Protein AF-A0A956X8A7-F1 (afdb_monomer_lite)

Sequence (433 aa):
LAWRSPNQLGEYVLLTPTRNCYTIPWQISSTVITWPRMDSRKLPARIDLHTPGYTYGELTPFPQFHAETYSIEAMQPAISNALANGGMLGAYCNALMVLKAAYGFVPLELPARLEDVIDGSVKAPVDLQPVRDWITFIMQELVAEQYAALPEALLPRIAPALDEDTQRAVQIDPCHWFTTLMTKAQEQIDIYLAELDNLASVTETPLDIFQHGLAWQDQGQALVALYQRTLRSGGPDAASEAALDHVVAGYQVEKLLGAAAYIYSNGLSDALLWQPDPKVAGGAAGPRRPGLARLFLHALRHVGIVGEPIWIEGVGAVRHFDEKPTGVPVRLNAVWFNWLRVREGEYAQMSDVPKTVRDTAKRTIADKAGCFVGLTISTEITDDGHIVARGPSGHTLAYVQSGQEARVLRDSRWVINHAHAKDGNLYTVLSRA

Secondary structure (DSSP, 8-state):
-EEEPTTSTTPEEEPPPPTTSPPPP--BTTBPPPPPS--GGGSPPPGGG-----EE--PPBPPP---SS--HHHHHHHHHHHHHTTTHHHHHHHHHHHHHHHHSS--SEESS-HHHHHHHHHTS-B--HHHHHHHHHHHHHHHHS----B-GGGHHHHGGGS-HHHHHH--B-TT-HHHHHHHHHHHHHHHHHHHHHHHHHHPPEEHHHHHHHGGGHHHHHHHHHHHHHHHHHHHHHHHHHHHHHHHHTS-HHHHHHHHHHHHHHHT---TTTTPPPPBPSSSTTSPBPP-HHHHHHHHHHHTTSSPPEEEETTTEEEE------EEEEEEEESHHHHHHHHHH---SSGGGS-HHHHHHHHHHHHHTGGGGTT-EEEEEE-TTS-EEEE-TTS-EEEEEPTT-HHHHTT-SEEEEEEEEEETTEEEEEEEE-

pLDDT: mean 80.96, std 13.43, range [35.59, 97.0]

Structure (mmCIF, N/CA/C/O backbone):
data_AF-A0A956X8A7-F1
#
_entry.id   AF-A0A956X8A7-F1
#
loop_
_atom_site.group_PDB
_atom_site.id
_atom_site.type_symbol
_atom_site.label_atom_id
_atom_site.label_alt_id
_atom_site.label_comp_id
_atom_site.label_asym_id
_atom_site.label_entity_id
_atom_site.label_seq_id
_atom_site.pdbx_PDB_ins_code
_atom_site.Cartn_x
_atom_site.Cartn_y
_atom_site.Cartn_z
_atom_site.occupancy
_atom_site.B_iso_or_equiv
_atom_site.auth_seq_id
_atom_site.auth_comp_id
_atom_site.auth_asym_id
_atom_site.auth_atom_id
_atom_site.pdbx_PDB_model_num
ATOM 1 N N . LEU A 1 1 ? -11.447 -6.331 -42.691 1.00 59.00 1 LEU A N 1
ATOM 2 C CA . LEU A 1 1 ? -10.045 -6.534 -42.245 1.00 59.00 1 LEU A CA 1
ATOM 3 C C . LEU A 1 1 ? -9.863 -5.750 -40.949 1.00 59.00 1 LEU A C 1
ATOM 5 O O . LEU A 1 1 ? -10.195 -4.574 -40.966 1.00 59.00 1 LEU A O 1
ATOM 9 N N . ALA A 1 2 ? -9.462 -6.367 -39.835 1.00 55.66 2 ALA A N 1
ATOM 10 C CA . ALA A 1 2 ? -9.195 -5.619 -38.602 1.00 55.66 2 ALA A CA 1
ATOM 11 C C . ALA A 1 2 ? -7.776 -5.044 -38.686 1.00 55.66 2 ALA A C 1
ATOM 13 O O . ALA A 1 2 ? -6.808 -5.799 -38.728 1.00 55.66 2 ALA A O 1
ATOM 14 N N . T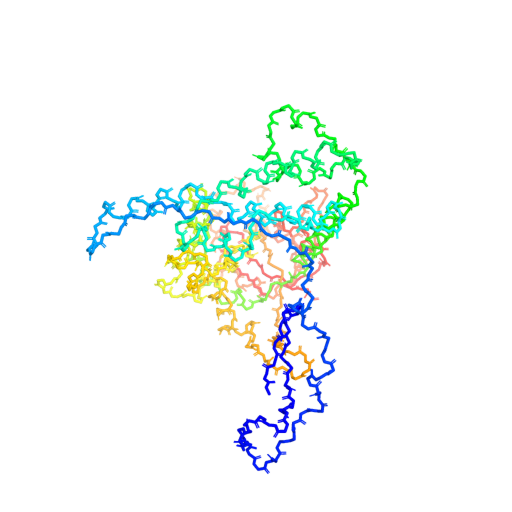RP A 1 3 ? -7.661 -3.724 -38.794 1.00 53.09 3 TRP A N 1
ATOM 15 C CA . TRP A 1 3 ? -6.385 -3.021 -38.810 1.00 53.09 3 TRP A CA 1
ATOM 16 C C . TRP A 1 3 ? -6.138 -2.406 -37.440 1.00 53.09 3 TRP A C 1
ATOM 18 O O . TRP A 1 3 ? -6.996 -1.706 -36.905 1.00 53.09 3 TRP A O 1
ATOM 28 N N . ARG A 1 4 ? -4.969 -2.690 -36.869 1.00 52.56 4 ARG A N 1
ATOM 29 C CA . ARG A 1 4 ? -4.521 -2.106 -35.609 1.00 52.56 4 ARG A CA 1
ATOM 30 C C . ARG A 1 4 ? -3.545 -0.985 -35.935 1.00 52.56 4 ARG A C 1
ATOM 32 O O . ARG A 1 4 ? -2.552 -1.231 -36.618 1.00 52.56 4 ARG A O 1
ATOM 39 N N . SER A 1 5 ? -3.829 0.219 -35.450 1.00 47.91 5 SER A N 1
ATOM 40 C CA . SER A 1 5 ? -2.909 1.346 -35.601 1.00 47.91 5 SER A CA 1
ATOM 41 C C . SER A 1 5 ? -1.594 1.049 -34.871 1.00 47.91 5 SER A C 1
ATOM 43 O O . SER A 1 5 ? -1.638 0.728 -33.682 1.00 47.91 5 SER A O 1
ATOM 45 N N . PRO A 1 6 ? -0.423 1.166 -35.524 1.00 42.47 6 PRO A N 1
ATOM 46 C CA . PRO A 1 6 ? 0.866 1.057 -34.840 1.00 42.47 6 PRO A CA 1
ATOM 47 C C . PRO A 1 6 ? 1.102 2.196 -33.837 1.00 42.47 6 PRO A C 1
ATOM 49 O O . PRO A 1 6 ? 1.893 2.041 -32.913 1.00 42.47 6 PRO A O 1
ATOM 52 N N . ASN A 1 7 ? 0.401 3.324 -34.003 1.00 38.88 7 ASN A N 1
ATOM 53 C CA . ASN A 1 7 ? 0.664 4.566 -33.275 1.00 38.88 7 ASN A CA 1
ATOM 54 C C . ASN A 1 7 ? -0.306 4.822 -32.109 1.00 38.88 7 ASN A C 1
ATOM 56 O O . ASN A 1 7 ? -0.140 5.806 -31.395 1.00 38.88 7 ASN A O 1
ATOM 60 N N . GLN A 1 8 ? -1.321 3.974 -31.908 1.00 37.94 8 GLN A N 1
ATOM 61 C CA . GLN A 1 8 ? -2.289 4.117 -30.815 1.00 37.94 8 GLN A CA 1
ATOM 62 C C . GLN A 1 8 ? -2.591 2.752 -30.186 1.00 37.94 8 GLN A C 1
ATOM 64 O O . GLN A 1 8 ? -3.072 1.821 -30.835 1.00 37.94 8 GLN A O 1
ATOM 69 N N . LEU A 1 9 ? -2.277 2.620 -28.896 1.00 35.59 9 LEU A N 1
ATOM 70 C CA . LEU A 1 9 ? -2.557 1.428 -28.099 1.00 35.59 9 LEU A CA 1
ATOM 71 C C . LEU A 1 9 ? -4.075 1.267 -27.914 1.00 35.59 9 LEU A C 1
ATOM 73 O O . LEU A 1 9 ? -4.676 1.973 -27.117 1.00 35.59 9 LEU A O 1
ATOM 77 N N . GLY A 1 10 ? -4.675 0.299 -28.613 1.00 40.62 10 GLY A N 1
ATOM 78 C CA . GLY A 1 10 ? -5.994 -0.252 -28.263 1.00 40.62 10 GLY A CA 1
ATOM 79 C C . GLY A 1 10 ? -7.101 -0.122 -29.311 1.00 40.62 10 GLY A C 1
ATOM 80 O O . GLY A 1 10 ? -8.129 -0.775 -29.161 1.00 40.62 10 GLY A O 1
ATOM 81 N N . GLU A 1 11 ? -6.904 0.632 -30.393 1.00 45.78 11 GLU A N 1
ATOM 82 C CA . GLU A 1 11 ? -7.954 0.820 -31.401 1.00 45.78 11 GLU A CA 1
ATOM 83 C C . GLU A 1 11 ? -7.825 -0.178 -32.563 1.00 45.78 11 GLU A C 1
ATOM 85 O O . GLU A 1 11 ? -6.799 -0.258 -33.248 1.00 45.78 11 GLU A O 1
ATOM 90 N N . TYR A 1 12 ? -8.890 -0.953 -32.788 1.00 55.47 12 TYR A N 1
ATOM 91 C CA . TYR A 1 12 ? -9.061 -1.796 -33.968 1.00 55.47 12 TYR A CA 1
ATOM 92 C C . TYR A 1 12 ? -10.041 -1.116 -34.921 1.00 55.47 12 TYR A C 1
ATOM 94 O O . TYR A 1 12 ? -11.196 -0.884 -34.569 1.00 55.47 12 TYR A O 1
ATOM 102 N N . VAL A 1 13 ? -9.610 -0.849 -36.151 1.00 58.44 13 VAL A N 1
ATOM 103 C CA . VAL A 1 13 ? -10.497 -0.363 -37.211 1.00 58.44 13 VAL A CA 1
ATOM 104 C C . VAL A 1 13 ? -10.915 -1.542 -38.079 1.00 58.44 13 VAL A C 1
ATOM 106 O O . VAL A 1 13 ? -10.081 -2.244 -38.654 1.00 58.44 13 VAL A O 1
ATOM 109 N N . LEU A 1 14 ? -12.222 -1.764 -38.201 1.00 60.09 14 LEU A N 1
ATOM 110 C CA . LEU A 1 14 ? -12.778 -2.691 -39.182 1.00 60.09 14 LEU A CA 1
ATOM 111 C C . LEU A 1 14 ? -12.817 -1.996 -40.545 1.00 60.09 14 LEU A C 1
ATOM 113 O O . LEU A 1 14 ? -13.581 -1.063 -40.759 1.00 60.09 14 LEU A O 1
ATOM 117 N N . LEU A 1 15 ? -11.978 -2.447 -41.472 1.00 62.97 15 LEU A N 1
ATOM 118 C CA . LEU A 1 15 ? -11.903 -1.922 -42.834 1.00 62.97 15 LEU A CA 1
ATOM 119 C C . LEU A 1 15 ? -12.769 -2.746 -43.787 1.00 62.97 15 LEU A C 1
ATOM 121 O O . LEU A 1 15 ? -12.750 -3.987 -43.732 1.00 62.97 15 LEU A O 1
ATOM 125 N N . THR A 1 16 ? -13.463 -2.053 -44.696 1.00 65.38 16 THR A N 1
ATOM 126 C CA . THR A 1 16 ? -14.168 -2.686 -45.818 1.00 65.38 16 THR A CA 1
ATOM 127 C C . THR A 1 16 ? -13.147 -3.342 -46.758 1.00 65.38 16 THR A C 1
ATOM 129 O O . THR A 1 16 ? -12.206 -2.670 -47.186 1.00 65.38 16 THR A O 1
ATOM 132 N N . PRO A 1 17 ? -13.291 -4.639 -47.092 1.00 61.72 17 PRO A N 1
ATOM 133 C CA . PRO A 1 17 ? -12.426 -5.299 -48.067 1.00 61.72 17 PRO A CA 1
ATOM 134 C C . PRO A 1 17 ? -12.506 -4.615 -49.440 1.00 61.72 17 PRO A C 1
ATOM 136 O O . PRO A 1 17 ? -13.567 -4.141 -49.846 1.00 61.72 17 PRO A O 1
ATOM 139 N N . THR A 1 18 ? -11.400 -4.579 -50.188 1.00 63.56 18 THR A N 1
ATOM 140 C CA . THR A 1 18 ? -11.442 -4.093 -51.577 1.00 63.56 18 THR A CA 1
ATOM 141 C C . THR A 1 18 ? -12.176 -5.102 -52.471 1.00 63.56 18 THR A C 1
ATOM 143 O O . THR A 1 18 ? -12.366 -6.256 -52.088 1.00 63.56 18 THR A O 1
ATOM 146 N N . ARG A 1 19 ? -12.586 -4.690 -53.683 1.00 65.31 19 ARG A N 1
ATOM 147 C CA . ARG A 1 19 ? -13.356 -5.543 -54.619 1.00 65.31 19 ARG A CA 1
ATOM 148 C C . ARG A 1 19 ? -12.679 -6.880 -54.961 1.00 65.31 19 ARG A C 1
ATOM 150 O O . ARG A 1 19 ? -13.373 -7.803 -55.364 1.00 65.31 19 ARG A O 1
ATOM 157 N N . ASN A 1 20 ? -11.361 -6.979 -54.781 1.00 67.19 20 ASN A N 1
ATOM 158 C CA . ASN A 1 20 ? -10.569 -8.168 -55.103 1.00 67.19 20 ASN A CA 1
ATOM 159 C C . ASN A 1 20 ? -10.230 -9.015 -53.862 1.00 67.19 20 ASN A C 1
ATOM 161 O O . ASN A 1 20 ? -9.519 -10.010 -53.974 1.00 67.19 20 ASN A O 1
ATOM 165 N N . CYS A 1 21 ? -10.684 -8.620 -52.670 1.00 58.81 21 CYS A N 1
ATOM 166 C CA . CYS A 1 21 ? -10.459 -9.390 -51.454 1.00 58.81 21 CYS A CA 1
ATOM 167 C C . CYS A 1 21 ? -11.454 -10.553 -51.350 1.00 58.81 21 CYS A C 1
ATOM 169 O O . CYS A 1 21 ? -12.649 -10.389 -51.594 1.00 58.81 21 CYS A O 1
ATOM 171 N N . TYR A 1 22 ? -10.970 -11.707 -50.887 1.00 53.16 22 TYR A N 1
ATOM 172 C CA . TYR A 1 22 ? -11.829 -12.822 -50.503 1.00 53.16 22 TYR A CA 1
ATOM 173 C C . TYR A 1 22 ? -12.729 -12.392 -49.335 1.00 53.16 22 TYR A C 1
ATOM 175 O O . TYR A 1 22 ? -12.242 -11.993 -48.274 1.00 53.16 22 TYR A O 1
ATOM 183 N N . THR A 1 23 ? -14.044 -12.415 -49.537 1.00 56.69 23 THR A N 1
ATOM 184 C CA . THR A 1 23 ? -15.022 -12.056 -48.506 1.00 56.69 23 THR A CA 1
ATOM 185 C C . THR A 1 23 ? -15.417 -13.309 -47.742 1.00 56.69 23 THR A C 1
ATOM 187 O O . THR A 1 23 ? -15.913 -14.270 -48.318 1.00 56.69 23 THR A O 1
ATOM 190 N N . ILE A 1 24 ? -15.197 -13.306 -46.429 1.00 54.84 24 ILE A N 1
ATOM 191 C CA . ILE A 1 24 ? -15.740 -14.341 -45.548 1.00 54.84 24 ILE A CA 1
ATOM 192 C C . ILE A 1 24 ? -17.197 -13.943 -45.261 1.00 54.84 24 ILE A C 1
ATOM 194 O O . ILE A 1 24 ? -17.408 -12.827 -44.781 1.00 54.84 24 ILE A O 1
ATOM 198 N N . PRO A 1 25 ? -18.207 -14.773 -45.569 1.00 56.09 25 PRO A N 1
ATOM 199 C CA . PRO A 1 25 ? -19.586 -14.502 -45.184 1.00 56.09 25 PRO A CA 1
ATOM 200 C C . PRO A 1 25 ? -19.769 -14.815 -43.692 1.00 56.09 25 PRO A C 1
ATOM 202 O O . PRO A 1 25 ? -19.595 -15.955 -43.270 1.00 56.09 25 PRO A O 1
ATOM 205 N N . TRP A 1 26 ? -20.108 -13.808 -42.885 1.00 54.69 26 TRP A N 1
ATOM 206 C CA . TRP A 1 26 ? -20.448 -13.986 -41.468 1.00 54.69 26 TRP A CA 1
ATOM 207 C C . TRP A 1 26 ? -21.956 -13.801 -41.304 1.00 54.69 26 TRP A C 1
ATOM 209 O O . TRP A 1 26 ? -22.502 -12.782 -41.724 1.00 54.69 26 TRP A O 1
ATOM 219 N N . GLN A 1 27 ? -22.625 -14.776 -40.689 1.00 51.81 27 GLN A N 1
ATOM 220 C CA . GLN A 1 27 ? -24.043 -14.701 -40.348 1.00 51.81 27 GLN A CA 1
ATOM 221 C C . GLN A 1 27 ? -24.154 -14.772 -38.822 1.00 51.81 27 GLN A C 1
ATOM 223 O O . GLN A 1 27 ? -23.895 -15.814 -38.227 1.00 51.81 27 GLN A O 1
ATOM 228 N N . ILE A 1 28 ? -24.495 -13.654 -38.181 1.00 53.91 28 ILE A N 1
ATOM 229 C CA . ILE A 1 28 ? -24.797 -13.604 -36.746 1.00 53.91 28 ILE A CA 1
ATOM 230 C C . ILE A 1 28 ? -26.275 -13.234 -36.648 1.00 53.91 28 ILE A C 1
ATOM 232 O O . ILE A 1 28 ? -26.674 -12.189 -37.158 1.00 53.91 28 ILE A O 1
ATOM 236 N N . SER A 1 29 ? -27.081 -14.148 -36.096 1.00 50.22 29 SER A N 1
ATOM 237 C CA . SER A 1 29 ? -28.513 -13.991 -35.776 1.00 50.22 29 SER A CA 1
ATOM 238 C C . SER A 1 29 ? -29.300 -13.059 -36.719 1.00 50.22 29 SER A C 1
ATOM 240 O O . SER A 1 29 ? -29.445 -11.864 -36.460 1.00 50.22 29 SER A O 1
ATOM 242 N N . SER A 1 30 ? -29.813 -13.626 -37.820 1.00 50.72 30 SER A N 1
ATOM 243 C CA . SER A 1 30 ? -30.834 -13.057 -38.731 1.00 50.72 30 SER A CA 1
ATOM 244 C C . SER A 1 30 ? -30.601 -11.667 -39.354 1.00 50.72 30 SER A C 1
ATOM 246 O O . SER A 1 30 ? -31.468 -11.207 -40.093 1.00 50.72 30 SER A O 1
ATOM 248 N N . THR A 1 31 ? -29.454 -11.016 -39.149 1.00 53.62 31 THR A N 1
ATOM 249 C CA . THR A 1 31 ? -29.208 -9.653 -39.652 1.00 53.62 31 THR A CA 1
ATOM 250 C C . THR A 1 31 ? -28.008 -9.632 -40.597 1.00 53.62 31 THR A C 1
ATOM 252 O O . THR A 1 31 ? -26.951 -10.180 -40.289 1.00 53.62 31 THR A O 1
ATOM 255 N N . VAL A 1 32 ? -28.162 -9.013 -41.772 1.00 56.94 32 VAL A N 1
ATOM 256 C CA . VAL A 1 32 ? -27.070 -8.842 -42.743 1.00 56.94 32 VAL A CA 1
ATOM 257 C C . VAL A 1 32 ? -26.173 -7.700 -42.267 1.00 56.94 32 VAL A C 1
ATOM 259 O O . VAL A 1 32 ? -26.613 -6.555 -42.191 1.00 56.94 32 VAL A O 1
ATOM 262 N N . ILE A 1 33 ? -24.915 -8.000 -41.949 1.00 57.12 33 ILE A N 1
ATOM 263 C CA . ILE A 1 33 ? -23.938 -6.991 -41.529 1.00 57.12 33 ILE A CA 1
ATOM 264 C C . ILE A 1 33 ? -23.398 -6.275 -42.772 1.00 57.12 33 ILE A C 1
ATOM 266 O O . ILE A 1 33 ? -22.785 -6.891 -43.644 1.00 57.12 33 ILE A O 1
ATOM 270 N N . THR A 1 34 ? -23.589 -4.959 -42.852 1.00 59.16 34 THR A N 1
ATOM 271 C CA . THR A 1 34 ? -22.884 -4.104 -43.815 1.00 59.16 34 THR A CA 1
ATOM 272 C C . THR A 1 34 ? -21.520 -3.709 -43.265 1.00 59.16 34 THR A C 1
ATOM 274 O O . THR A 1 34 ? -21.424 -3.273 -42.117 1.00 59.16 34 THR A O 1
ATOM 277 N N . TRP A 1 35 ? -20.469 -3.807 -44.083 1.00 60.50 35 TRP A N 1
ATOM 278 C CA . TRP A 1 35 ? -19.146 -3.312 -43.701 1.00 60.50 35 TRP A CA 1
ATOM 279 C C . TRP A 1 35 ? -19.198 -1.807 -43.367 1.00 60.50 35 TRP A C 1
ATOM 281 O O . TRP A 1 35 ? -19.884 -1.048 -44.061 1.00 60.50 35 TRP A O 1
ATOM 291 N N . PRO A 1 36 ? -18.487 -1.349 -42.323 1.00 60.03 36 PRO A N 1
ATOM 292 C CA . PRO A 1 36 ? -18.409 0.072 -41.991 1.00 60.03 36 PRO A CA 1
ATOM 293 C C . PRO A 1 36 ? -17.792 0.872 -43.149 1.00 60.03 36 PRO A C 1
ATOM 295 O O . PRO A 1 36 ? -16.847 0.425 -43.793 1.00 60.03 36 PRO A O 1
ATOM 298 N N . ARG A 1 37 ? -18.290 2.094 -43.390 1.00 57.34 37 ARG A N 1
ATOM 299 C CA . ARG A 1 37 ? -17.942 2.960 -44.544 1.00 57.34 37 ARG A CA 1
ATOM 300 C C . ARG A 1 37 ? -16.465 3.395 -44.646 1.00 57.34 37 ARG A C 1
ATOM 302 O O . ARG A 1 37 ? -16.134 4.182 -45.532 1.00 57.34 37 ARG A O 1
ATOM 309 N N . MET A 1 38 ? -15.585 2.946 -43.753 1.00 54.03 38 MET A N 1
ATOM 310 C CA . MET A 1 38 ? -14.180 3.343 -43.759 1.00 54.03 38 MET A CA 1
ATOM 311 C C . MET A 1 38 ? -13.404 2.633 -44.873 1.00 54.03 38 MET A C 1
ATOM 313 O O . MET A 1 38 ? -13.335 1.405 -44.953 1.00 54.03 38 MET A O 1
ATOM 317 N N . ASP A 1 39 ? -12.828 3.461 -45.738 1.00 60.75 39 ASP A N 1
ATOM 318 C CA . ASP A 1 39 ? -12.043 3.083 -46.904 1.00 60.75 39 ASP A CA 1
ATOM 319 C C . ASP A 1 39 ? -10.557 3.122 -46.543 1.00 60.75 39 ASP A C 1
ATOM 321 O O . ASP A 1 39 ? -10.032 4.179 -46.190 1.00 60.75 39 ASP A O 1
ATOM 325 N N . SER A 1 40 ? -9.870 1.984 -46.658 1.00 58.94 40 SER A N 1
ATOM 326 C CA . SER A 1 40 ? -8.445 1.865 -46.331 1.00 58.94 40 SER A CA 1
ATOM 327 C C . SER A 1 40 ? -7.554 2.787 -47.167 1.00 58.94 40 SER A C 1
ATOM 329 O O . SER A 1 40 ? -6.438 3.085 -46.758 1.00 58.94 40 SER A O 1
ATOM 331 N N . ARG A 1 41 ? -8.039 3.277 -48.317 1.00 61.41 41 ARG A N 1
ATOM 332 C CA . ARG A 1 41 ? -7.333 4.249 -49.170 1.00 61.41 41 ARG A CA 1
ATOM 333 C C . ARG A 1 41 ? -7.253 5.651 -48.562 1.00 61.41 41 ARG A C 1
ATOM 335 O O . ARG A 1 41 ? -6.507 6.478 -49.069 1.00 61.41 41 ARG A O 1
ATOM 342 N N . LYS A 1 42 ? -8.043 5.932 -47.521 1.00 63.38 42 LYS A N 1
ATOM 343 C CA . LYS A 1 42 ? -8.032 7.209 -46.790 1.00 63.38 42 LYS A CA 1
ATOM 344 C C . LYS A 1 42 ? -7.145 7.182 -45.545 1.00 63.38 42 LYS A C 1
ATOM 346 O O . LYS A 1 42 ? -7.067 8.191 -44.851 1.00 63.38 42 LYS A O 1
ATOM 351 N N . LEU A 1 43 ? -6.520 6.044 -45.233 1.00 59.28 43 LEU A N 1
ATOM 352 C CA . LEU A 1 43 ? -5.536 5.983 -44.158 1.00 59.28 43 LEU A CA 1
ATOM 353 C C . LEU A 1 43 ? -4.304 6.813 -44.560 1.00 59.28 43 LEU A C 1
ATOM 355 O O . LEU A 1 43 ? -3.940 6.804 -45.740 1.00 59.28 43 LEU A O 1
ATOM 359 N N . PRO A 1 44 ? -3.667 7.530 -43.616 1.00 55.75 44 PRO A N 1
ATOM 360 C CA . PRO A 1 44 ? -2.392 8.183 -43.882 1.00 55.75 44 PRO A CA 1
ATOM 361 C C . PRO A 1 44 ? -1.374 7.157 -44.389 1.00 55.75 44 PRO A C 1
ATOM 363 O O . PRO A 1 44 ? -1.483 5.960 -44.097 1.00 55.75 44 PRO A O 1
ATOM 366 N N . ALA A 1 45 ? -0.394 7.625 -45.167 1.00 55.47 45 ALA A N 1
ATOM 367 C CA . ALA A 1 45 ? 0.664 6.761 -45.665 1.00 55.47 45 ALA A CA 1
ATOM 368 C C . ALA A 1 45 ? 1.286 5.996 -44.492 1.00 55.47 45 ALA A C 1
ATOM 370 O O . ALA A 1 45 ? 1.576 6.558 -43.434 1.00 55.47 45 ALA A O 1
ATOM 371 N N . ARG A 1 46 ? 1.438 4.686 -44.679 1.00 51.00 46 ARG A N 1
ATOM 372 C CA . ARG A 1 46 ? 2.135 3.824 -43.735 1.00 51.00 46 ARG A CA 1
ATOM 373 C C . ARG A 1 46 ? 3.504 4.436 -43.415 1.00 51.00 46 ARG A C 1
ATOM 375 O O . ARG A 1 46 ? 4.188 4.881 -44.332 1.00 51.00 46 ARG A O 1
ATOM 382 N N . ILE A 1 47 ? 3.906 4.457 -42.143 1.00 51.84 47 ILE A N 1
ATOM 383 C CA . ILE A 1 47 ? 5.190 5.059 -41.744 1.00 51.84 47 ILE A CA 1
ATOM 384 C C . ILE A 1 47 ? 6.380 4.382 -42.441 1.00 51.84 47 ILE A C 1
ATOM 386 O O . ILE A 1 47 ? 7.378 5.033 -42.690 1.00 51.84 47 ILE A O 1
ATOM 390 N N . ASP A 1 48 ? 6.242 3.112 -42.835 1.00 48.75 48 ASP A N 1
ATOM 391 C CA . ASP A 1 48 ? 7.225 2.368 -43.633 1.00 48.75 48 ASP A CA 1
ATOM 392 C C . ASP A 1 48 ? 7.277 2.757 -45.123 1.00 48.75 48 ASP A C 1
ATOM 394 O O . ASP A 1 48 ? 8.193 2.342 -45.823 1.00 48.75 48 ASP A O 1
ATOM 398 N N . LEU A 1 49 ? 6.326 3.560 -45.619 1.00 45.22 49 LEU A N 1
ATOM 399 C CA . LEU A 1 49 ? 6.393 4.189 -46.949 1.00 45.22 49 LEU A CA 1
ATOM 400 C C . LEU A 1 49 ? 7.095 5.551 -46.907 1.00 45.22 49 LEU A C 1
ATOM 402 O O . LEU A 1 49 ? 7.495 6.071 -47.948 1.00 45.22 49 LEU A O 1
ATOM 406 N N . HIS A 1 50 ? 7.255 6.124 -45.714 1.00 51.72 50 HIS A N 1
ATOM 407 C CA . HIS A 1 50 ? 8.232 7.170 -45.470 1.00 51.72 50 HIS A CA 1
ATOM 408 C C . HIS A 1 50 ? 9.531 6.484 -45.081 1.00 51.72 50 HIS A C 1
ATOM 410 O O . HIS A 1 50 ? 9.795 6.303 -43.902 1.00 51.72 50 HIS A O 1
ATOM 416 N N . THR A 1 51 ? 10.343 6.093 -46.057 1.00 55.06 51 THR A N 1
ATOM 417 C CA . THR A 1 51 ? 11.745 5.783 -45.783 1.00 55.06 51 THR A CA 1
ATOM 418 C C . THR A 1 51 ? 12.447 7.127 -45.660 1.00 55.06 51 THR A C 1
ATOM 420 O O . THR A 1 51 ? 12.606 7.811 -46.677 1.00 55.06 51 THR A O 1
ATOM 423 N N . PRO A 1 52 ? 12.854 7.585 -44.463 1.00 61.09 52 PRO A N 1
ATOM 424 C CA . PRO A 1 52 ? 13.860 8.633 -44.420 1.00 61.09 52 PRO A CA 1
ATOM 425 C C . PRO A 1 52 ? 15.071 8.072 -45.171 1.00 61.09 52 PRO A C 1
ATOM 427 O O . PRO A 1 52 ? 15.266 6.855 -45.192 1.00 61.09 52 PRO A O 1
ATOM 430 N N . GLY A 1 53 ? 15.842 8.920 -45.847 1.00 70.62 53 GLY A N 1
ATOM 431 C CA . GLY A 1 53 ? 17.036 8.499 -46.586 1.00 70.62 53 GLY A CA 1
ATOM 432 C C . GLY A 1 53 ? 18.161 8.055 -45.651 1.00 70.62 53 GLY A C 1
ATOM 433 O O . GLY A 1 53 ? 19.232 8.647 -45.685 1.00 70.62 53 GLY A O 1
ATOM 434 N N . TYR A 1 54 ? 17.890 7.083 -44.777 1.00 80.44 54 TYR A N 1
ATOM 435 C CA . TYR A 1 54 ? 18.851 6.502 -43.866 1.00 80.44 54 TYR A CA 1
ATOM 436 C C . TYR A 1 54 ? 19.809 5.609 -44.646 1.00 80.44 54 TYR A C 1
ATOM 438 O O . TYR A 1 54 ? 19.385 4.706 -45.375 1.00 80.44 54 TYR A O 1
ATOM 446 N N . THR A 1 55 ? 21.095 5.842 -44.441 1.00 87.44 55 THR A N 1
ATOM 447 C CA . THR A 1 55 ? 22.172 4.963 -44.878 1.00 87.44 55 THR A CA 1
ATOM 448 C C . THR A 1 55 ? 22.598 4.122 -43.683 1.00 87.44 55 THR A C 1
ATOM 450 O O . THR A 1 55 ? 22.749 4.643 -42.577 1.00 87.44 55 THR A O 1
ATOM 453 N N . TYR A 1 56 ? 22.775 2.821 -43.898 1.00 89.44 56 TYR A N 1
ATOM 454 C CA . TYR A 1 56 ? 23.136 1.874 -42.847 1.00 89.44 56 TYR A CA 1
ATOM 455 C C . TYR A 1 56 ? 24.503 1.260 -43.139 1.00 89.44 56 TYR A C 1
ATOM 457 O O . TYR A 1 56 ? 24.773 0.890 -44.282 1.00 89.44 56 TYR A O 1
ATOM 465 N N . GLY A 1 57 ? 25.334 1.131 -42.106 1.00 88.81 57 GLY A N 1
ATOM 466 C CA . GLY A 1 57 ? 26.505 0.259 -42.136 1.00 88.81 57 GLY A CA 1
ATOM 467 C C . GLY A 1 57 ? 26.120 -1.224 -42.173 1.00 88.81 57 GLY A C 1
ATOM 468 O O . GLY A 1 57 ? 24.973 -1.597 -41.908 1.00 88.81 57 GLY A O 1
ATOM 469 N N . GLU A 1 58 ? 27.090 -2.074 -42.508 1.00 86.56 58 GLU A N 1
ATOM 470 C CA . GLU A 1 58 ? 26.933 -3.530 -42.525 1.00 86.56 58 GLU A CA 1
ATOM 471 C C . GLU A 1 58 ? 27.647 -4.160 -41.325 1.00 86.56 58 GLU A C 1
ATOM 473 O O . GLU A 1 58 ? 28.811 -3.865 -41.046 1.00 86.56 58 GLU A O 1
ATOM 478 N N . LEU A 1 59 ? 26.948 -5.046 -40.612 1.00 88.94 59 LEU A N 1
ATOM 479 C CA . LEU A 1 59 ? 27.519 -5.785 -39.489 1.00 88.94 59 LEU A CA 1
ATOM 480 C C . LEU A 1 59 ? 28.246 -7.032 -39.986 1.00 88.94 59 LEU A C 1
ATOM 482 O O . LEU A 1 59 ? 27.740 -7.775 -40.829 1.00 88.94 59 LEU A O 1
ATOM 486 N N . THR A 1 60 ? 29.423 -7.289 -39.420 1.00 86.12 60 THR A N 1
ATOM 487 C CA . THR A 1 60 ? 30.226 -8.458 -39.790 1.00 86.12 60 THR A CA 1
ATOM 488 C C . THR A 1 60 ? 29.811 -9.663 -38.942 1.00 86.12 60 THR A C 1
ATOM 490 O O . THR A 1 60 ? 29.748 -9.549 -37.718 1.00 86.12 60 THR A O 1
ATOM 493 N N . PRO A 1 61 ? 29.534 -10.836 -39.533 1.00 81.69 61 PRO A N 1
ATOM 494 C CA . PRO A 1 61 ? 29.302 -12.058 -38.769 1.00 81.69 61 PRO A CA 1
ATOM 495 C C . PRO A 1 61 ? 30.546 -12.476 -37.977 1.00 81.69 61 PRO A C 1
ATOM 497 O O . PRO A 1 61 ? 31.659 -12.449 -38.502 1.00 81.69 61 PRO A O 1
ATOM 500 N N . PHE A 1 62 ? 30.365 -12.946 -36.744 1.00 76.31 62 PHE A N 1
ATOM 501 C CA . PHE A 1 62 ? 31.418 -13.666 -36.037 1.00 76.31 62 PHE A CA 1
ATOM 502 C C . PHE A 1 62 ? 31.685 -15.021 -36.713 1.00 76.31 62 PHE A C 1
ATOM 504 O O . PHE A 1 62 ? 30.758 -15.640 -37.253 1.00 76.31 62 PHE A O 1
ATOM 511 N N . PRO A 1 63 ? 32.923 -15.544 -36.638 1.00 68.00 63 PRO A N 1
ATOM 512 C CA . PRO A 1 63 ? 33.210 -16.920 -37.023 1.00 68.00 63 PRO A CA 1
ATOM 513 C C . PRO A 1 63 ? 32.322 -17.884 -36.221 1.00 68.00 63 PRO A C 1
ATOM 515 O O . PRO A 1 63 ? 32.389 -17.920 -34.992 1.00 68.00 63 PRO A O 1
ATOM 518 N N . GLN A 1 64 ? 31.468 -18.655 -36.899 1.00 63.72 64 GLN A N 1
ATOM 519 C CA . GLN A 1 64 ? 30.564 -19.593 -36.232 1.00 63.72 64 GLN A CA 1
ATOM 520 C C . GLN A 1 64 ? 31.232 -20.955 -36.051 1.00 63.72 64 GLN A C 1
ATOM 522 O O . GLN A 1 64 ? 31.680 -21.576 -37.015 1.00 63.72 64 GLN A O 1
ATOM 527 N N . PHE A 1 65 ? 31.248 -21.447 -34.813 1.00 62.00 65 PHE A N 1
ATOM 528 C CA . PHE A 1 65 ? 31.485 -22.859 -34.541 1.00 62.00 65 PHE A CA 1
ATOM 529 C C . PHE A 1 65 ? 30.141 -23.591 -34.582 1.00 62.00 65 PHE A C 1
ATOM 531 O O . PHE A 1 65 ? 29.291 -23.390 -33.715 1.00 62.00 65 PHE A O 1
ATOM 538 N N . HIS A 1 66 ? 29.943 -24.429 -35.597 1.00 62.91 66 HIS A N 1
ATOM 539 C CA . HIS A 1 66 ? 28.775 -25.298 -35.694 1.00 62.91 66 HIS A CA 1
ATOM 540 C C . HIS A 1 66 ? 29.128 -26.685 -35.161 1.00 62.91 66 HIS A C 1
ATOM 542 O O . HIS A 1 66 ? 29.900 -27.411 -35.783 1.00 62.91 66 HIS A O 1
ATOM 548 N N . ALA A 1 67 ? 28.553 -27.060 -34.020 1.00 62.38 67 ALA A N 1
ATOM 549 C CA . ALA A 1 67 ? 28.591 -28.440 -33.555 1.00 62.38 67 ALA A CA 1
ATOM 550 C C . ALA A 1 67 ? 27.379 -29.203 -34.104 1.00 62.38 67 ALA A C 1
ATOM 552 O O . ALA A 1 67 ? 26.245 -28.746 -33.970 1.00 62.38 67 ALA A O 1
ATOM 553 N N . GLU A 1 68 ? 27.610 -30.378 -34.691 1.00 71.38 68 GLU A N 1
ATOM 554 C CA . GLU A 1 68 ? 26.541 -31.257 -35.197 1.00 71.38 68 GLU A CA 1
ATOM 555 C C . GLU A 1 68 ? 25.699 -31.882 -34.067 1.00 71.38 68 GLU A C 1
ATOM 557 O O . GLU A 1 68 ? 24.582 -32.346 -34.291 1.00 71.38 68 GLU A O 1
ATOM 562 N N . THR A 1 69 ? 26.212 -31.866 -32.833 1.00 70.12 69 THR A N 1
ATOM 563 C CA . THR A 1 69 ? 25.563 -32.408 -31.633 1.00 70.12 69 THR A CA 1
ATOM 564 C C . THR A 1 69 ? 25.645 -31.421 -30.473 1.00 70.12 69 THR A C 1
ATOM 566 O O . THR A 1 69 ? 26.649 -30.727 -30.321 1.00 70.12 69 THR A O 1
ATOM 569 N N . TYR A 1 70 ? 24.616 -31.392 -29.619 1.00 72.56 70 TYR A N 1
ATOM 570 C CA . TYR A 1 70 ? 24.610 -30.581 -28.397 1.00 72.56 70 TYR A CA 1
ATOM 571 C C . TYR A 1 70 ? 25.819 -30.910 -27.509 1.00 72.56 70 TYR A C 1
ATOM 573 O O . TYR A 1 70 ? 25.998 -32.058 -27.101 1.00 72.56 70 TYR A O 1
ATOM 581 N N . SER A 1 71 ? 26.615 -29.895 -27.175 1.00 78.62 71 SER A N 1
ATOM 582 C CA . SER A 1 71 ? 27.644 -29.968 -26.138 1.00 78.62 71 SER A CA 1
ATOM 583 C C . SER A 1 71 ? 27.736 -28.643 -25.382 1.00 78.62 71 SER A C 1
ATOM 585 O O . SER A 1 71 ? 27.344 -27.591 -25.896 1.00 78.62 71 SER A O 1
ATOM 587 N N . ILE A 1 72 ? 28.243 -28.682 -24.148 1.00 76.81 72 ILE A N 1
ATOM 588 C CA . ILE A 1 72 ? 28.435 -27.471 -23.335 1.00 76.81 72 ILE A CA 1
ATOM 589 C C . ILE A 1 72 ? 29.506 -26.580 -23.969 1.00 76.81 72 ILE A C 1
ATOM 591 O O . ILE A 1 72 ? 29.360 -25.362 -24.027 1.00 76.81 72 ILE A O 1
ATOM 595 N N . GLU A 1 73 ? 30.533 -27.196 -24.541 1.00 76.88 73 GLU A N 1
ATOM 596 C CA . GLU A 1 73 ? 31.618 -26.532 -25.252 1.00 76.88 73 GLU A CA 1
ATOM 597 C C . GLU A 1 73 ? 31.104 -25.789 -26.494 1.00 76.88 73 GLU A C 1
ATOM 599 O O . GLU A 1 73 ? 31.565 -24.687 -26.784 1.00 76.88 73 GLU A O 1
ATOM 604 N N . ALA A 1 74 ? 30.097 -26.334 -27.186 1.00 71.00 74 ALA A N 1
ATOM 605 C CA . ALA A 1 74 ? 29.455 -25.686 -28.327 1.00 71.00 74 ALA A CA 1
ATOM 606 C C . ALA A 1 74 ? 28.577 -24.483 -27.934 1.00 71.00 74 ALA A C 1
ATOM 608 O O . ALA A 1 74 ? 28.286 -23.640 -28.781 1.00 71.00 74 ALA A O 1
ATOM 609 N N . MET A 1 75 ? 28.177 -24.365 -26.660 1.00 76.31 75 MET A N 1
ATOM 610 C CA . MET A 1 75 ? 27.470 -23.184 -26.145 1.00 76.31 75 MET A CA 1
ATOM 611 C C . MET A 1 75 ? 28.423 -22.030 -25.812 1.00 76.31 75 MET A C 1
ATOM 613 O O . MET A 1 75 ? 27.997 -20.875 -25.807 1.00 76.31 75 MET A O 1
ATOM 617 N N . GLN A 1 76 ? 29.707 -22.310 -25.564 1.00 78.44 76 GLN A N 1
ATOM 618 C CA . GLN A 1 76 ? 30.679 -21.301 -25.139 1.00 78.44 76 GLN A CA 1
ATOM 619 C C . GLN A 1 76 ? 30.829 -20.134 -26.137 1.00 78.44 76 GLN A C 1
ATOM 621 O O . GLN A 1 76 ? 30.799 -18.991 -25.683 1.00 78.44 76 GLN A O 1
ATOM 626 N N . PRO A 1 77 ? 30.898 -20.348 -27.470 1.00 75.06 77 PRO A N 1
ATOM 627 C CA . PRO A 1 77 ? 30.941 -19.251 -28.440 1.00 75.06 77 PRO A CA 1
ATOM 628 C C . PRO A 1 77 ? 29.679 -18.381 -28.419 1.00 75.06 77 PRO A C 1
ATOM 630 O O . PRO A 1 77 ? 29.773 -17.161 -28.498 1.00 75.06 77 PRO A O 1
ATOM 633 N N . ALA A 1 78 ? 28.496 -18.982 -28.256 1.00 74.62 78 ALA A N 1
ATOM 634 C CA . ALA A 1 78 ? 27.241 -18.237 -28.158 1.00 74.62 78 ALA A CA 1
ATOM 635 C C . ALA A 1 78 ? 27.175 -17.399 -26.870 1.00 74.62 78 ALA A C 1
ATOM 637 O O . ALA A 1 78 ? 26.743 -16.249 -26.910 1.00 74.62 78 ALA A O 1
ATOM 638 N N . ILE A 1 79 ? 27.655 -17.942 -25.744 1.00 78.44 79 ILE A N 1
ATOM 639 C CA . ILE A 1 79 ? 27.770 -17.213 -24.471 1.00 78.44 79 ILE A CA 1
ATOM 640 C C . ILE A 1 79 ? 28.763 -16.056 -24.610 1.00 78.44 79 ILE A C 1
ATOM 642 O O . ILE A 1 79 ? 28.446 -14.932 -24.233 1.00 78.44 79 ILE A O 1
ATOM 646 N N . SER A 1 80 ? 29.943 -16.302 -25.183 1.00 79.44 80 SER A N 1
ATOM 647 C CA . SER A 1 80 ? 30.945 -15.263 -25.431 1.00 79.44 80 SER A CA 1
ATOM 648 C C . SER A 1 80 ? 30.418 -14.157 -26.348 1.00 79.44 80 SER A C 1
ATOM 650 O O . SER A 1 80 ? 30.623 -12.987 -26.040 1.00 79.44 80 SER A O 1
ATOM 652 N N . ASN A 1 81 ? 29.672 -14.499 -27.404 1.00 73.88 81 ASN A N 1
ATOM 653 C CA . ASN A 1 81 ? 29.035 -13.519 -28.289 1.00 73.88 81 ASN A CA 1
ATOM 654 C C . ASN A 1 81 ? 27.959 -12.707 -27.557 1.00 73.88 81 ASN A C 1
ATOM 656 O O . ASN A 1 81 ? 27.928 -11.485 -27.667 1.00 73.88 81 ASN A O 1
ATOM 660 N N . ALA A 1 82 ? 27.111 -13.361 -26.758 1.00 76.12 82 ALA A N 1
ATOM 661 C CA . ALA A 1 82 ? 26.098 -12.677 -25.957 1.00 76.12 82 ALA A CA 1
ATOM 662 C C . ALA A 1 82 ? 26.717 -11.740 -24.904 1.00 76.12 82 ALA A C 1
ATOM 664 O O . ALA A 1 82 ? 26.178 -10.666 -24.649 1.00 76.12 82 ALA A O 1
ATOM 665 N N . LEU A 1 83 ? 27.858 -12.117 -24.315 1.00 79.94 83 LEU A N 1
ATOM 666 C CA . LEU A 1 83 ? 28.616 -11.260 -23.400 1.00 79.94 83 LEU A CA 1
ATOM 667 C C . LEU A 1 83 ? 29.258 -10.074 -24.134 1.00 79.94 83 LEU A C 1
ATOM 669 O O . LEU A 1 83 ? 29.153 -8.947 -23.654 1.00 79.94 83 LEU A O 1
ATOM 673 N N . ALA A 1 84 ? 29.865 -10.300 -25.303 1.00 79.56 84 ALA A N 1
ATOM 674 C CA . ALA A 1 84 ? 30.482 -9.250 -26.121 1.00 79.56 84 ALA A CA 1
ATOM 675 C C . ALA A 1 84 ? 29.455 -8.216 -26.628 1.00 79.56 84 ALA A C 1
ATOM 677 O O . ALA A 1 84 ? 29.717 -7.010 -26.625 1.00 79.56 84 ALA A O 1
ATOM 678 N N . ASN A 1 85 ? 28.255 -8.685 -26.977 1.00 83.56 85 ASN A N 1
ATOM 679 C CA . ASN A 1 85 ? 27.126 -7.867 -27.428 1.00 83.56 85 ASN A CA 1
ATOM 680 C C . ASN A 1 85 ? 26.216 -7.404 -26.275 1.00 83.56 85 ASN A C 1
ATOM 682 O O . ASN A 1 85 ? 25.202 -6.735 -26.500 1.00 83.56 85 ASN A O 1
ATOM 686 N N . GLY A 1 86 ? 26.561 -7.747 -25.031 1.00 81.44 86 GLY A N 1
ATOM 687 C CA . GLY A 1 86 ? 25.745 -7.490 -23.854 1.00 81.44 86 GLY A CA 1
ATOM 688 C C . GLY A 1 86 ? 25.373 -6.014 -23.722 1.00 81.44 86 GLY A C 1
ATOM 689 O O . GLY A 1 86 ? 26.231 -5.134 -23.721 1.00 81.44 86 GLY A O 1
ATOM 690 N N . GLY A 1 87 ? 24.069 -5.739 -23.623 1.00 81.81 87 GLY A N 1
ATOM 691 C CA . GLY A 1 87 ? 23.540 -4.386 -23.428 1.00 81.81 87 GLY A CA 1
ATOM 692 C C . GLY A 1 87 ? 23.528 -3.487 -24.673 1.00 81.81 87 GLY A C 1
ATOM 693 O O . GLY A 1 87 ? 23.023 -2.368 -24.580 1.00 81.81 87 GLY A O 1
ATOM 694 N N . MET A 1 88 ? 24.002 -3.958 -25.834 1.00 87.88 88 MET A N 1
ATOM 695 C CA . MET A 1 88 ? 24.151 -3.124 -27.036 1.00 87.88 88 MET A CA 1
ATOM 696 C C . MET A 1 88 ? 22.833 -2.627 -27.626 1.00 87.88 88 MET A C 1
ATOM 698 O O . MET A 1 88 ? 22.732 -1.446 -27.945 1.00 87.88 88 MET A O 1
ATOM 702 N N . LEU A 1 89 ? 21.795 -3.467 -27.701 1.00 85.88 89 LEU A N 1
ATOM 703 C CA . LEU A 1 89 ? 20.460 -3.019 -28.120 1.00 85.88 89 LEU A CA 1
ATOM 704 C C . LEU A 1 89 ? 19.943 -1.866 -27.246 1.00 85.88 89 LEU A C 1
ATOM 706 O O . LEU A 1 89 ? 19.436 -0.869 -27.754 1.00 85.88 89 LEU A O 1
ATOM 710 N N . GLY A 1 90 ? 20.086 -1.996 -25.924 1.00 83.81 90 GLY A N 1
ATOM 711 C CA . GLY A 1 90 ? 19.661 -0.964 -24.981 1.00 83.81 90 GLY A CA 1
ATOM 712 C C . GLY A 1 90 ? 20.449 0.332 -25.160 1.00 83.81 90 GLY A C 1
ATOM 713 O O . GLY A 1 90 ? 19.853 1.405 -25.234 1.00 83.81 90 GLY A O 1
ATOM 714 N N . ALA A 1 91 ? 21.774 0.228 -25.284 1.00 83.69 91 ALA A N 1
ATOM 715 C CA . ALA A 1 91 ? 22.652 1.371 -25.517 1.00 83.69 91 ALA A CA 1
ATOM 716 C C . ALA A 1 91 ? 22.330 2.085 -26.842 1.00 83.69 91 ALA A C 1
ATOM 718 O O . ALA A 1 91 ? 22.206 3.308 -26.855 1.00 83.69 91 ALA A O 1
ATOM 719 N N . TYR A 1 92 ? 22.111 1.335 -27.927 1.00 90.19 92 TYR A N 1
ATOM 720 C CA . TYR A 1 92 ? 21.784 1.892 -29.239 1.00 90.19 92 TYR A CA 1
ATOM 721 C C . TYR A 1 92 ? 20.441 2.627 -29.229 1.00 90.19 92 TYR A C 1
ATOM 723 O O . TYR A 1 92 ? 20.371 3.791 -29.618 1.00 90.19 92 TYR A O 1
ATOM 731 N N . CYS A 1 93 ? 19.389 2.008 -28.684 1.00 85.69 93 CYS A N 1
ATOM 732 C CA . CYS A 1 93 ? 18.092 2.668 -28.516 1.00 85.69 93 CYS A CA 1
ATOM 733 C C . CYS A 1 93 ? 18.199 3.944 -27.666 1.00 85.69 93 CYS A C 1
ATOM 735 O O . CYS A 1 93 ? 17.597 4.962 -28.008 1.00 85.69 93 CYS A O 1
ATOM 737 N N . ASN A 1 94 ? 18.971 3.908 -26.575 1.00 83.31 94 ASN A N 1
ATOM 738 C CA . ASN A 1 94 ? 19.191 5.078 -25.727 1.00 83.31 94 ASN A CA 1
ATOM 739 C C . ASN A 1 94 ? 19.888 6.210 -26.485 1.00 83.31 94 ASN A C 1
ATOM 741 O O . ASN A 1 94 ? 19.418 7.343 -26.408 1.00 83.31 94 ASN A O 1
ATOM 745 N N . ALA A 1 95 ? 20.941 5.911 -27.249 1.00 85.75 95 ALA A N 1
ATOM 746 C CA . ALA A 1 95 ? 21.636 6.899 -28.068 1.00 85.75 95 ALA A CA 1
ATOM 747 C C . ALA A 1 95 ? 20.678 7.565 -29.069 1.00 85.75 95 ALA A C 1
ATOM 749 O O . ALA A 1 95 ? 20.587 8.789 -29.108 1.00 85.75 95 ALA A O 1
ATOM 750 N N . LEU A 1 96 ? 19.876 6.784 -29.802 1.00 86.88 96 LEU A N 1
ATOM 751 C CA . LEU A 1 96 ? 18.895 7.328 -30.751 1.00 86.88 96 LEU A CA 1
ATOM 752 C C . LEU A 1 96 ? 17.848 8.224 -30.069 1.00 86.88 96 LEU A C 1
ATOM 754 O O . LEU A 1 96 ? 17.493 9.273 -30.608 1.00 86.88 96 LEU A O 1
ATOM 758 N N . MET A 1 97 ? 17.366 7.840 -28.881 1.00 80.75 97 MET A N 1
ATOM 759 C CA . MET A 1 97 ? 16.431 8.660 -28.102 1.00 80.75 97 MET A CA 1
ATOM 760 C C . MET A 1 97 ? 17.069 9.970 -27.628 1.00 80.75 97 MET A C 1
ATOM 762 O O . MET A 1 97 ? 16.430 11.016 -27.730 1.00 80.75 97 MET A O 1
ATOM 766 N N . VAL A 1 98 ? 18.314 9.928 -27.141 1.00 78.19 98 VAL A N 1
ATOM 767 C CA . VAL A 1 98 ? 19.062 11.121 -26.712 1.00 78.19 98 VAL A CA 1
ATOM 768 C C . VAL A 1 98 ? 19.270 12.069 -27.891 1.00 78.19 98 VAL A C 1
ATOM 770 O O . VAL A 1 98 ? 18.944 13.246 -27.777 1.00 78.19 98 VAL A O 1
ATOM 773 N N . LEU A 1 99 ? 19.703 11.558 -29.046 1.00 80.44 99 LEU A N 1
ATOM 774 C CA . LEU A 1 99 ? 19.898 12.359 -30.260 1.00 80.44 99 LEU A CA 1
ATOM 775 C C . LEU A 1 99 ? 18.584 12.986 -30.737 1.00 80.44 99 LEU A C 1
ATOM 777 O O . LEU A 1 99 ? 18.531 14.180 -31.015 1.00 80.44 99 LEU A O 1
ATOM 781 N N . LYS A 1 100 ? 17.485 12.218 -30.747 1.00 78.00 100 LYS A N 1
ATOM 782 C CA . LYS A 1 100 ? 16.159 12.742 -31.101 1.00 78.00 100 LYS A CA 1
ATOM 783 C C . LYS A 1 100 ? 15.686 13.826 -30.131 1.00 78.00 100 LYS A C 1
ATOM 785 O O . LYS A 1 100 ? 15.031 14.767 -30.574 1.00 78.00 100 LYS A O 1
ATOM 790 N N . ALA A 1 101 ? 15.989 13.698 -28.841 1.00 73.12 101 ALA A N 1
ATOM 791 C CA . ALA A 1 101 ? 15.628 14.683 -27.826 1.00 73.12 101 ALA A CA 1
ATOM 792 C C . ALA A 1 101 ? 16.489 15.955 -27.905 1.00 73.12 101 ALA A C 1
ATOM 794 O O . ALA A 1 101 ? 15.953 17.047 -27.726 1.00 73.12 101 ALA A O 1
ATOM 795 N N . ALA A 1 102 ? 17.785 15.818 -28.196 1.00 72.75 102 ALA A N 1
ATOM 796 C CA . ALA A 1 102 ? 18.726 16.931 -28.307 1.00 72.75 102 ALA A CA 1
ATOM 797 C C . ALA A 1 102 ? 18.570 17.703 -29.630 1.00 72.75 102 ALA A C 1
ATOM 799 O O . ALA A 1 102 ? 18.495 18.928 -29.624 1.00 72.75 102 ALA A O 1
ATOM 800 N N . TYR A 1 103 ? 18.460 16.997 -30.760 1.00 72.56 103 TYR A N 1
ATOM 801 C CA . TYR A 1 103 ? 18.453 17.593 -32.103 1.00 72.56 103 TYR A CA 1
ATOM 802 C C . TYR A 1 103 ? 17.066 17.696 -32.742 1.00 72.56 103 TYR A C 1
ATOM 804 O O . TYR A 1 103 ? 16.896 18.339 -33.775 1.00 72.56 103 TYR A O 1
ATOM 812 N N . GLY A 1 104 ? 16.054 17.024 -32.188 1.00 73.19 104 GLY A N 1
ATOM 813 C CA . GLY A 1 104 ? 14.743 16.903 -32.829 1.00 73.19 104 GLY A CA 1
ATOM 814 C C . GLY A 1 104 ? 14.727 15.939 -34.024 1.00 73.19 104 GLY A C 1
ATOM 815 O O . GLY A 1 104 ? 13.659 15.682 -34.588 1.00 73.19 104 GLY A O 1
ATOM 816 N N . PHE A 1 105 ? 15.859 15.330 -34.389 1.00 77.69 105 PHE A N 1
ATOM 817 C CA . PHE A 1 105 ? 15.990 14.308 -35.432 1.00 77.69 105 PHE A CA 1
ATOM 818 C C . PHE A 1 105 ? 17.043 13.251 -35.061 1.00 77.69 105 PHE A C 1
ATOM 820 O O . PHE A 1 105 ? 17.779 13.400 -34.094 1.00 77.69 105 PHE A O 1
ATOM 827 N N . VAL A 1 106 ? 17.064 12.153 -35.816 1.00 83.06 106 VAL A N 1
ATOM 828 C CA . VAL A 1 106 ? 18.078 11.090 -35.715 1.00 83.06 106 VAL A CA 1
ATOM 829 C C . VAL A 1 106 ? 19.007 11.219 -36.929 1.00 83.06 106 VAL A C 1
ATOM 831 O O . VAL A 1 106 ? 18.478 11.505 -38.010 1.00 83.06 106 VAL A O 1
ATOM 834 N N . PRO A 1 107 ? 20.334 11.020 -36.790 1.00 84.81 107 PRO A N 1
ATOM 835 C CA . PRO A 1 107 ? 21.268 11.074 -37.913 1.00 84.81 107 PRO A CA 1
ATOM 836 C C . PRO A 1 107 ? 20.838 10.192 -39.087 1.00 84.81 107 PRO A C 1
ATOM 838 O O . PRO A 1 107 ? 20.275 9.114 -38.891 1.00 84.81 107 PRO A O 1
ATOM 841 N N . LEU A 1 108 ? 21.106 10.659 -40.310 1.00 86.69 108 LEU A N 1
ATOM 842 C CA . LEU A 1 108 ? 20.797 9.896 -41.521 1.00 86.69 108 LEU A CA 1
ATOM 843 C C . LEU A 1 108 ? 21.750 8.708 -41.718 1.00 86.69 108 LEU A C 1
ATOM 845 O O . LEU A 1 108 ? 21.380 7.738 -42.365 1.00 86.69 108 LEU A O 1
ATOM 849 N N . GLU A 1 109 ? 22.947 8.759 -41.144 1.00 89.75 109 GLU A N 1
ATOM 850 C CA . GLU A 1 109 ? 23.932 7.682 -41.217 1.00 89.75 109 GLU A CA 1
ATOM 851 C C . GLU A 1 109 ? 23.952 6.910 -39.899 1.00 89.75 109 GLU A C 1
ATOM 853 O O . GLU A 1 109 ? 24.302 7.444 -38.844 1.00 89.75 109 GLU A O 1
ATOM 858 N N . LEU A 1 110 ? 23.535 5.649 -39.965 1.00 92.06 110 LEU A N 1
ATOM 859 C CA . LEU A 1 110 ? 23.405 4.761 -38.818 1.00 92.06 110 LEU A CA 1
ATOM 860 C C . LEU A 1 110 ? 24.355 3.563 -38.964 1.00 92.06 110 LEU A C 1
ATOM 862 O O . LEU A 1 110 ? 24.553 3.069 -40.075 1.00 92.06 110 LEU A O 1
ATOM 866 N N . PRO A 1 111 ? 24.919 3.038 -37.862 1.00 93.00 111 PRO A N 1
ATOM 867 C CA . PRO A 1 111 ? 25.911 1.964 -37.921 1.00 93.00 111 PRO A CA 1
ATOM 868 C C . PRO A 1 111 ? 25.307 0.637 -38.389 1.00 93.00 111 PRO A C 1
ATOM 870 O O . PRO A 1 111 ? 26.017 -0.195 -38.940 1.00 93.00 111 PRO A O 1
ATOM 873 N N . ALA A 1 112 ? 24.004 0.445 -38.168 1.00 92.69 112 ALA A N 1
ATOM 874 C CA . ALA A 1 112 ? 23.229 -0.713 -38.598 1.00 92.69 112 ALA A CA 1
ATOM 875 C C . ALA A 1 112 ? 21.725 -0.426 -38.474 1.00 92.69 112 ALA A C 1
ATOM 877 O O . ALA A 1 112 ? 21.309 0.534 -37.806 1.00 92.69 112 ALA A O 1
ATOM 878 N N . ARG A 1 113 ? 20.883 -1.276 -39.074 1.00 89.69 113 ARG A N 1
ATOM 879 C CA . ARG A 1 113 ? 19.433 -1.221 -38.837 1.00 89.69 113 ARG A CA 1
ATOM 880 C C . ARG A 1 113 ? 19.110 -1.696 -37.429 1.00 89.69 113 ARG A C 1
ATOM 882 O O . ARG A 1 113 ? 19.825 -2.516 -36.857 1.00 89.69 113 ARG A O 1
ATOM 889 N N . LEU A 1 114 ? 18.002 -1.212 -36.874 1.00 87.56 114 LEU A N 1
ATOM 890 C CA . LEU A 1 114 ? 17.576 -1.626 -35.538 1.00 87.56 114 LEU A CA 1
ATOM 891 C C . LEU A 1 114 ? 17.313 -3.137 -35.484 1.00 87.56 114 LEU A C 1
ATOM 893 O O . LEU A 1 114 ? 17.669 -3.782 -34.504 1.00 87.56 114 LEU A O 1
ATOM 897 N N . GLU A 1 115 ? 16.743 -3.701 -36.544 1.00 85.50 115 GLU A N 1
ATOM 898 C CA . GLU A 1 115 ? 16.498 -5.134 -36.693 1.00 85.50 115 GLU A CA 1
ATOM 899 C C . GLU A 1 115 ? 17.799 -5.941 -36.634 1.00 85.50 115 GLU A C 1
ATOM 901 O O . GLU A 1 115 ? 17.859 -6.935 -35.914 1.00 85.50 115 GLU A O 1
ATOM 906 N N . ASP A 1 116 ? 18.855 -5.470 -37.301 1.00 88.56 116 ASP A N 1
ATOM 907 C CA . ASP A 1 116 ? 20.159 -6.140 -37.324 1.00 88.56 116 ASP A CA 1
ATOM 908 C C . ASP A 1 116 ? 20.840 -6.081 -35.947 1.00 88.56 116 ASP A C 1
ATOM 910 O O . ASP A 1 116 ? 21.473 -7.044 -35.517 1.00 88.56 116 ASP A O 1
ATOM 914 N N . VAL A 1 117 ? 20.654 -4.984 -35.201 1.00 88.75 117 VAL A N 1
ATOM 915 C CA . VAL A 1 117 ? 21.137 -4.856 -33.814 1.00 88.75 117 VAL A CA 1
ATOM 916 C C . VAL A 1 117 ? 20.335 -5.735 -32.853 1.00 88.75 117 VAL A C 1
ATOM 918 O O . VAL A 1 117 ? 20.919 -6.348 -31.955 1.00 88.75 117 VAL A O 1
ATOM 921 N N . ILE A 1 118 ? 19.010 -5.826 -33.024 1.00 84.31 118 ILE A N 1
ATOM 922 C CA . ILE A 1 118 ? 18.155 -6.744 -32.258 1.00 84.31 118 ILE A CA 1
ATOM 923 C C . ILE A 1 118 ? 18.625 -8.173 -32.497 1.00 84.31 118 ILE A C 1
ATOM 925 O O . ILE A 1 118 ? 18.908 -8.893 -31.539 1.00 84.31 118 ILE A O 1
ATOM 929 N N . ASP A 1 119 ? 18.736 -8.575 -33.760 1.00 83.31 119 ASP A N 1
ATOM 930 C CA . ASP A 1 119 ? 19.139 -9.923 -34.116 1.00 83.31 119 ASP A CA 1
ATOM 931 C C . ASP A 1 119 ? 20.563 -10.198 -33.632 1.00 83.31 119 ASP A C 1
ATOM 933 O O . ASP A 1 119 ? 20.773 -11.216 -32.981 1.00 83.31 119 ASP A O 1
ATOM 937 N N . GLY A 1 120 ? 21.509 -9.274 -33.788 1.00 83.31 120 GLY A N 1
ATOM 938 C CA . GLY A 1 120 ? 22.870 -9.430 -33.270 1.00 83.31 120 GLY A CA 1
ATOM 939 C C . GLY A 1 120 ? 23.000 -9.476 -31.750 1.00 83.31 120 GLY A C 1
ATOM 940 O O . GLY A 1 120 ? 23.931 -10.081 -31.221 1.00 83.31 120 GLY A O 1
ATOM 941 N N . SER A 1 121 ? 22.050 -8.890 -31.023 1.00 80.56 121 SER A N 1
ATOM 942 C CA . SER A 1 121 ? 22.059 -8.911 -29.558 1.00 80.56 121 SER A CA 1
ATOM 943 C C . SER A 1 121 ? 21.542 -10.230 -28.975 1.00 80.56 121 SER A C 1
ATOM 945 O O . SER A 1 121 ? 21.874 -10.549 -27.835 1.00 80.56 121 SER A O 1
ATOM 947 N N . VAL A 1 122 ? 20.696 -10.977 -29.702 1.00 70.44 122 VAL A N 1
ATOM 948 C CA . VAL A 1 122 ? 19.978 -12.139 -29.132 1.00 70.44 122 VAL A CA 1
ATOM 949 C C . VAL A 1 122 ? 19.879 -13.390 -30.013 1.00 70.44 122 VAL A C 1
ATOM 951 O O . VAL A 1 122 ? 19.575 -14.457 -29.484 1.00 70.44 122 VAL A O 1
ATOM 954 N N . LYS A 1 123 ? 20.085 -13.301 -31.331 1.00 71.50 123 LYS A N 1
ATOM 955 C CA . LYS A 1 123 ? 19.783 -14.385 -32.291 1.00 71.50 123 LYS A CA 1
ATOM 956 C C . LYS A 1 123 ? 20.938 -14.730 -33.227 1.00 71.50 123 LYS A C 1
ATOM 958 O O . LYS A 1 123 ? 21.146 -15.904 -33.519 1.00 71.50 123 LYS A O 1
ATOM 963 N N . ALA A 1 124 ? 21.640 -13.725 -33.731 1.00 76.69 124 ALA A N 1
ATOM 964 C CA . ALA A 1 124 ? 22.653 -13.853 -34.760 1.00 76.69 124 ALA A CA 1
ATOM 965 C C . ALA A 1 124 ? 24.042 -13.593 -34.163 1.00 76.69 124 ALA A C 1
ATOM 967 O O . ALA A 1 124 ? 24.222 -12.625 -33.424 1.00 76.69 124 ALA A O 1
ATOM 968 N N . PRO A 1 125 ? 25.048 -14.417 -34.482 1.00 75.75 125 PRO A N 1
ATOM 969 C CA . PRO A 1 125 ? 26.420 -14.162 -34.076 1.00 75.75 125 PRO A CA 1
ATOM 970 C C . PRO A 1 125 ? 27.028 -13.128 -35.032 1.00 75.75 125 PRO A C 1
ATOM 972 O O . PRO A 1 125 ? 27.741 -13.481 -35.966 1.00 75.75 125 PRO A O 1
ATOM 975 N N . VAL A 1 126 ? 26.704 -11.854 -34.823 1.00 86.31 126 VAL A N 1
ATOM 976 C CA . VAL A 1 126 ? 27.301 -10.710 -35.532 1.00 86.31 126 VAL A CA 1
ATOM 977 C C . VAL A 1 126 ? 28.019 -9.801 -34.544 1.00 86.31 126 VAL A C 1
ATOM 979 O O . VAL A 1 126 ? 27.627 -9.708 -33.380 1.00 86.31 126 VAL A O 1
ATOM 982 N N . ASP A 1 127 ? 29.073 -9.147 -35.012 1.00 86.94 127 ASP A N 1
ATOM 983 C CA . ASP A 1 127 ? 29.865 -8.210 -34.232 1.00 86.94 127 ASP A CA 1
ATOM 984 C C . ASP A 1 127 ? 29.160 -6.852 -34.135 1.00 86.94 127 ASP A C 1
ATOM 986 O O . ASP A 1 127 ? 28.937 -6.182 -35.145 1.00 86.94 127 ASP A O 1
ATOM 990 N N . LEU A 1 128 ? 28.795 -6.452 -32.912 1.00 91.44 128 LEU A N 1
ATOM 991 C CA . LEU A 1 128 ? 28.196 -5.146 -32.627 1.00 91.44 128 LEU A CA 1
ATOM 992 C C . LEU A 1 128 ? 29.228 -4.080 -32.237 1.00 91.44 128 LEU A C 1
ATOM 994 O O . LEU A 1 128 ? 28.833 -2.972 -31.863 1.00 91.44 128 LEU A O 1
ATOM 998 N N . GLN A 1 129 ? 30.529 -4.360 -32.344 1.00 89.19 129 GLN A N 1
ATOM 999 C CA . GLN A 1 129 ? 31.572 -3.362 -32.113 1.00 89.19 129 GLN A CA 1
ATOM 1000 C C . GLN A 1 129 ? 31.395 -2.091 -32.969 1.00 89.19 129 GLN A C 1
ATOM 1002 O O . GLN A 1 129 ? 31.464 -1.012 -32.386 1.00 89.19 129 GLN A O 1
ATOM 1007 N N . PRO A 1 130 ? 31.019 -2.146 -34.267 1.00 91.69 130 PRO A N 1
ATOM 1008 C CA . PRO A 1 130 ? 30.752 -0.928 -35.043 1.00 91.69 130 PRO A CA 1
ATOM 1009 C C . PRO A 1 130 ? 29.618 -0.065 -34.469 1.00 91.69 130 PRO A C 1
ATOM 1011 O O . PRO A 1 130 ? 29.657 1.161 -34.537 1.00 91.69 130 PRO A O 1
ATOM 1014 N N . VAL A 1 131 ? 28.605 -0.697 -33.864 1.00 92.38 131 VAL A N 1
ATOM 1015 C CA . VAL A 1 131 ? 27.508 0.009 -33.182 1.00 92.38 131 VAL A CA 1
ATOM 1016 C C . VAL A 1 131 ? 28.017 0.658 -31.900 1.00 92.38 131 VAL A C 1
ATOM 1018 O O . VAL A 1 131 ? 27.627 1.780 -31.589 1.00 92.38 131 VAL A O 1
ATOM 1021 N N . ARG A 1 132 ? 28.896 -0.026 -31.161 1.00 89.88 132 ARG A N 1
ATOM 1022 C CA . ARG A 1 132 ? 29.533 0.504 -29.950 1.00 89.88 132 ARG A CA 1
ATOM 1023 C C . ARG A 1 132 ? 30.394 1.719 -30.266 1.00 89.88 132 ARG A C 1
ATOM 1025 O O . ARG A 1 132 ? 30.209 2.752 -29.631 1.00 89.88 132 ARG A O 1
ATOM 1032 N N . ASP A 1 133 ? 31.256 1.607 -31.268 1.00 90.25 133 ASP A N 1
ATOM 1033 C CA . ASP A 1 133 ? 32.143 2.685 -31.701 1.00 90.25 133 ASP A CA 1
ATOM 1034 C C . ASP A 1 133 ? 31.334 3.898 -32.167 1.00 90.25 133 ASP A C 1
ATOM 1036 O O . ASP A 1 133 ? 31.627 5.026 -31.777 1.00 90.25 133 ASP A O 1
ATOM 1040 N N . TRP A 1 134 ? 30.252 3.670 -32.921 1.00 92.62 134 TRP A N 1
ATOM 1041 C CA . TRP A 1 134 ? 29.344 4.739 -33.333 1.00 92.62 134 TRP A CA 1
ATOM 1042 C C . TRP A 1 134 ? 28.638 5.410 -32.151 1.00 92.62 134 TRP A C 1
ATOM 1044 O O . TRP A 1 134 ? 28.524 6.632 -32.136 1.00 92.62 134 TRP A O 1
ATOM 1054 N N . ILE A 1 135 ? 28.180 4.649 -31.146 1.00 89.81 135 ILE A N 1
ATOM 1055 C CA . ILE A 1 135 ? 27.576 5.229 -29.934 1.00 89.81 135 ILE A CA 1
ATOM 1056 C C . ILE A 1 135 ? 28.595 6.104 -29.204 1.00 89.81 135 ILE A C 1
ATOM 1058 O O . ILE A 1 135 ? 28.261 7.220 -28.819 1.00 89.81 135 ILE A O 1
ATOM 1062 N N . THR A 1 136 ? 29.824 5.623 -29.015 1.00 85.88 136 THR A N 1
ATOM 1063 C CA . THR A 1 136 ? 30.878 6.409 -28.363 1.00 85.88 136 THR A CA 1
ATOM 1064 C C . THR A 1 136 ? 31.165 7.685 -29.149 1.00 85.88 136 THR A C 1
ATOM 1066 O O . THR A 1 136 ? 31.116 8.768 -28.572 1.00 85.88 136 THR A O 1
ATOM 1069 N N . PHE A 1 137 ? 31.358 7.571 -30.465 1.00 87.06 137 PHE A N 1
ATOM 1070 C CA . PHE A 1 137 ? 31.589 8.710 -31.348 1.00 87.06 137 PHE A CA 1
ATOM 1071 C C . PHE A 1 137 ? 30.452 9.734 -31.269 1.00 87.06 137 PHE A C 1
ATOM 1073 O O . PHE A 1 137 ? 30.692 10.901 -30.985 1.00 87.06 137 PHE A O 1
ATOM 1080 N N . ILE A 1 138 ? 29.197 9.314 -31.449 1.00 85.06 138 ILE A N 1
ATOM 1081 C CA . ILE A 1 138 ? 28.074 10.254 -31.514 1.00 85.06 138 ILE A CA 1
ATOM 1082 C C . ILE A 1 138 ? 27.766 10.896 -30.153 1.00 85.06 138 ILE A C 1
ATOM 1084 O O . ILE A 1 138 ? 27.274 12.019 -30.104 1.00 85.06 138 ILE A O 1
ATOM 1088 N N . MET A 1 139 ? 28.057 10.213 -29.039 1.00 82.88 139 MET A N 1
ATOM 1089 C CA . MET A 1 139 ? 27.946 10.802 -27.700 1.00 82.88 139 MET A CA 1
ATOM 1090 C C . MET A 1 139 ? 29.084 11.792 -27.419 1.00 82.88 139 MET A C 1
ATOM 1092 O O . MET A 1 139 ? 28.843 12.799 -26.759 1.00 82.88 139 MET A O 1
ATOM 1096 N N . GLN A 1 140 ? 30.295 11.546 -27.927 1.00 79.38 140 GLN A N 1
ATOM 1097 C CA . GLN A 1 140 ? 31.390 12.519 -27.875 1.00 79.38 140 GLN A CA 1
ATOM 1098 C C . GLN A 1 140 ? 31.073 13.749 -28.735 1.00 79.38 140 GLN A C 1
ATOM 1100 O O . GLN A 1 140 ? 31.191 14.868 -28.243 1.00 79.38 140 GLN A O 1
ATOM 1105 N N . GLU A 1 141 ? 30.575 13.561 -29.960 1.00 78.88 141 GLU A N 1
ATOM 1106 C CA . GLU A 1 141 ? 30.135 14.656 -30.839 1.00 78.88 141 GLU A CA 1
ATOM 1107 C C . GLU A 1 141 ? 28.993 15.468 -30.217 1.00 78.88 141 GLU A C 1
ATOM 1109 O O . GLU A 1 141 ? 29.011 16.694 -30.274 1.00 78.88 141 GLU A O 1
ATOM 1114 N N . LEU A 1 142 ? 28.044 14.811 -29.539 1.00 77.19 142 LEU A N 1
ATOM 1115 C CA . LEU A 1 142 ? 26.974 15.485 -28.793 1.00 77.19 142 LEU A CA 1
ATOM 1116 C C . LEU A 1 142 ? 27.514 16.467 -27.740 1.00 77.19 142 LEU A C 1
ATOM 1118 O O . LEU A 1 142 ? 26.860 17.466 -27.449 1.00 77.19 142 LEU A O 1
ATOM 1122 N N . VAL A 1 143 ? 28.680 16.175 -27.157 1.00 73.12 143 VAL A N 1
ATOM 1123 C CA . VAL A 1 143 ? 29.346 17.029 -26.161 1.00 73.12 143 VAL A CA 1
ATOM 1124 C C . VAL A 1 143 ? 30.289 18.046 -26.820 1.00 73.12 143 VAL A C 1
ATOM 1126 O O . VAL A 1 143 ? 30.454 19.146 -26.292 1.00 73.12 143 VAL A O 1
ATOM 1129 N N . ALA A 1 144 ? 30.914 17.692 -27.947 1.00 70.00 144 ALA A N 1
ATOM 1130 C CA . ALA A 1 144 ? 31.907 18.508 -28.645 1.00 70.00 144 ALA A CA 1
ATOM 1131 C C . ALA A 1 144 ? 31.291 19.579 -29.565 1.00 70.00 144 ALA A C 1
ATOM 1133 O O . ALA A 1 144 ? 31.816 20.695 -29.645 1.00 70.00 144 ALA A O 1
ATOM 1134 N N . GLU A 1 145 ? 30.185 19.279 -30.252 1.00 62.16 145 GLU A N 1
ATOM 1135 C CA . GLU A 1 145 ? 29.430 20.279 -31.003 1.00 62.16 145 GLU A CA 1
ATOM 1136 C C . GLU A 1 145 ? 28.706 21.220 -30.027 1.00 62.16 145 GLU A C 1
ATOM 1138 O O . GLU A 1 145 ? 28.117 20.780 -29.045 1.00 62.16 145 GLU A O 1
ATOM 1143 N N . GLN A 1 146 ? 28.741 22.531 -30.303 1.00 52.53 146 GLN A N 1
ATOM 1144 C CA . GLN A 1 146 ? 28.209 23.635 -29.480 1.00 52.53 146 GLN A CA 1
ATOM 1145 C C . GLN A 1 146 ? 26.671 23.646 -29.320 1.00 52.53 146 GLN A C 1
ATOM 1147 O O . GLN A 1 146 ? 26.029 24.696 -29.405 1.00 52.53 146 GLN A O 1
ATOM 1152 N N . TYR A 1 147 ? 26.047 22.504 -29.062 1.00 54.47 147 TYR A N 1
ATOM 1153 C CA . TYR A 1 147 ? 24.707 22.467 -28.510 1.00 54.47 147 TYR A CA 1
ATOM 1154 C C . TYR A 1 147 ? 24.830 22.857 -27.050 1.00 54.47 147 TYR A C 1
ATOM 1156 O O . TYR A 1 147 ? 25.378 22.130 -26.228 1.00 54.47 147 TYR A O 1
ATOM 1164 N N . ALA A 1 148 ? 24.409 24.093 -26.799 1.00 58.25 148 ALA A N 1
ATOM 1165 C CA . ALA A 1 148 ? 24.504 24.803 -25.542 1.00 58.25 148 ALA A CA 1
ATOM 1166 C C . ALA A 1 148 ? 23.919 23.972 -24.396 1.00 58.25 148 ALA A C 1
ATOM 1168 O O . ALA A 1 148 ? 22.744 24.081 -24.087 1.00 58.25 148 ALA A O 1
ATOM 1169 N N . ALA A 1 149 ? 24.790 23.174 -23.787 1.00 73.25 149 ALA A N 1
ATOM 1170 C CA . ALA A 1 149 ? 24.649 22.532 -22.502 1.00 73.25 149 ALA A CA 1
ATOM 1171 C C . ALA A 1 149 ? 23.461 21.535 -22.343 1.00 73.25 149 ALA A C 1
ATOM 1173 O O . ALA A 1 149 ? 22.300 21.776 -22.663 1.00 73.25 149 ALA A O 1
ATOM 1174 N N . LEU A 1 150 ? 23.774 20.333 -21.857 1.00 76.38 150 LEU A N 1
ATOM 1175 C CA . LEU A 1 150 ? 22.840 19.211 -21.732 1.00 76.38 150 LEU A CA 1
ATOM 1176 C C . LEU A 1 150 ? 21.915 19.383 -20.514 1.00 76.38 150 LEU A C 1
ATOM 1178 O O . LEU A 1 150 ? 22.331 19.949 -19.504 1.00 76.38 150 LEU A O 1
ATOM 1182 N N . PRO A 1 151 ? 20.682 18.843 -20.526 1.00 78.12 151 PRO A N 1
ATOM 1183 C CA . PRO A 1 151 ? 19.879 18.776 -19.312 1.00 78.12 151 PRO A CA 1
ATOM 1184 C C . PRO A 1 151 ? 20.508 17.808 -18.303 1.00 78.12 151 PRO A C 1
ATOM 1186 O O . PRO A 1 151 ? 20.847 16.671 -18.640 1.00 78.12 151 PRO A O 1
ATOM 1189 N N . GLU A 1 152 ? 20.575 18.226 -17.039 1.00 80.69 152 GLU A N 1
ATOM 1190 C CA . GLU A 1 152 ? 21.176 17.459 -15.935 1.00 80.69 152 GLU A CA 1
ATOM 1191 C C . GLU A 1 152 ? 20.627 16.026 -15.836 1.00 80.69 152 GLU A C 1
ATOM 1193 O O . GLU A 1 152 ? 21.374 15.067 -15.643 1.00 80.69 152 GLU A O 1
ATOM 1198 N N . ALA A 1 153 ? 19.320 15.859 -16.063 1.00 78.81 153 ALA A N 1
ATOM 1199 C CA . ALA A 1 153 ? 18.629 14.574 -15.984 1.00 78.81 153 ALA A CA 1
ATOM 1200 C C . ALA A 1 153 ? 19.167 13.500 -16.956 1.00 78.81 153 ALA A C 1
ATOM 1202 O O . ALA A 1 153 ? 18.936 12.307 -16.738 1.00 78.81 153 ALA A O 1
ATOM 1203 N N . LEU A 1 154 ? 19.863 13.889 -18.031 1.00 77.25 154 LEU A N 1
ATOM 1204 C CA . LEU A 1 154 ? 20.455 12.948 -18.985 1.00 77.25 154 LEU A CA 1
ATOM 1205 C C . LEU A 1 154 ? 21.890 12.542 -18.626 1.00 77.25 154 LEU A C 1
ATOM 1207 O O . LEU A 1 154 ? 22.358 11.519 -19.128 1.00 77.25 154 LEU A O 1
ATOM 1211 N N . LEU A 1 155 ? 22.567 13.261 -17.725 1.00 77.69 155 LEU A N 1
ATOM 1212 C CA . LEU A 1 155 ? 23.967 12.999 -17.382 1.00 77.69 155 LEU A CA 1
ATOM 1213 C C . LEU A 1 155 ? 24.216 11.554 -16.908 1.00 77.69 155 LEU A C 1
ATOM 1215 O O . LEU A 1 155 ? 25.114 10.917 -17.460 1.00 77.69 155 LEU A O 1
ATOM 1219 N N . PRO A 1 156 ? 23.409 10.956 -16.002 1.00 78.94 156 PRO A N 1
ATOM 1220 C CA . PRO A 1 156 ? 23.629 9.572 -15.571 1.00 78.94 156 PRO A CA 1
ATOM 1221 C C . PRO A 1 156 ? 23.487 8.543 -16.702 1.00 78.94 156 PRO A C 1
ATOM 1223 O O . PRO A 1 156 ? 23.982 7.425 -16.582 1.00 78.94 156 PRO A O 1
ATOM 1226 N N . ARG A 1 157 ? 22.785 8.896 -17.789 1.00 73.75 157 ARG A N 1
ATOM 1227 C CA . ARG A 1 157 ? 22.574 8.019 -18.950 1.00 73.75 157 ARG A CA 1
ATOM 1228 C C . ARG A 1 157 ? 23.671 8.152 -20.001 1.00 73.75 157 ARG A C 1
ATOM 1230 O O . ARG A 1 157 ? 23.925 7.182 -20.705 1.00 73.75 157 ARG A O 1
ATOM 1237 N N . ILE A 1 158 ? 24.285 9.330 -20.109 1.00 74.75 158 ILE A N 1
ATOM 1238 C CA . ILE A 1 158 ? 25.316 9.634 -21.110 1.00 74.75 158 ILE A CA 1
ATOM 1239 C C . ILE A 1 158 ? 26.715 9.343 -20.555 1.00 74.75 158 ILE A C 1
ATOM 1241 O O . ILE A 1 158 ? 27.544 8.795 -21.274 1.00 74.75 158 ILE A O 1
ATOM 1245 N N . ALA A 1 159 ? 26.966 9.629 -19.272 1.00 78.88 159 ALA A N 1
ATOM 1246 C CA . ALA A 1 159 ? 28.28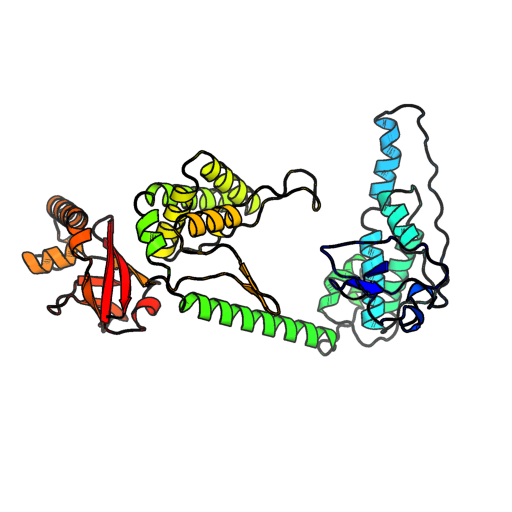7 9.499 -18.652 1.00 78.88 159 ALA A CA 1
ATOM 1247 C C . ALA A 1 159 ? 28.980 8.139 -18.894 1.00 78.88 159 ALA A C 1
ATOM 1249 O O . ALA A 1 159 ? 30.158 8.154 -19.237 1.00 78.88 159 ALA A O 1
ATOM 1250 N N . PRO A 1 160 ? 28.301 6.972 -18.828 1.00 80.50 160 PRO A N 1
ATOM 1251 C CA . PRO A 1 160 ? 28.956 5.684 -19.082 1.00 80.50 160 PRO A CA 1
ATOM 1252 C C . PRO A 1 160 ? 29.529 5.511 -20.499 1.00 80.50 160 PRO A C 1
ATOM 1254 O O . PRO A 1 160 ? 30.331 4.607 -20.711 1.00 80.50 160 PRO A O 1
ATOM 1257 N N . ALA A 1 161 ? 29.095 6.327 -21.465 1.00 72.50 161 ALA A N 1
ATOM 1258 C CA . ALA A 1 161 ? 29.556 6.287 -22.853 1.00 72.50 161 ALA A CA 1
ATOM 1259 C C . ALA A 1 161 ? 30.690 7.287 -23.154 1.00 72.50 161 ALA A C 1
ATOM 1261 O O . ALA A 1 161 ? 31.210 7.280 -24.268 1.00 72.50 161 ALA A O 1
ATOM 1262 N N . LEU A 1 162 ? 31.062 8.136 -22.189 1.00 76.81 162 LEU A N 1
ATOM 1263 C CA . LEU A 1 162 ? 32.068 9.190 -22.336 1.00 76.81 162 LEU A CA 1
ATOM 1264 C C . LEU A 1 162 ? 33.363 8.824 -21.598 1.00 76.81 162 LEU A C 1
ATOM 1266 O O . LEU A 1 162 ? 33.315 8.257 -20.504 1.00 76.81 162 LEU A O 1
ATOM 1270 N N . ASP A 1 163 ? 34.513 9.206 -22.154 1.00 82.19 163 ASP A N 1
ATOM 1271 C CA . ASP A 1 163 ? 35.794 9.184 -21.435 1.00 82.19 163 ASP A CA 1
ATOM 1272 C C . ASP A 1 163 ? 35.858 10.257 -20.328 1.00 82.19 163 ASP A C 1
ATOM 1274 O O . ASP A 1 163 ? 35.044 11.182 -20.282 1.00 82.19 163 ASP A O 1
ATOM 1278 N N . GLU A 1 164 ? 36.819 10.131 -19.406 1.00 81.12 164 GLU A N 1
ATOM 1279 C CA . GLU A 1 164 ? 36.924 11.016 -18.235 1.00 81.12 164 GLU A CA 1
ATOM 1280 C C . GLU A 1 164 ? 37.081 12.500 -18.593 1.00 81.12 164 GLU A C 1
ATOM 1282 O O . GLU A 1 164 ? 36.537 13.361 -17.898 1.00 81.12 164 GLU A O 1
ATOM 1287 N N . ASP A 1 165 ? 37.826 12.813 -19.653 1.00 79.06 165 ASP A N 1
ATOM 1288 C CA . ASP A 1 165 ? 38.091 14.197 -20.043 1.00 79.06 165 ASP A CA 1
ATOM 1289 C C . ASP A 1 165 ? 36.847 14.828 -20.676 1.00 79.06 165 ASP A C 1
ATOM 1291 O O . ASP A 1 165 ? 36.484 15.958 -20.342 1.00 79.06 165 ASP A O 1
ATOM 1295 N N . THR A 1 166 ? 36.116 14.062 -21.488 1.00 76.81 166 THR A N 1
ATOM 1296 C CA . THR A 1 166 ? 34.839 14.475 -22.075 1.00 76.81 166 THR A CA 1
ATOM 1297 C C . THR A 1 166 ? 33.759 14.624 -21.007 1.00 76.81 166 THR A C 1
ATOM 1299 O O . THR A 1 166 ? 33.018 15.603 -21.033 1.00 76.81 166 THR A O 1
ATOM 1302 N N . GLN A 1 167 ? 33.704 13.734 -20.007 1.00 78.94 167 GLN A N 1
ATOM 1303 C CA . GLN A 1 167 ? 32.790 13.878 -18.864 1.00 78.94 167 GLN A CA 1
ATOM 1304 C C . GLN A 1 167 ? 33.014 15.193 -18.105 1.00 78.94 167 GLN A C 1
ATOM 1306 O O . GLN A 1 167 ? 32.045 15.844 -17.717 1.00 78.94 167 GLN A O 1
ATOM 1311 N N . ARG A 1 168 ? 34.275 15.610 -17.912 1.00 78.81 168 ARG A N 1
ATOM 1312 C CA . ARG A 1 168 ? 34.616 16.892 -17.264 1.00 78.81 168 ARG A CA 1
ATOM 1313 C C . ARG A 1 168 ? 34.283 18.107 -18.131 1.00 78.81 168 ARG A C 1
ATOM 1315 O O . ARG A 1 168 ? 34.083 19.190 -17.588 1.00 78.81 168 ARG A O 1
ATOM 1322 N N . ALA A 1 169 ? 34.244 17.936 -19.451 1.00 76.94 169 ALA A N 1
ATOM 1323 C CA . ALA A 1 169 ? 33.927 18.990 -20.408 1.00 76.94 169 ALA A CA 1
ATOM 1324 C C . ALA A 1 169 ? 32.415 19.179 -20.641 1.00 76.94 169 ALA A C 1
ATOM 1326 O O . ALA A 1 169 ? 32.025 20.180 -21.247 1.00 76.94 169 ALA A O 1
ATOM 1327 N N . VAL A 1 170 ? 31.564 18.263 -20.153 1.00 78.81 170 VAL A N 1
ATOM 1328 C CA . VAL A 1 170 ? 30.103 18.376 -20.277 1.00 78.81 170 VAL A CA 1
ATOM 1329 C C . VAL A 1 170 ? 29.613 19.667 -19.626 1.00 78.81 170 VAL A C 1
ATOM 1331 O O . VAL A 1 170 ? 29.770 19.886 -18.425 1.00 78.81 170 VAL A O 1
ATOM 1334 N N . GLN A 1 171 ? 28.950 20.504 -20.417 1.00 79.50 171 GLN A N 1
ATOM 1335 C CA . GLN A 1 171 ? 28.222 21.661 -19.912 1.00 79.50 171 GLN A CA 1
ATOM 1336 C C . GLN A 1 171 ? 26.775 21.262 -19.625 1.00 79.50 171 GLN A C 1
ATOM 1338 O O . GLN A 1 171 ? 26.159 20.570 -20.434 1.00 79.50 171 GLN A O 1
ATOM 1343 N N . ILE A 1 172 ? 26.232 21.697 -18.486 1.00 81.25 172 ILE A N 1
ATOM 1344 C CA . ILE A 1 172 ? 24.840 21.446 -18.089 1.00 81.25 172 ILE A CA 1
ATOM 1345 C C . ILE A 1 172 ? 24.045 22.745 -18.199 1.00 81.25 172 ILE A C 1
ATOM 1347 O O . ILE A 1 172 ? 24.476 23.768 -17.669 1.00 81.25 172 ILE A O 1
ATOM 1351 N N . ASP A 1 173 ? 22.899 22.703 -18.881 1.00 79.06 173 ASP A N 1
ATOM 1352 C CA . ASP A 1 173 ? 21.952 23.816 -18.920 1.00 79.06 173 ASP A CA 1
ATOM 1353 C C . ASP A 1 173 ? 20.859 23.574 -17.865 1.00 79.06 173 ASP A C 1
ATOM 1355 O O . ASP A 1 173 ? 19.950 22.757 -18.078 1.00 79.06 173 ASP A O 1
ATOM 1359 N N . PRO A 1 174 ? 20.903 24.271 -16.714 1.00 74.06 174 PRO A N 1
ATOM 1360 C CA . PRO A 1 174 ? 19.856 24.155 -15.703 1.00 74.06 174 PRO A CA 1
ATOM 1361 C C . PRO A 1 174 ? 18.502 24.686 -16.203 1.00 74.06 174 PRO A C 1
ATOM 1363 O O . PRO A 1 174 ? 17.462 24.309 -15.666 1.00 74.06 174 PRO A O 1
ATOM 1366 N N . CYS A 1 175 ? 18.494 25.526 -17.243 1.00 78.75 175 CYS A N 1
ATOM 1367 C CA . CYS A 1 175 ? 17.300 26.114 -17.846 1.00 78.75 175 CYS A CA 1
ATOM 1368 C C . CYS A 1 175 ? 16.780 25.323 -19.057 1.00 78.75 175 CYS A C 1
ATOM 1370 O O . CYS A 1 175 ? 15.808 25.748 -19.690 1.00 78.75 175 CYS A O 1
ATOM 1372 N N . HIS A 1 176 ? 17.371 24.165 -19.368 1.00 80.06 176 HIS A N 1
ATOM 1373 C CA . HIS A 1 176 ? 16.964 23.354 -20.510 1.00 80.06 176 HIS A CA 1
ATOM 1374 C C . HIS A 1 176 ? 15.476 22.968 -20.413 1.00 80.06 176 HIS A C 1
ATOM 1376 O O . HIS A 1 176 ? 14.969 22.595 -19.347 1.00 80.06 176 HIS A O 1
ATOM 1382 N N . TRP A 1 177 ? 14.753 22.994 -21.540 1.00 78.06 177 TRP A N 1
ATOM 1383 C CA . TRP A 1 177 ? 13.309 22.708 -21.572 1.00 78.06 177 TRP A CA 1
ATOM 1384 C C . TRP A 1 177 ? 12.970 21.325 -20.988 1.00 78.06 177 TRP A C 1
ATOM 1386 O O . TRP A 1 177 ? 11.953 21.162 -20.315 1.00 78.06 177 TRP A O 1
ATOM 1396 N N . PHE A 1 178 ? 13.842 20.333 -21.204 1.00 77.31 178 PHE A N 1
ATOM 1397 C CA . PHE A 1 178 ? 13.691 18.978 -20.662 1.00 77.31 178 PHE A CA 1
ATOM 1398 C C . PHE A 1 178 ? 13.803 18.952 -19.133 1.00 77.31 178 PHE A C 1
ATOM 1400 O O . PHE A 1 178 ? 13.021 18.265 -18.483 1.00 77.31 178 PHE A O 1
ATOM 1407 N N . THR A 1 179 ? 14.713 19.741 -18.551 1.00 80.44 179 THR A N 1
ATOM 1408 C CA . THR A 1 179 ? 14.814 19.912 -17.093 1.00 80.44 179 THR A CA 1
ATOM 1409 C C . THR A 1 179 ? 13.517 20.504 -16.551 1.00 80.44 179 THR A C 1
ATOM 1411 O O . THR A 1 179 ? 12.941 19.967 -15.611 1.00 80.44 179 THR A O 1
ATOM 1414 N N . THR A 1 180 ? 12.982 21.535 -17.215 1.00 83.69 180 THR A N 1
ATOM 1415 C CA . THR A 1 180 ? 11.691 22.139 -16.843 1.00 83.69 180 THR A CA 1
ATOM 1416 C C . THR A 1 180 ? 10.548 21.122 -16.911 1.00 83.69 180 THR A C 1
ATOM 1418 O O . THR A 1 180 ? 9.744 21.045 -15.985 1.00 83.69 180 THR A O 1
ATOM 1421 N N . LEU A 1 181 ? 10.477 20.310 -17.972 1.00 83.44 181 LEU A N 1
ATOM 1422 C CA . LEU A 1 181 ? 9.467 19.259 -18.117 1.00 83.44 181 LEU A CA 1
ATOM 1423 C C . LEU A 1 181 ? 9.564 18.213 -17.000 1.00 83.44 181 LEU A C 1
ATOM 1425 O O . LEU A 1 181 ? 8.544 17.860 -16.416 1.00 83.44 181 LEU A O 1
ATOM 1429 N N . MET A 1 182 ? 10.772 17.728 -16.698 1.00 83.69 182 MET A N 1
ATOM 1430 C CA . MET A 1 182 ? 10.999 16.731 -15.649 1.00 83.69 182 MET A CA 1
ATOM 1431 C C . MET A 1 182 ? 10.636 17.276 -14.267 1.00 83.69 182 MET A C 1
ATOM 1433 O O . MET A 1 182 ? 9.940 16.596 -13.516 1.00 83.69 182 MET A O 1
ATOM 1437 N N . THR A 1 183 ? 11.021 18.518 -13.961 1.00 86.19 183 THR A N 1
ATOM 1438 C CA . THR A 1 183 ? 10.623 19.198 -12.722 1.00 86.19 183 THR A CA 1
ATOM 1439 C C . THR A 1 183 ? 9.105 19.331 -12.633 1.00 86.19 183 THR A C 1
ATOM 1441 O O . THR A 1 183 ? 8.521 18.953 -11.625 1.00 86.19 183 THR A O 1
ATOM 1444 N N . LYS A 1 184 ? 8.435 19.782 -13.702 1.00 87.12 184 LYS A N 1
ATOM 1445 C CA . LYS A 1 184 ? 6.967 19.907 -13.727 1.00 87.12 184 LYS A CA 1
ATOM 1446 C C . LYS A 1 184 ? 6.256 18.559 -13.606 1.00 87.12 184 LYS A C 1
ATOM 1448 O O . LYS A 1 184 ? 5.222 18.475 -12.952 1.00 87.12 184 LYS A O 1
ATOM 1453 N N . ALA A 1 185 ? 6.801 17.505 -14.209 1.00 87.25 185 ALA A N 1
ATOM 1454 C CA . ALA A 1 185 ? 6.276 16.154 -14.059 1.00 87.25 185 ALA A CA 1
ATOM 1455 C C . ALA A 1 185 ? 6.409 15.660 -12.612 1.00 87.25 185 ALA A C 1
ATOM 1457 O O . ALA A 1 185 ? 5.457 15.094 -12.081 1.00 87.25 185 ALA A O 1
ATOM 1458 N N . GLN A 1 186 ? 7.550 15.913 -11.963 1.00 89.19 186 GLN A N 1
ATOM 1459 C CA . GLN A 1 186 ? 7.755 15.559 -10.560 1.00 89.19 186 GLN A CA 1
ATOM 1460 C C . GLN A 1 186 ? 6.827 16.351 -9.632 1.00 89.19 186 GLN A C 1
ATOM 1462 O O . GLN A 1 186 ? 6.161 15.744 -8.805 1.00 89.19 186 GLN A O 1
ATOM 1467 N N . GLU A 1 187 ? 6.693 17.667 -9.826 1.00 92.00 187 GLU A N 1
ATOM 1468 C CA . GLU A 1 187 ? 5.726 18.493 -9.085 1.00 92.00 187 GLU A CA 1
ATOM 1469 C C . GLU A 1 187 ? 4.300 17.933 -9.212 1.00 92.00 187 GLU A C 1
ATOM 1471 O O . GLU A 1 187 ? 3.572 17.847 -8.225 1.00 92.00 187 GLU A O 1
ATOM 1476 N N . GLN A 1 188 ? 3.898 17.504 -10.413 1.00 91.19 188 GLN A N 1
ATOM 1477 C CA . GLN A 1 188 ? 2.577 16.916 -10.631 1.00 91.19 188 GLN A CA 1
ATOM 1478 C C . GLN A 1 188 ? 2.419 15.552 -9.941 1.00 91.19 188 GLN A C 1
ATOM 1480 O O . GLN A 1 188 ? 1.336 15.251 -9.440 1.00 91.19 188 GLN A O 1
ATOM 1485 N N . ILE A 1 189 ? 3.474 14.731 -9.908 1.00 87.25 189 ILE A N 1
ATOM 1486 C CA . ILE A 1 189 ? 3.497 13.475 -9.144 1.00 87.25 189 ILE A CA 1
ATOM 1487 C C . ILE A 1 189 ? 3.335 13.772 -7.654 1.00 87.25 189 ILE A C 1
ATOM 1489 O O . ILE A 1 189 ? 2.518 13.128 -7.002 1.00 87.25 189 ILE A O 1
ATOM 1493 N N . ASP A 1 190 ? 4.058 14.757 -7.128 1.00 88.69 190 ASP A N 1
ATOM 1494 C CA . ASP A 1 190 ? 4.009 15.124 -5.713 1.00 88.69 190 ASP A CA 1
ATOM 1495 C C . ASP A 1 190 ? 2.617 15.645 -5.324 1.00 88.69 190 ASP A C 1
ATOM 1497 O O . ASP A 1 190 ? 2.070 15.235 -4.300 1.00 88.69 190 ASP A O 1
ATOM 1501 N N . ILE A 1 191 ? 1.998 16.478 -6.172 1.00 90.69 191 ILE A N 1
ATOM 1502 C CA . ILE A 1 191 ? 0.605 16.924 -6.001 1.00 90.69 191 ILE A CA 1
ATOM 1503 C C . ILE A 1 191 ? -0.342 15.725 -6.001 1.00 90.69 191 ILE A C 1
ATOM 1505 O O . ILE A 1 191 ? -1.160 15.592 -5.094 1.00 90.69 191 ILE A O 1
ATOM 1509 N N . TYR A 1 192 ? -0.221 14.832 -6.985 1.00 84.81 192 TYR A N 1
ATOM 1510 C CA . TYR A 1 192 ? -1.073 13.650 -7.085 1.00 84.81 192 TYR A CA 1
ATOM 1511 C C . TYR A 1 192 ? -0.942 12.740 -5.857 1.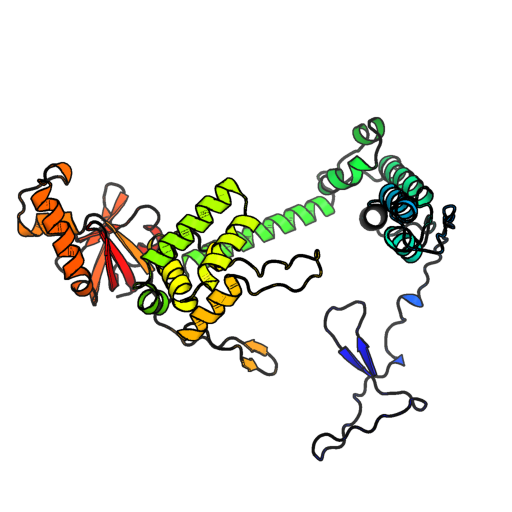00 84.81 192 TYR A C 1
ATOM 1513 O O . TYR A 1 192 ? -1.947 12.258 -5.342 1.00 84.81 192 TYR A O 1
ATOM 1521 N N . LEU A 1 193 ? 0.278 12.519 -5.359 1.00 79.38 193 LEU A N 1
ATOM 1522 C CA . LEU A 1 193 ? 0.515 11.731 -4.149 1.00 79.38 193 LEU A CA 1
ATOM 1523 C C . LEU A 1 193 ? -0.073 12.412 -2.910 1.00 79.38 193 LEU A C 1
ATOM 1525 O O . LEU A 1 193 ? -0.734 11.747 -2.120 1.00 79.38 193 LEU A O 1
ATOM 1529 N N . ALA A 1 194 ? 0.082 13.730 -2.774 1.00 79.06 194 ALA A N 1
ATOM 1530 C CA . ALA A 1 194 ? -0.532 14.479 -1.682 1.00 79.06 194 ALA A CA 1
ATOM 1531 C C . ALA A 1 194 ? -2.070 14.424 -1.736 1.00 79.06 194 ALA A C 1
ATOM 1533 O O . ALA A 1 194 ? -2.723 14.273 -0.705 1.00 79.06 194 ALA A O 1
ATOM 1534 N N . GLU A 1 195 ? -2.673 14.516 -2.923 1.00 80.94 195 GLU A N 1
ATOM 1535 C CA . GLU A 1 195 ? -4.117 14.341 -3.115 1.00 80.94 195 GLU A CA 1
ATOM 1536 C C . GLU A 1 195 ? -4.572 12.915 -2.793 1.00 80.94 195 GLU A C 1
ATOM 1538 O O . GLU A 1 195 ? -5.599 12.739 -2.137 1.00 80.94 195 GLU A O 1
ATOM 1543 N N . LEU A 1 196 ? -3.801 11.905 -3.201 1.00 73.56 196 LEU A N 1
ATOM 1544 C CA . LEU A 1 196 ? -4.056 10.504 -2.878 1.00 73.56 196 LEU A CA 1
ATOM 1545 C C . LEU A 1 196 ? -3.999 10.265 -1.363 1.00 73.56 196 LEU A C 1
ATOM 1547 O O . LEU A 1 196 ? -4.897 9.62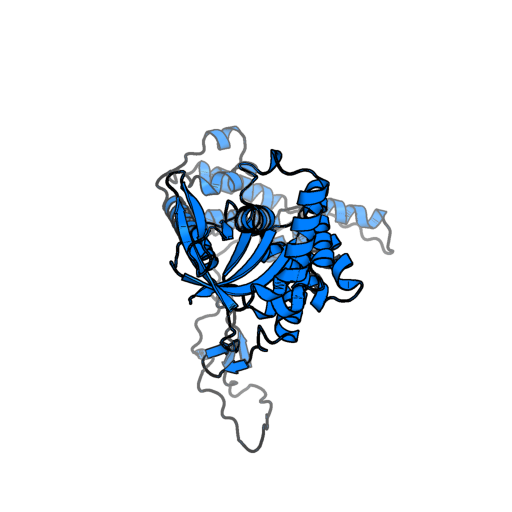7 -0.819 1.00 73.56 196 LEU A O 1
ATOM 1551 N N . ASP A 1 197 ? -2.993 10.808 -0.678 1.00 72.69 197 ASP A N 1
ATOM 1552 C CA . ASP A 1 197 ? -2.841 10.712 0.776 1.00 72.69 197 ASP A CA 1
ATOM 1553 C C . ASP A 1 197 ? -3.963 11.459 1.504 1.00 72.69 197 ASP A C 1
ATOM 1555 O O . ASP A 1 197 ? -4.532 10.952 2.475 1.00 72.69 197 ASP A O 1
ATOM 1559 N N . ASN A 1 198 ? -4.352 12.637 1.007 1.00 74.75 198 ASN A N 1
ATOM 1560 C CA . ASN A 1 198 ? -5.503 13.375 1.518 1.00 74.75 198 ASN A CA 1
ATOM 1561 C C . ASN A 1 198 ? -6.790 12.564 1.355 1.00 74.75 198 ASN A C 1
ATOM 1563 O O . ASN A 1 198 ? -7.552 12.444 2.319 1.00 74.75 198 ASN A O 1
ATOM 1567 N N . LEU A 1 199 ? -7.010 11.964 0.180 1.00 77.06 199 LEU A N 1
ATOM 1568 C CA . LEU A 1 199 ? -8.147 11.091 -0.091 1.00 77.06 199 LEU A CA 1
ATOM 1569 C C . LEU A 1 199 ? -8.139 9.883 0.853 1.00 77.06 199 LEU A C 1
ATOM 1571 O O . LEU A 1 199 ? -9.133 9.636 1.531 1.00 77.06 199 LEU A O 1
ATOM 1575 N N . ALA A 1 200 ? -7.006 9.190 0.972 1.00 70.75 200 ALA A N 1
ATOM 1576 C CA . ALA A 1 200 ? -6.825 8.058 1.877 1.00 70.75 200 ALA A CA 1
ATOM 1577 C C . ALA A 1 200 ? -7.076 8.445 3.343 1.00 70.75 200 ALA A C 1
ATOM 1579 O O . ALA A 1 200 ? -7.633 7.668 4.122 1.00 70.75 200 ALA A O 1
ATOM 1580 N N . SER A 1 201 ? -6.721 9.674 3.729 1.00 68.31 201 SER A N 1
ATOM 1581 C CA . SER A 1 201 ? -6.997 10.178 5.069 1.00 68.31 201 SER A CA 1
ATOM 1582 C C . SER A 1 201 ? -8.497 10.345 5.314 1.00 68.31 201 SER A C 1
ATOM 1584 O O . SER A 1 201 ? -8.935 10.173 6.453 1.00 68.31 201 SER A O 1
ATOM 1586 N N . VAL A 1 202 ? -9.288 10.725 4.300 1.00 70.94 202 VAL A N 1
ATOM 1587 C CA . VAL A 1 202 ? -10.738 10.976 4.418 1.00 70.94 202 VAL A CA 1
ATOM 1588 C C . VAL A 1 202 ? -11.601 9.758 4.134 1.00 70.94 202 VAL A C 1
ATOM 1590 O O . VAL A 1 202 ? -12.759 9.742 4.545 1.00 70.94 202 VAL A O 1
ATOM 1593 N N . THR A 1 203 ? -11.050 8.730 3.494 1.00 75.81 203 THR A N 1
ATOM 1594 C CA . THR A 1 203 ? -11.754 7.471 3.271 1.00 75.81 203 THR A CA 1
ATOM 1595 C C . THR A 1 203 ? -11.976 6.722 4.576 1.00 75.81 203 THR A C 1
ATOM 1597 O O . THR A 1 203 ? -11.048 6.453 5.340 1.00 75.81 203 THR A O 1
ATOM 1600 N N . GLU A 1 204 ? -13.229 6.359 4.817 1.00 81.56 204 GLU A N 1
ATOM 1601 C CA . GLU A 1 204 ? -13.629 5.518 5.935 1.00 81.56 204 GLU A CA 1
ATOM 1602 C C . GLU A 1 204 ? -13.584 4.039 5.525 1.00 81.56 204 GLU A C 1
ATOM 1604 O O . GLU A 1 204 ? -13.792 3.680 4.365 1.00 81.56 204 GLU A O 1
ATOM 1609 N N . THR A 1 205 ? -13.291 3.157 6.478 1.00 84.62 205 THR A N 1
ATOM 1610 C CA . THR A 1 205 ? -13.168 1.721 6.209 1.00 84.62 205 THR A CA 1
ATOM 1611 C C . THR A 1 205 ? -14.552 1.060 6.254 1.00 84.62 205 THR A C 1
ATOM 1613 O O . THR A 1 205 ? -15.300 1.324 7.199 1.00 84.62 205 THR A O 1
ATOM 1616 N N . PRO A 1 206 ? -14.910 0.174 5.304 1.00 88.75 206 PRO A N 1
ATOM 1617 C CA . PRO A 1 206 ? -16.164 -0.577 5.368 1.00 88.75 206 PRO A CA 1
ATOM 1618 C C . PRO A 1 206 ? -16.281 -1.388 6.666 1.00 88.75 206 PRO A C 1
ATOM 1620 O O . PRO A 1 206 ? -15.358 -2.126 7.026 1.00 88.75 206 PRO A O 1
ATOM 1623 N N . LEU A 1 207 ? -17.420 -1.280 7.359 1.00 87.25 207 LEU A N 1
ATOM 1624 C CA . LEU A 1 207 ? -17.657 -1.975 8.633 1.00 87.25 207 LEU A CA 1
ATOM 1625 C C . LEU A 1 207 ? -17.584 -3.500 8.487 1.00 87.25 207 LEU A C 1
ATOM 1627 O O . LEU A 1 207 ? -17.107 -4.180 9.399 1.00 87.25 207 LEU A O 1
ATOM 1631 N N . ASP A 1 208 ? -17.982 -4.019 7.328 1.00 89.69 208 ASP A N 1
ATOM 1632 C CA . ASP A 1 208 ? -17.977 -5.446 7.000 1.00 89.69 208 ASP A CA 1
ATOM 1633 C C . ASP A 1 208 ? -16.570 -6.067 7.137 1.00 89.69 208 ASP A C 1
ATOM 1635 O O . ASP A 1 208 ? -16.442 -7.217 7.559 1.00 89.69 208 ASP A O 1
ATOM 1639 N N . ILE A 1 209 ? -15.489 -5.303 6.896 1.00 90.88 209 ILE A N 1
ATOM 1640 C CA . ILE A 1 209 ? -14.111 -5.790 7.111 1.00 90.88 209 ILE A CA 1
ATOM 1641 C C . ILE A 1 209 ? -13.917 -6.221 8.564 1.00 90.88 209 ILE A C 1
ATOM 1643 O O . ILE A 1 209 ? -13.339 -7.273 8.835 1.00 90.88 209 ILE A O 1
ATOM 1647 N N . PHE A 1 210 ? -14.412 -5.425 9.508 1.00 88.88 210 PHE A N 1
ATOM 1648 C CA . PHE A 1 210 ? -14.275 -5.717 10.928 1.00 88.88 210 PHE A CA 1
ATOM 1649 C C . PHE A 1 210 ? -15.233 -6.827 11.352 1.00 88.88 210 PHE A C 1
ATOM 1651 O O . PHE A 1 210 ? -14.814 -7.742 12.058 1.00 88.88 210 PHE A O 1
ATOM 1658 N N . GLN A 1 211 ? -16.479 -6.804 10.870 1.00 87.38 211 GLN A N 1
ATOM 1659 C CA . GLN A 1 211 ? -17.465 -7.849 11.168 1.00 87.38 211 GLN A CA 1
ATOM 1660 C C . GLN A 1 211 ? -16.957 -9.248 10.794 1.00 87.38 211 GLN A C 1
ATOM 1662 O O . GLN A 1 211 ? -17.110 -10.185 11.575 1.00 87.38 211 GLN A O 1
ATOM 1667 N N . HIS A 1 212 ? -16.305 -9.378 9.636 1.00 90.56 212 HIS A N 1
ATOM 1668 C CA . HIS A 1 212 ? -15.798 -10.661 9.151 1.00 90.56 212 HIS A CA 1
ATOM 1669 C C . HIS A 1 212 ? -14.355 -10.967 9.585 1.00 90.56 212 HIS A C 1
ATOM 1671 O O . HIS A 1 212 ? -13.995 -12.133 9.745 1.00 90.56 212 HIS A O 1
ATOM 1677 N N . GLY A 1 213 ? -13.514 -9.949 9.788 1.00 90.94 213 GLY A N 1
ATOM 1678 C CA . GLY A 1 213 ? -12.084 -10.128 10.053 1.00 90.94 213 GLY A CA 1
ATOM 1679 C C . GLY A 1 213 ? -11.711 -10.357 11.518 1.00 90.94 213 GLY A C 1
ATOM 1680 O O . GLY A 1 213 ? -10.687 -10.972 11.804 1.00 90.94 213 GLY A O 1
ATOM 1681 N N . LEU A 1 214 ? -12.508 -9.893 12.480 1.00 83.50 214 LEU A N 1
ATOM 1682 C CA . LEU A 1 214 ? -12.059 -9.824 13.878 1.00 83.50 214 LEU A CA 1
ATOM 1683 C C . LEU A 1 214 ? -11.812 -11.163 14.557 1.00 83.50 214 LEU A C 1
ATOM 1685 O O . LEU A 1 214 ? -10.849 -11.290 15.310 1.00 83.50 214 LEU A O 1
ATOM 1689 N N . ALA A 1 215 ? -12.629 -12.171 14.258 1.00 87.31 215 ALA A N 1
ATOM 1690 C CA . ALA A 1 215 ? -12.406 -13.525 14.764 1.00 87.31 215 ALA A CA 1
ATOM 1691 C C . ALA A 1 215 ? -11.050 -14.109 14.313 1.00 87.31 215 ALA A C 1
ATOM 1693 O O . ALA A 1 215 ? -10.571 -15.079 14.892 1.00 87.31 215 ALA A O 1
ATOM 1694 N N . TRP A 1 216 ? -10.427 -13.491 13.306 1.00 91.75 216 TRP A N 1
ATOM 1695 C CA . TRP A 1 216 ? -9.178 -13.900 12.674 1.00 91.75 216 TRP A CA 1
ATOM 1696 C C . TRP A 1 216 ? -8.048 -12.889 12.885 1.00 91.75 216 TRP A C 1
ATOM 1698 O O . TRP A 1 216 ? -7.014 -12.949 12.216 1.00 91.75 216 TRP A O 1
ATOM 1708 N N . GLN A 1 217 ? -8.229 -11.933 13.801 1.00 86.00 217 GLN A N 1
ATOM 1709 C CA . GLN A 1 217 ? -7.274 -10.852 14.021 1.00 86.00 217 GLN A CA 1
ATOM 1710 C C . GLN A 1 217 ? -5.904 -11.370 14.483 1.00 86.00 217 GLN A C 1
ATOM 1712 O O . GLN A 1 217 ? -4.888 -10.804 14.091 1.00 86.00 217 GLN A O 1
ATOM 1717 N N . ASP A 1 218 ? -5.848 -12.455 15.262 1.00 89.94 218 ASP A N 1
ATOM 1718 C CA . ASP A 1 218 ? -4.580 -13.053 15.702 1.00 89.94 218 ASP A CA 1
ATOM 1719 C C . ASP A 1 218 ? -3.807 -13.664 14.523 1.00 89.94 218 ASP A C 1
ATOM 1721 O O . ASP A 1 218 ? -2.590 -13.505 14.409 1.00 89.94 218 ASP A O 1
ATOM 1725 N N . GLN A 1 219 ? -4.515 -14.305 13.592 1.00 91.75 219 GLN A N 1
ATOM 1726 C CA . GLN A 1 219 ? -3.949 -14.832 12.352 1.00 91.75 219 GLN A CA 1
ATOM 1727 C C . GLN A 1 219 ? -3.512 -13.686 11.431 1.00 91.75 219 GLN A C 1
ATOM 1729 O O . GLN A 1 219 ? -2.430 -13.741 10.846 1.00 91.75 219 GLN A O 1
ATOM 1734 N N . GLY A 1 220 ? -4.305 -12.615 11.354 1.00 92.19 220 GLY A N 1
ATOM 1735 C CA . GLY A 1 220 ? -3.948 -11.385 10.652 1.00 92.19 220 GLY A CA 1
ATOM 1736 C C . GLY A 1 220 ? -2.690 -10.722 11.218 1.00 92.19 220 GLY A C 1
ATOM 1737 O O . GLY A 1 220 ? -1.781 -10.363 10.470 1.00 92.19 220 GLY A O 1
ATOM 1738 N N . GLN A 1 221 ? -2.590 -10.630 12.546 1.00 92.81 221 GLN A N 1
ATOM 1739 C CA . GLN A 1 221 ? -1.410 -10.136 13.251 1.00 92.81 221 GLN A CA 1
ATOM 1740 C C . GLN A 1 221 ? -0.182 -11.001 12.937 1.00 92.81 221 GLN A C 1
ATOM 1742 O O . GLN A 1 221 ? 0.894 -10.461 12.670 1.00 92.81 221 GLN A O 1
ATOM 1747 N N . ALA A 1 222 ? -0.326 -12.329 12.949 1.00 93.62 222 ALA A N 1
ATOM 1748 C CA . ALA A 1 222 ? 0.755 -13.247 12.604 1.00 93.62 222 ALA A CA 1
ATOM 1749 C C . ALA A 1 222 ? 1.235 -13.049 11.156 1.00 93.62 222 ALA A C 1
ATOM 1751 O O . ALA A 1 222 ? 2.444 -13.009 10.918 1.00 93.62 222 ALA A O 1
ATOM 1752 N N . LEU A 1 223 ? 0.311 -12.848 10.210 1.00 94.25 223 LEU A N 1
ATOM 1753 C CA . LEU A 1 223 ? 0.633 -12.572 8.809 1.00 94.25 223 LEU A CA 1
ATOM 1754 C C . LEU A 1 223 ? 1.390 -11.243 8.644 1.00 94.25 223 LEU A C 1
ATOM 1756 O O . LEU A 1 223 ? 2.425 -11.200 7.979 1.00 94.25 223 LEU A O 1
ATOM 1760 N N . VAL A 1 224 ? 0.929 -10.172 9.296 1.00 94.19 224 VAL A N 1
ATOM 1761 C CA . VAL A 1 224 ? 1.612 -8.865 9.284 1.00 94.19 224 VAL A CA 1
ATOM 1762 C C . VAL A 1 224 ? 3.009 -8.965 9.895 1.00 94.19 224 VAL A C 1
ATOM 1764 O O . VAL A 1 224 ? 3.975 -8.446 9.332 1.00 94.19 224 VAL A O 1
ATOM 1767 N N . ALA A 1 225 ? 3.145 -9.671 11.019 1.00 94.94 225 ALA A N 1
ATOM 1768 C CA . ALA A 1 225 ? 4.429 -9.873 11.678 1.00 94.94 225 ALA A CA 1
ATOM 1769 C C . ALA A 1 225 ? 5.404 -10.698 10.822 1.00 94.94 225 ALA A C 1
ATOM 1771 O O . ALA A 1 225 ? 6.603 -10.407 10.819 1.00 94.94 225 ALA A O 1
ATOM 1772 N N . LEU A 1 226 ? 4.907 -11.709 10.099 1.00 94.75 226 LEU A N 1
ATOM 1773 C CA . LEU A 1 226 ? 5.692 -12.480 9.136 1.00 94.75 226 LEU A CA 1
ATOM 1774 C C . LEU A 1 226 ? 6.212 -11.567 8.023 1.00 94.75 226 LEU A C 1
ATOM 1776 O O . LEU A 1 226 ? 7.422 -11.492 7.822 1.00 94.75 226 LEU A O 1
ATOM 1780 N N . TYR A 1 227 ? 5.323 -10.815 7.373 1.00 94.31 227 TYR A N 1
ATOM 1781 C CA . TYR A 1 227 ? 5.688 -9.903 6.290 1.00 94.31 227 TYR A CA 1
ATOM 1782 C C . TYR A 1 227 ? 6.745 -8.883 6.721 1.00 94.31 227 TYR A C 1
ATOM 1784 O O . TYR A 1 227 ? 7.798 -8.777 6.100 1.00 94.31 227 TYR A O 1
ATOM 1792 N N . GLN A 1 228 ? 6.525 -8.179 7.834 1.00 94.00 228 GLN A N 1
ATOM 1793 C CA . GLN A 1 228 ? 7.463 -7.164 8.325 1.00 94.00 228 GLN A CA 1
ATOM 1794 C C . GLN A 1 228 ? 8.821 -7.740 8.740 1.00 94.00 228 GLN A C 1
ATOM 1796 O O . GLN A 1 228 ? 9.832 -7.034 8.691 1.00 94.00 228 GLN A O 1
ATOM 1801 N N . ARG A 1 229 ? 8.857 -8.987 9.220 1.00 95.75 229 ARG A N 1
ATOM 1802 C CA . ARG A 1 229 ? 10.105 -9.668 9.580 1.00 95.75 229 ARG A CA 1
ATOM 1803 C C . ARG A 1 229 ? 10.885 -10.038 8.328 1.00 95.75 229 ARG A C 1
ATOM 1805 O O . ARG A 1 229 ? 12.061 -9.706 8.242 1.00 95.75 229 ARG A O 1
ATOM 1812 N N . THR A 1 230 ? 10.220 -10.660 7.360 1.00 94.06 230 THR A N 1
ATOM 1813 C CA . THR A 1 230 ? 10.846 -11.076 6.104 1.00 94.06 230 THR A CA 1
ATOM 1814 C C . THR A 1 230 ? 11.275 -9.876 5.265 1.00 94.06 230 THR A C 1
ATOM 1816 O O . THR A 1 230 ? 12.350 -9.905 4.679 1.00 94.06 230 THR A O 1
ATOM 1819 N N . LEU A 1 231 ? 10.510 -8.780 5.285 1.00 92.50 231 LEU A N 1
ATOM 1820 C CA . LEU A 1 231 ? 10.874 -7.534 4.607 1.00 92.50 231 LEU A CA 1
ATOM 1821 C C . LEU A 1 231 ? 12.214 -6.989 5.113 1.00 92.50 231 LEU A C 1
ATOM 1823 O O . LEU A 1 231 ? 13.044 -6.560 4.318 1.00 92.50 231 LEU A O 1
ATOM 1827 N N . ARG A 1 232 ? 12.449 -7.062 6.430 1.00 93.19 232 ARG A N 1
ATOM 1828 C CA . ARG A 1 232 ? 13.697 -6.608 7.058 1.00 93.19 232 ARG A CA 1
ATOM 1829 C C . ARG A 1 232 ? 14.903 -7.484 6.725 1.00 93.19 232 ARG A C 1
ATOM 1831 O O . ARG A 1 232 ? 16.012 -6.967 6.692 1.00 93.19 232 ARG A O 1
ATOM 1838 N N . SER A 1 233 ? 14.708 -8.785 6.518 1.00 92.69 233 SER A N 1
ATOM 1839 C CA . SER A 1 233 ? 15.810 -9.737 6.314 1.00 92.69 233 SER A CA 1
ATOM 1840 C C . SER A 1 233 ? 16.047 -10.140 4.856 1.00 92.69 233 SER A C 1
ATOM 1842 O O . SER A 1 233 ? 17.136 -10.600 4.538 1.00 92.69 233 SER A O 1
ATOM 1844 N N . GLY A 1 234 ? 15.040 -10.025 3.987 1.00 86.56 234 GLY A N 1
ATOM 1845 C CA . GLY A 1 234 ? 15.057 -10.572 2.624 1.00 86.56 234 GLY A CA 1
ATOM 1846 C C . GLY A 1 234 ? 14.450 -9.665 1.551 1.00 86.56 234 GLY A C 1
ATOM 1847 O O . GLY A 1 234 ? 14.403 -10.059 0.390 1.00 86.56 234 GLY A O 1
ATOM 1848 N N . GLY A 1 235 ? 13.999 -8.459 1.910 1.00 88.56 235 GLY A N 1
ATOM 1849 C CA . GLY A 1 235 ? 13.443 -7.488 0.968 1.00 88.56 235 GLY A CA 1
ATOM 1850 C C . GLY A 1 235 ? 11.989 -7.757 0.536 1.00 88.56 235 GLY A C 1
ATOM 1851 O O . GLY A 1 235 ? 11.349 -8.694 1.025 1.00 88.56 235 GLY A O 1
ATOM 1852 N N . PRO A 1 236 ? 11.436 -6.905 -0.352 1.00 85.81 236 PRO A N 1
ATOM 1853 C CA . PRO A 1 236 ? 10.010 -6.907 -0.706 1.00 85.81 236 PRO A CA 1
ATOM 1854 C C . PRO A 1 236 ? 9.513 -8.197 -1.368 1.00 85.81 236 PRO A C 1
ATOM 1856 O O . PRO A 1 236 ? 8.436 -8.688 -1.022 1.00 85.81 236 PRO A O 1
ATOM 1859 N N . ASP A 1 237 ? 10.306 -8.773 -2.273 1.00 84.31 237 ASP A N 1
ATOM 1860 C CA . ASP A 1 237 ? 9.923 -9.986 -3.004 1.00 84.31 237 ASP A CA 1
ATOM 1861 C C . ASP A 1 237 ? 9.823 -11.187 -2.056 1.00 84.31 237 ASP A C 1
ATOM 1863 O O . ASP A 1 237 ? 8.798 -11.866 -2.016 1.00 84.31 237 ASP A O 1
ATOM 1867 N N . ALA A 1 238 ? 10.835 -11.398 -1.205 1.00 87.06 238 ALA A N 1
ATOM 1868 C CA . ALA A 1 238 ? 10.822 -12.480 -0.221 1.00 87.06 238 ALA A CA 1
ATOM 1869 C C . ALA A 1 238 ? 9.669 -12.331 0.785 1.00 87.06 238 ALA A C 1
ATOM 1871 O O . ALA A 1 238 ? 9.049 -13.321 1.177 1.00 87.06 238 ALA A O 1
ATOM 1872 N N . ALA A 1 239 ? 9.363 -11.098 1.203 1.00 89.12 239 ALA A N 1
ATOM 1873 C CA . ALA A 1 239 ? 8.258 -10.825 2.117 1.00 89.12 239 ALA A CA 1
ATOM 1874 C C . ALA A 1 239 ? 6.897 -11.146 1.495 1.00 89.12 239 ALA A C 1
ATOM 1876 O O . ALA A 1 239 ? 6.051 -11.754 2.155 1.00 89.12 239 ALA A O 1
ATOM 1877 N N . SER A 1 240 ? 6.711 -10.772 0.229 1.00 87.44 240 SER A N 1
ATOM 1878 C CA . SER A 1 240 ? 5.492 -11.051 -0.532 1.00 87.44 240 SER A CA 1
ATOM 1879 C C . SER A 1 240 ? 5.282 -12.549 -0.726 1.00 87.44 240 SER A C 1
ATOM 1881 O O . SER A 1 240 ? 4.190 -13.051 -0.470 1.00 87.44 240 SER A O 1
ATOM 1883 N N . GLU A 1 241 ? 6.339 -13.272 -1.097 1.00 87.50 241 GLU A N 1
ATOM 1884 C CA . GLU A 1 241 ? 6.320 -14.728 -1.267 1.00 87.50 241 GLU A CA 1
ATOM 1885 C C . GLU A 1 241 ? 5.975 -15.446 0.049 1.00 87.50 241 GLU A C 1
ATOM 1887 O O . GLU A 1 241 ? 5.044 -16.250 0.091 1.00 87.50 241 GLU A O 1
ATOM 1892 N N . ALA A 1 242 ? 6.638 -15.085 1.154 1.00 89.25 242 ALA A N 1
ATOM 1893 C CA . ALA A 1 242 ? 6.383 -15.687 2.464 1.00 89.25 242 ALA A CA 1
ATOM 1894 C C . ALA A 1 242 ? 4.948 -15.443 2.962 1.00 89.25 242 ALA A C 1
ATOM 1896 O O . ALA A 1 242 ? 4.315 -16.337 3.529 1.00 89.25 242 ALA A O 1
ATOM 1897 N N . ALA A 1 243 ? 4.424 -14.231 2.764 1.00 90.06 243 ALA A N 1
ATOM 1898 C CA . ALA A 1 243 ? 3.053 -13.901 3.131 1.00 90.06 243 ALA A CA 1
ATOM 1899 C C . ALA A 1 243 ? 2.034 -14.653 2.258 1.00 90.06 243 ALA A C 1
ATOM 1901 O O . ALA A 1 243 ? 1.048 -15.176 2.783 1.00 90.06 243 ALA A O 1
ATOM 1902 N N . LEU A 1 244 ? 2.284 -14.759 0.950 1.00 89.25 244 LEU A N 1
ATOM 1903 C CA . LEU A 1 244 ? 1.427 -15.495 0.025 1.00 89.25 244 LEU A CA 1
ATOM 1904 C C . LEU A 1 244 ? 1.352 -16.984 0.386 1.00 89.25 244 LEU A C 1
ATOM 1906 O O . LEU A 1 244 ? 0.252 -17.525 0.506 1.00 89.25 244 LEU A O 1
ATOM 1910 N N . ASP A 1 245 ? 2.490 -17.628 0.646 1.00 88.19 245 ASP A N 1
ATOM 1911 C CA . ASP A 1 245 ? 2.535 -19.044 1.027 1.00 88.19 245 ASP A CA 1
ATOM 1912 C C . ASP A 1 245 ? 1.773 -19.301 2.342 1.00 88.19 245 ASP A C 1
ATOM 1914 O O . ASP A 1 245 ? 1.057 -20.298 2.481 1.00 88.19 245 ASP A O 1
ATOM 1918 N N . HIS A 1 246 ? 1.842 -18.363 3.293 1.00 86.69 246 HIS A N 1
ATOM 1919 C CA . HIS A 1 246 ? 1.099 -18.452 4.551 1.00 86.69 246 HIS A CA 1
ATOM 1920 C C . HIS A 1 246 ? -0.424 -18.320 4.370 1.00 86.69 246 HIS A C 1
ATOM 1922 O O . HIS A 1 246 ? -1.206 -18.979 5.071 1.00 86.69 246 HIS A O 1
ATOM 1928 N N . VAL A 1 247 ? -0.864 -17.470 3.438 1.00 85.62 247 VAL A N 1
ATOM 1929 C CA . VAL A 1 247 ? -2.286 -17.282 3.117 1.00 85.62 247 VAL A CA 1
ATOM 1930 C C . VAL A 1 247 ? -2.841 -18.512 2.403 1.00 85.62 247 VAL A C 1
ATOM 1932 O O . VAL A 1 247 ? -3.892 -19.018 2.795 1.00 85.62 247 VAL A O 1
ATOM 1935 N N . VAL A 1 248 ? -2.121 -19.045 1.411 1.00 82.00 248 VAL A N 1
ATOM 1936 C CA . VAL A 1 248 ? -2.592 -20.156 0.564 1.00 82.00 248 VAL A CA 1
ATOM 1937 C C . VAL A 1 248 ? -2.845 -21.446 1.354 1.00 82.00 248 VAL A C 1
ATOM 1939 O O . VAL A 1 248 ? -3.725 -22.215 0.972 1.00 82.00 248 VAL A O 1
ATOM 1942 N N . ALA A 1 249 ? -2.183 -21.641 2.499 1.00 76.56 249 ALA A N 1
ATOM 1943 C CA . ALA A 1 249 ? -2.312 -22.820 3.364 1.00 76.56 249 ALA A CA 1
ATOM 1944 C C . ALA A 1 249 ? -3.703 -23.039 4.027 1.00 76.56 249 ALA A C 1
ATOM 1946 O O . ALA A 1 249 ? -3.838 -23.921 4.873 1.00 76.56 249 ALA A O 1
ATOM 1947 N N . GLY A 1 250 ? -4.731 -22.254 3.679 1.00 78.88 250 GLY A N 1
ATOM 1948 C CA . GLY A 1 250 ? -6.125 -22.412 4.127 1.00 78.88 250 GLY A CA 1
ATOM 1949 C C . GLY A 1 250 ? -6.684 -21.169 4.826 1.00 78.88 250 GLY A C 1
ATOM 1950 O O . GLY A 1 250 ? -5.909 -20.356 5.335 1.00 78.88 250 GLY A O 1
ATOM 1951 N N . TYR A 1 251 ? -8.018 -21.035 4.854 1.00 84.69 251 TYR A N 1
ATOM 1952 C CA . TYR A 1 251 ? -8.754 -19.868 5.383 1.00 84.69 251 TYR A CA 1
ATOM 1953 C C . TYR A 1 251 ? -8.298 -18.540 4.759 1.00 84.69 251 TYR A C 1
ATOM 1955 O O . TYR A 1 251 ? -7.973 -17.575 5.450 1.00 84.69 251 TYR A O 1
ATOM 1963 N N . GLN A 1 252 ? -8.165 -18.532 3.428 1.00 90.00 252 GLN A N 1
ATOM 1964 C CA . GLN A 1 252 ? -7.585 -17.411 2.683 1.00 90.00 252 GLN A CA 1
ATOM 1965 C C . GLN A 1 252 ? -8.378 -16.121 2.901 1.00 90.00 252 GLN A C 1
ATOM 1967 O O . GLN A 1 252 ? -7.793 -15.088 3.222 1.00 90.00 252 GLN A O 1
ATOM 1972 N N . VAL A 1 253 ? -9.704 -16.197 2.751 1.00 92.44 253 VAL A N 1
ATOM 1973 C CA . VAL A 1 253 ? -10.607 -15.053 2.910 1.00 92.44 253 VAL A CA 1
ATOM 1974 C C . VAL A 1 253 ? -10.488 -14.500 4.323 1.00 92.44 253 VAL A C 1
ATOM 1976 O O . VAL A 1 253 ? -10.254 -13.310 4.517 1.00 92.44 253 VAL A O 1
ATOM 1979 N N . GLU A 1 254 ? -10.569 -15.377 5.312 1.00 93.94 254 GLU A N 1
ATOM 1980 C CA . GLU A 1 254 ? -10.622 -15.001 6.710 1.00 93.94 254 GLU A CA 1
ATOM 1981 C C . GLU A 1 254 ? -9.293 -14.441 7.222 1.00 93.94 254 GLU A C 1
ATOM 1983 O O . GLU A 1 254 ? -9.282 -13.425 7.913 1.00 93.94 254 GLU A O 1
ATOM 1988 N N . LYS A 1 255 ? -8.156 -15.029 6.830 1.00 93.31 255 LYS A N 1
ATOM 1989 C CA . LYS A 1 255 ? -6.824 -14.498 7.165 1.00 93.31 255 LYS A CA 1
ATOM 1990 C C . LYS A 1 255 ? -6.599 -13.107 6.582 1.00 93.31 255 LYS A C 1
ATOM 1992 O O . LYS A 1 255 ? -6.020 -12.258 7.255 1.00 93.31 255 LYS A O 1
ATOM 1997 N N . LEU A 1 256 ? -7.035 -12.872 5.344 1.00 95.38 256 LEU A N 1
ATOM 1998 C CA . LEU A 1 256 ? -6.868 -11.578 4.681 1.00 95.38 256 LEU A CA 1
ATOM 1999 C C . LEU A 1 256 ? -7.783 -10.512 5.290 1.00 95.38 256 LEU A C 1
ATOM 2001 O O . LEU A 1 256 ? -7.326 -9.400 5.545 1.00 95.38 256 LEU A O 1
ATOM 2005 N N . LEU A 1 257 ? -9.036 -10.855 5.600 1.00 95.50 257 LEU A N 1
ATOM 2006 C CA . LEU A 1 257 ? -9.938 -9.955 6.322 1.00 95.50 257 LEU A CA 1
ATOM 2007 C C . LEU A 1 257 ? -9.455 -9.702 7.755 1.00 95.50 257 LEU A C 1
ATOM 2009 O O . LEU A 1 257 ? -9.518 -8.570 8.227 1.00 95.50 257 LEU A O 1
ATOM 2013 N N . GLY A 1 258 ? -8.900 -10.710 8.431 1.00 94.50 258 GLY A N 1
ATOM 2014 C CA . GLY A 1 258 ? -8.276 -10.556 9.745 1.00 94.50 258 GLY A CA 1
ATOM 2015 C C . GLY A 1 258 ? -7.035 -9.670 9.716 1.00 94.50 258 GLY A C 1
ATOM 2016 O O . GLY A 1 258 ? -6.856 -8.830 10.600 1.00 94.50 258 GLY A O 1
ATOM 2017 N N . ALA A 1 259 ? -6.203 -9.788 8.677 1.00 95.44 259 ALA A N 1
ATOM 2018 C CA . ALA A 1 259 ? -5.074 -8.890 8.455 1.00 95.44 259 ALA A CA 1
ATOM 2019 C C . ALA A 1 259 ? -5.545 -7.456 8.187 1.00 95.44 259 ALA A C 1
ATOM 2021 O O . ALA A 1 259 ? -5.017 -6.534 8.803 1.00 95.44 259 ALA A O 1
ATOM 2022 N N . ALA A 1 260 ? -6.571 -7.263 7.354 1.00 94.38 260 ALA A N 1
ATOM 2023 C CA . ALA A 1 260 ? -7.178 -5.956 7.105 1.00 94.38 260 ALA A CA 1
ATOM 2024 C C . ALA A 1 260 ? -7.741 -5.324 8.382 1.00 94.38 260 ALA A C 1
ATOM 2026 O O . ALA A 1 260 ? -7.380 -4.196 8.718 1.00 94.38 260 ALA A O 1
ATOM 2027 N N . ALA A 1 261 ? -8.536 -6.069 9.153 1.00 91.19 261 ALA A N 1
ATOM 2028 C CA . ALA A 1 261 ? -9.054 -5.609 10.436 1.00 91.19 261 ALA A CA 1
ATOM 2029 C C . ALA A 1 261 ? -7.912 -5.216 11.389 1.00 91.19 261 ALA A C 1
ATOM 2031 O O . ALA A 1 261 ? -7.939 -4.138 11.979 1.00 91.19 261 ALA A O 1
ATOM 2032 N N . TYR A 1 262 ? -6.864 -6.041 11.499 1.00 90.62 262 TYR A N 1
ATOM 2033 C CA . TYR A 1 262 ? -5.701 -5.730 12.328 1.00 90.62 262 TYR A CA 1
ATOM 2034 C C . TYR A 1 262 ? -4.964 -4.463 11.866 1.00 90.62 262 TYR A C 1
ATOM 2036 O O . TYR A 1 262 ? -4.686 -3.587 12.688 1.00 90.62 262 TYR A O 1
ATOM 2044 N N . ILE A 1 263 ? -4.665 -4.346 10.571 1.00 90.50 263 ILE A N 1
ATOM 2045 C CA . ILE A 1 263 ? -3.954 -3.207 9.979 1.00 90.50 263 ILE A CA 1
ATOM 2046 C C . ILE A 1 263 ? -4.732 -1.914 10.223 1.00 90.50 263 ILE A C 1
ATOM 2048 O O . ILE A 1 263 ? -4.188 -0.969 10.800 1.00 90.50 263 ILE A O 1
ATOM 2052 N N . TYR A 1 264 ? -6.016 -1.889 9.863 1.00 87.00 264 TYR A N 1
ATOM 2053 C CA . TYR A 1 264 ? -6.832 -0.682 9.939 1.00 87.00 264 TYR A CA 1
ATOM 2054 C C . TYR A 1 264 ? -7.122 -0.262 11.383 1.00 87.00 264 TYR A C 1
ATOM 2056 O O . TYR A 1 264 ? -6.999 0.924 11.703 1.00 87.00 264 TYR A O 1
ATOM 2064 N N . SER A 1 265 ? -7.384 -1.214 12.291 1.00 82.31 265 SER A N 1
ATOM 2065 C CA . SER A 1 265 ? -7.545 -0.929 13.726 1.00 82.31 265 SER A CA 1
ATOM 2066 C C . SER A 1 265 ? -6.285 -0.352 14.380 1.00 82.31 265 SER A C 1
ATOM 2068 O O . SER A 1 265 ? -6.385 0.408 15.343 1.00 82.31 265 SER A O 1
ATOM 2070 N N . ASN A 1 266 ? -5.096 -0.692 13.876 1.00 81.06 266 ASN A N 1
ATOM 2071 C CA . ASN A 1 266 ? -3.824 -0.216 14.428 1.00 81.06 266 ASN A CA 1
ATOM 2072 C C . ASN A 1 266 ? -3.212 0.950 13.634 1.00 81.06 266 ASN A C 1
ATOM 2074 O O . ASN A 1 266 ? -2.170 1.458 14.034 1.00 81.06 266 ASN A O 1
ATOM 2078 N N . GLY A 1 267 ? -3.846 1.398 12.544 1.00 77.50 267 GLY A N 1
ATOM 2079 C CA . GLY A 1 267 ? -3.311 2.458 11.685 1.00 77.50 267 GLY A CA 1
ATOM 2080 C C . GLY A 1 267 ? -1.989 2.085 11.008 1.00 77.50 267 GLY A C 1
ATOM 2081 O O . GLY A 1 267 ? -1.137 2.944 10.816 1.00 77.50 267 GLY A O 1
ATOM 2082 N N . LEU A 1 268 ? -1.800 0.803 10.692 1.00 84.12 268 LEU A N 1
ATOM 2083 C CA . LEU A 1 268 ? -0.623 0.321 9.971 1.00 84.12 268 LEU A CA 1
ATOM 2084 C C . LEU A 1 268 ? -0.799 0.528 8.460 1.00 84.12 268 LEU A C 1
ATOM 2086 O O . LEU A 1 268 ? -1.918 0.676 7.973 1.00 84.12 268 LEU A O 1
ATOM 2090 N N . SER A 1 269 ? 0.307 0.490 7.712 1.00 84.12 269 SER A N 1
ATOM 2091 C CA . SER A 1 269 ? 0.257 0.440 6.246 1.00 84.12 269 SER A CA 1
ATOM 2092 C C . SER A 1 269 ? -0.399 -0.861 5.775 1.00 84.12 269 SER A C 1
ATOM 2094 O O . SER A 1 269 ? -0.064 -1.945 6.262 1.00 84.12 269 SER A O 1
ATOM 2096 N N . ASP A 1 270 ? -1.292 -0.757 4.792 1.00 88.44 270 ASP A N 1
ATOM 2097 C CA . ASP A 1 270 ? -1.958 -1.889 4.148 1.00 88.44 270 ASP A CA 1
ATOM 2098 C C . ASP A 1 270 ? -1.216 -2.414 2.913 1.00 88.44 270 ASP A C 1
ATOM 2100 O O . ASP A 1 270 ? -1.732 -3.279 2.206 1.00 88.44 270 ASP A O 1
ATOM 2104 N N . ALA A 1 271 ? 0.033 -1.981 2.701 1.00 88.31 271 ALA A N 1
ATOM 2105 C CA . ALA A 1 271 ? 0.874 -2.424 1.592 1.00 88.31 271 ALA A CA 1
ATOM 2106 C C . ALA A 1 271 ? 0.938 -3.956 1.471 1.00 88.31 271 ALA A C 1
ATOM 2108 O O . ALA A 1 271 ? 0.948 -4.477 0.360 1.00 88.31 271 ALA A O 1
ATOM 2109 N N . LEU A 1 272 ? 0.926 -4.689 2.592 1.00 92.06 272 LEU A N 1
ATOM 2110 C CA . LEU A 1 272 ? 0.842 -6.155 2.608 1.00 92.06 272 LEU A CA 1
ATOM 2111 C C . LEU A 1 272 ? -0.338 -6.689 1.775 1.00 92.06 272 LEU A C 1
ATOM 2113 O O . LEU A 1 272 ? -0.181 -7.647 1.023 1.00 92.06 272 LEU A O 1
ATOM 2117 N N . LEU A 1 273 ? -1.522 -6.096 1.928 1.00 92.25 273 LEU A N 1
ATOM 2118 C CA . LEU A 1 273 ? -2.750 -6.571 1.289 1.00 92.25 273 LEU A CA 1
ATOM 2119 C C . LEU A 1 273 ? -2.765 -6.278 -0.210 1.00 92.25 273 LEU A C 1
ATOM 2121 O O . LEU A 1 273 ? -3.422 -6.990 -0.962 1.00 92.25 273 LEU A O 1
ATOM 2125 N N . TRP A 1 274 ? -2.014 -5.264 -0.640 1.00 91.25 274 TRP A N 1
ATOM 2126 C CA . TRP A 1 274 ? -1.985 -4.770 -2.014 1.00 91.25 274 TRP A CA 1
ATOM 2127 C C . TRP A 1 274 ? -0.720 -5.170 -2.782 1.00 91.25 274 TRP A C 1
ATOM 2129 O O . TRP A 1 274 ? -0.375 -4.539 -3.781 1.00 91.25 274 TRP A O 1
ATOM 2139 N N . GLN A 1 275 ? -0.038 -6.242 -2.361 1.00 88.31 275 GLN A N 1
ATOM 2140 C CA . GLN A 1 275 ? 1.110 -6.758 -3.108 1.00 88.31 275 GLN A CA 1
ATOM 2141 C C . GLN A 1 275 ? 0.678 -7.319 -4.475 1.00 88.31 275 GLN A C 1
ATOM 2143 O O . GLN A 1 275 ? -0.264 -8.123 -4.539 1.00 88.31 275 GLN A O 1
ATOM 2148 N N . PRO A 1 276 ? 1.353 -6.917 -5.570 1.00 82.19 276 PRO A N 1
ATOM 2149 C CA . PRO A 1 276 ? 1.007 -7.348 -6.917 1.00 82.19 276 PRO A CA 1
ATOM 2150 C C . PRO A 1 276 ? 1.273 -8.843 -7.117 1.00 82.19 276 PRO A C 1
ATOM 2152 O O . PRO A 1 276 ? 2.022 -9.470 -6.371 1.00 82.19 276 PRO A O 1
ATOM 2155 N N . ASP A 1 277 ? 0.689 -9.407 -8.174 1.00 83.75 277 ASP A N 1
ATOM 2156 C CA . ASP A 1 277 ? 0.896 -10.804 -8.559 1.00 83.75 277 ASP A CA 1
ATOM 2157 C C . ASP A 1 277 ? 2.399 -11.094 -8.774 1.00 83.75 277 ASP A C 1
ATOM 2159 O O . ASP A 1 277 ? 3.006 -10.477 -9.668 1.00 83.75 277 ASP A O 1
ATOM 2163 N N . PRO A 1 278 ? 3.022 -12.000 -7.993 1.00 77.69 278 PRO A N 1
ATOM 2164 C CA . PRO A 1 278 ? 4.436 -12.301 -8.150 1.00 77.69 278 PRO A CA 1
ATOM 2165 C C . PRO A 1 278 ? 4.695 -13.038 -9.467 1.00 77.69 278 PRO A C 1
ATOM 2167 O O . PRO A 1 278 ? 3.869 -13.813 -9.968 1.00 77.69 278 PRO A O 1
ATOM 2170 N N . LYS A 1 279 ? 5.862 -12.768 -10.058 1.00 71.06 279 LYS A N 1
ATOM 2171 C CA . LYS A 1 279 ? 6.301 -13.426 -11.294 1.00 71.06 279 LYS A CA 1
ATOM 2172 C C . LYS A 1 279 ? 6.654 -14.878 -10.982 1.00 71.06 279 LYS A C 1
ATOM 2174 O O . LYS A 1 279 ? 7.458 -15.131 -10.091 1.00 71.06 279 LYS A O 1
ATOM 2179 N N . VAL A 1 280 ? 6.096 -15.827 -11.732 1.00 71.50 280 VAL A N 1
ATOM 2180 C CA . VAL A 1 280 ? 6.575 -17.215 -11.681 1.00 71.50 280 VAL A CA 1
ATOM 2181 C C . VAL A 1 280 ? 7.963 -17.260 -12.330 1.00 71.50 280 VAL A C 1
ATOM 2183 O O . VAL A 1 280 ? 8.224 -16.519 -13.281 1.00 71.50 280 VAL A O 1
ATOM 2186 N N . ALA A 1 281 ? 8.866 -18.092 -11.799 1.00 59.66 281 ALA A N 1
ATOM 2187 C CA . ALA A 1 281 ? 10.222 -18.264 -12.322 1.00 59.66 281 ALA A CA 1
ATOM 2188 C C . ALA A 1 281 ? 10.208 -18.430 -13.860 1.00 59.66 281 ALA A C 1
ATOM 2190 O O . ALA A 1 281 ? 9.509 -19.295 -14.383 1.00 59.66 281 ALA A O 1
ATOM 2191 N N . GLY A 1 282 ? 10.939 -17.562 -14.577 1.00 50.97 282 GLY A N 1
ATOM 2192 C CA . GLY A 1 282 ? 10.896 -17.485 -16.050 1.00 50.97 282 GLY A CA 1
ATOM 2193 C C . GLY A 1 282 ? 11.144 -16.104 -16.683 1.00 50.97 282 GLY A C 1
ATOM 2194 O O . GLY A 1 282 ? 10.983 -15.949 -17.890 1.00 50.97 282 GLY A O 1
ATOM 2195 N N . GLY A 1 283 ? 11.546 -15.087 -15.910 1.00 49.72 283 GLY A N 1
ATOM 2196 C CA . GLY A 1 283 ? 11.856 -13.749 -16.433 1.00 49.72 283 GLY A CA 1
ATOM 2197 C C . GLY A 1 283 ? 10.635 -12.829 -16.572 1.00 49.72 283 GLY A C 1
ATOM 2198 O O . GLY A 1 283 ? 9.526 -13.148 -16.149 1.00 49.72 283 GLY A O 1
ATOM 2199 N N . ALA A 1 284 ? 10.841 -11.632 -17.133 1.00 52.38 284 ALA A N 1
ATOM 2200 C CA . ALA A 1 284 ? 9.851 -10.546 -17.150 1.00 52.38 284 ALA A CA 1
ATOM 2201 C C . ALA A 1 284 ? 8.528 -10.864 -17.884 1.00 52.38 284 ALA A C 1
ATOM 2203 O O . ALA A 1 284 ? 7.549 -10.154 -17.660 1.00 52.38 284 ALA A O 1
ATOM 2204 N N . ALA A 1 285 ? 8.497 -11.920 -18.703 1.00 55.03 285 ALA A N 1
ATOM 2205 C CA . ALA A 1 285 ? 7.356 -12.334 -19.522 1.00 55.03 285 ALA A CA 1
ATOM 2206 C C . ALA A 1 285 ? 6.642 -13.611 -19.022 1.00 55.03 285 ALA A C 1
ATOM 2208 O O . ALA A 1 285 ? 5.732 -14.098 -19.690 1.00 55.03 285 ALA A O 1
ATOM 2209 N N . GLY A 1 286 ? 7.046 -14.172 -17.875 1.00 57.16 286 GLY A N 1
ATOM 2210 C CA . GLY A 1 286 ? 6.424 -15.377 -17.321 1.00 57.16 286 GLY A CA 1
ATOM 2211 C C . GLY A 1 286 ? 4.989 -15.148 -16.815 1.00 57.16 286 GLY A C 1
ATOM 2212 O O . GLY A 1 286 ? 4.631 -14.017 -16.463 1.00 57.16 286 GLY A O 1
ATOM 2213 N N . PRO A 1 287 ? 4.153 -16.205 -16.744 1.00 63.22 287 PRO A N 1
ATOM 2214 C CA . PRO A 1 287 ? 2.842 -16.118 -16.108 1.00 63.22 287 PRO A CA 1
ATOM 2215 C C . PRO A 1 287 ? 3.001 -15.663 -14.653 1.00 63.22 287 PRO A C 1
ATOM 2217 O O . PRO A 1 287 ? 3.974 -16.004 -13.982 1.00 63.22 287 PRO A O 1
ATOM 2220 N N . ARG A 1 288 ? 2.054 -14.871 -14.151 1.00 69.44 288 ARG A N 1
ATOM 2221 C CA . ARG A 1 288 ? 2.039 -14.454 -12.745 1.00 69.44 288 ARG A CA 1
ATOM 2222 C C . ARG A 1 288 ? 1.072 -15.332 -11.958 1.00 69.44 288 ARG A C 1
ATOM 2224 O O . ARG A 1 288 ? -0.023 -15.623 -12.446 1.00 69.44 288 ARG A O 1
ATOM 2231 N N . ARG A 1 289 ? 1.467 -15.765 -10.758 1.00 75.44 289 ARG A N 1
ATOM 2232 C CA . ARG A 1 289 ? 0.545 -16.449 -9.834 1.00 75.44 289 ARG A CA 1
ATOM 2233 C C . ARG A 1 289 ? -0.308 -15.399 -9.107 1.00 75.44 289 ARG A C 1
ATOM 2235 O O . ARG A 1 289 ? 0.188 -14.291 -8.919 1.00 75.44 289 ARG A O 1
ATOM 2242 N N . PRO A 1 290 ? -1.562 -15.701 -8.710 1.00 77.19 290 PRO A N 1
ATOM 2243 C CA . PRO A 1 290 ? -2.382 -14.757 -7.953 1.00 77.19 290 PRO A CA 1
ATOM 2244 C C . PRO A 1 290 ? -1.633 -14.252 -6.716 1.00 77.19 290 PRO A C 1
ATOM 2246 O O . PRO A 1 290 ? -1.243 -15.047 -5.865 1.00 77.19 290 PRO A O 1
ATOM 2249 N N . GLY A 1 291 ? -1.408 -12.944 -6.644 1.00 85.69 291 GLY A N 1
ATOM 2250 C CA . GLY A 1 291 ? -0.788 -12.276 -5.509 1.00 85.69 291 GLY A CA 1
ATOM 2251 C C . GLY A 1 291 ? -1.800 -11.935 -4.427 1.00 85.69 291 GLY A C 1
ATOM 2252 O O . GLY A 1 291 ? -3.009 -12.150 -4.571 1.00 85.69 291 GLY A O 1
ATOM 2253 N N . LEU A 1 292 ? -1.301 -11.350 -3.339 1.00 90.00 292 LEU A N 1
ATOM 2254 C CA . LEU A 1 292 ? -2.133 -10.968 -2.199 1.00 90.00 292 LEU A CA 1
ATOM 2255 C C . LEU A 1 292 ? -3.212 -9.957 -2.588 1.00 90.00 292 LEU A C 1
ATOM 2257 O O . LEU A 1 292 ? -4.347 -10.139 -2.164 1.00 90.00 292 LEU A O 1
ATOM 2261 N N . ALA A 1 293 ? -2.923 -8.990 -3.468 1.00 90.81 293 ALA A N 1
ATOM 2262 C CA . ALA A 1 293 ? -3.926 -8.031 -3.940 1.00 90.81 293 ALA A CA 1
ATOM 2263 C C . ALA A 1 293 ? -5.128 -8.720 -4.596 1.00 90.81 293 ALA A C 1
ATOM 2265 O O . ALA A 1 293 ? -6.283 -8.375 -4.338 1.00 90.81 293 ALA A O 1
ATOM 2266 N N . ARG A 1 294 ? -4.875 -9.730 -5.435 1.00 89.06 294 ARG A N 1
ATOM 2267 C CA . ARG A 1 294 ? -5.936 -10.472 -6.115 1.00 89.06 294 ARG A CA 1
ATOM 2268 C C . ARG A 1 294 ? -6.729 -11.342 -5.143 1.00 89.06 294 ARG A C 1
ATOM 2270 O O . ARG A 1 294 ? -7.955 -11.387 -5.241 1.00 89.06 294 ARG A O 1
ATOM 2277 N N . LEU A 1 295 ? -6.052 -12.003 -4.205 1.00 91.81 295 LEU A N 1
ATOM 2278 C CA . LEU A 1 295 ? -6.712 -12.791 -3.162 1.00 91.81 295 LEU A CA 1
ATOM 2279 C C . LEU A 1 295 ? -7.520 -11.902 -2.207 1.00 91.81 295 LEU A C 1
ATOM 2281 O O . LEU A 1 295 ? -8.616 -12.278 -1.800 1.00 91.81 295 LEU A O 1
ATOM 2285 N N . PHE A 1 296 ? -7.033 -10.702 -1.899 1.00 93.69 296 PHE A N 1
ATOM 2286 C CA . PHE A 1 296 ? -7.736 -9.757 -1.043 1.00 93.69 296 PHE A CA 1
ATOM 2287 C C . PHE A 1 296 ? -8.963 -9.175 -1.741 1.00 93.69 296 PHE A C 1
ATOM 2289 O O . PHE A 1 296 ? -10.040 -9.161 -1.155 1.00 93.69 296 PHE A O 1
ATOM 2296 N N . LEU A 1 297 ? -8.864 -8.814 -3.026 1.00 90.44 297 LEU A N 1
ATOM 2297 C CA . LEU A 1 297 ? -10.037 -8.454 -3.832 1.00 90.44 297 LEU A CA 1
ATOM 2298 C C . LEU A 1 297 ? -11.081 -9.577 -3.856 1.00 90.44 297 LEU A C 1
ATOM 2300 O O . LEU A 1 297 ? -12.276 -9.298 -3.778 1.00 90.44 297 LEU A O 1
ATOM 2304 N N . HIS A 1 298 ? -10.647 -10.836 -3.941 1.00 89.75 298 HIS A N 1
ATOM 2305 C CA . HIS A 1 298 ? -11.552 -11.977 -3.834 1.00 89.75 298 HIS A CA 1
ATOM 2306 C C . HIS A 1 298 ? -12.205 -12.062 -2.447 1.00 89.75 298 HIS A C 1
ATOM 2308 O O . HIS A 1 298 ? -13.417 -12.239 -2.366 1.00 89.75 298 HIS A O 1
ATOM 2314 N N . ALA A 1 299 ? -11.442 -11.866 -1.369 1.00 92.31 299 ALA A N 1
ATOM 2315 C CA . ALA A 1 299 ? -11.970 -11.839 -0.008 1.00 92.31 299 ALA A CA 1
ATOM 2316 C C . ALA A 1 299 ? -13.009 -10.722 0.191 1.00 92.31 299 ALA A C 1
ATOM 2318 O O . ALA A 1 299 ? -14.082 -10.980 0.728 1.00 92.31 299 ALA A O 1
ATOM 2319 N N . LEU A 1 300 ? -12.743 -9.512 -0.314 1.00 91.31 300 LEU A N 1
ATOM 2320 C CA . LEU A 1 300 ? -13.682 -8.386 -0.268 1.00 91.31 300 LEU A CA 1
ATOM 2321 C C . LEU A 1 300 ? -14.976 -8.676 -1.040 1.00 91.31 300 LEU A C 1
ATOM 2323 O O . LEU A 1 300 ? -16.057 -8.309 -0.586 1.00 91.31 300 LEU A O 1
ATOM 2327 N N . ARG A 1 301 ? -14.886 -9.357 -2.189 1.00 88.44 301 ARG A N 1
ATOM 2328 C CA . ARG A 1 301 ? -16.065 -9.807 -2.949 1.00 88.44 301 ARG A CA 1
ATOM 2329 C C . ARG A 1 301 ? -16.847 -10.888 -2.226 1.00 88.44 301 ARG A C 1
ATOM 2331 O O . ARG A 1 301 ? -18.071 -10.858 -2.239 1.00 88.44 301 ARG A O 1
ATOM 2338 N N . HIS A 1 302 ? -16.148 -11.818 -1.581 1.00 90.19 302 HIS A N 1
ATOM 2339 C CA . HIS A 1 302 ? -16.767 -12.915 -0.845 1.00 90.19 302 HIS A CA 1
ATOM 2340 C C . HIS A 1 302 ? -17.699 -12.409 0.263 1.00 90.19 302 HIS A C 1
ATOM 2342 O O . HIS A 1 302 ? -18.755 -12.991 0.485 1.00 90.19 302 HIS A O 1
ATOM 2348 N N . VAL A 1 303 ? -17.341 -11.295 0.908 1.00 89.00 303 VAL A N 1
ATOM 2349 C CA . VAL A 1 303 ? -18.173 -10.638 1.932 1.00 89.00 303 VAL A CA 1
ATOM 2350 C C . VAL A 1 303 ? -19.037 -9.496 1.384 1.00 89.00 303 VAL A C 1
ATOM 2352 O O . VAL A 1 303 ? -19.668 -8.770 2.143 1.00 89.00 303 VAL A O 1
ATOM 2355 N N . GLY A 1 304 ? -19.083 -9.319 0.061 1.00 87.00 304 GLY A N 1
ATOM 2356 C CA . GLY A 1 304 ? -19.951 -8.340 -0.593 1.00 87.00 304 GLY A CA 1
ATOM 2357 C C . GLY A 1 304 ? -19.545 -6.874 -0.411 1.00 87.00 304 GLY A C 1
ATOM 2358 O O . GLY A 1 304 ? -20.375 -6.001 -0.643 1.00 87.00 304 GLY A O 1
ATOM 2359 N N . ILE A 1 305 ? -18.299 -6.580 -0.017 1.00 85.94 305 ILE A N 1
ATOM 2360 C CA . ILE A 1 305 ? -17.772 -5.201 0.059 1.00 85.94 305 ILE A CA 1
ATOM 2361 C C . ILE A 1 305 ? -17.522 -4.642 -1.345 1.00 85.94 305 ILE A C 1
ATOM 2363 O O . ILE A 1 305 ? -17.719 -3.458 -1.600 1.00 85.94 305 ILE A O 1
ATOM 2367 N N . VAL A 1 306 ? -17.066 -5.494 -2.264 1.00 84.62 306 VAL A N 1
ATOM 2368 C CA . VAL A 1 306 ? -16.810 -5.131 -3.662 1.00 84.62 306 VAL A CA 1
ATOM 2369 C C . VAL A 1 306 ? -17.652 -6.032 -4.558 1.00 84.62 306 VAL A C 1
ATOM 2371 O O . VAL A 1 306 ? -17.633 -7.246 -4.386 1.00 84.62 306 VAL A O 1
ATOM 2374 N N . GLY A 1 307 ? -18.367 -5.461 -5.529 1.00 77.38 307 GLY A N 1
ATOM 2375 C CA . GLY A 1 307 ? -19.089 -6.235 -6.538 1.00 77.38 307 GLY A CA 1
ATOM 2376 C C . GLY A 1 307 ? -18.181 -6.817 -7.627 1.00 77.38 307 GLY A C 1
ATOM 2377 O O . GLY A 1 307 ? -17.014 -6.434 -7.789 1.00 77.38 307 GLY A O 1
ATOM 2378 N N . GLU A 1 308 ? -18.729 -7.732 -8.427 1.00 74.19 308 GLU A N 1
ATOM 2379 C CA . GLU A 1 308 ? -18.114 -8.062 -9.714 1.00 74.19 308 GLU A CA 1
ATOM 2380 C C . GLU A 1 308 ? -18.198 -6.837 -10.646 1.00 74.19 308 GLU A C 1
ATOM 2382 O O . GLU A 1 308 ? -19.188 -6.099 -10.617 1.00 74.19 308 GLU A O 1
ATOM 2387 N N . PRO A 1 309 ? -17.156 -6.561 -11.450 1.00 72.25 309 PRO A N 1
ATOM 2388 C CA . PRO A 1 309 ? -17.217 -5.489 -12.425 1.00 72.25 309 PRO A CA 1
ATOM 2389 C C . PRO A 1 309 ? -18.298 -5.820 -13.456 1.00 72.25 309 PRO A C 1
ATOM 2391 O O . PRO A 1 309 ? -18.280 -6.886 -14.072 1.00 72.25 309 PRO A O 1
ATOM 2394 N N . ILE A 1 310 ? -19.222 -4.889 -13.654 1.00 72.12 310 ILE A N 1
ATOM 2395 C CA . ILE A 1 310 ? -20.241 -4.965 -14.694 1.00 72.12 310 ILE A CA 1
ATOM 2396 C C . ILE A 1 310 ? -19.793 -4.113 -15.874 1.00 72.12 310 ILE A C 1
ATOM 2398 O O . ILE A 1 310 ? -19.311 -2.991 -15.716 1.00 72.12 310 ILE A O 1
ATOM 2402 N N . TRP A 1 311 ? -19.906 -4.661 -17.080 1.00 70.00 311 TRP A N 1
ATOM 2403 C CA . TRP A 1 311 ? -19.624 -3.892 -18.283 1.00 70.00 311 TRP A CA 1
ATOM 2404 C C . TRP A 1 311 ? -20.841 -3.039 -18.628 1.00 70.00 311 TRP A C 1
ATOM 2406 O O . TRP A 1 311 ? -21.917 -3.579 -18.883 1.00 70.00 311 TRP A O 1
ATOM 2416 N N . ILE A 1 312 ? -20.667 -1.719 -18.637 1.00 75.25 312 ILE A N 1
ATOM 2417 C CA . ILE A 1 312 ? -21.704 -0.763 -19.025 1.00 75.25 312 ILE A CA 1
ATOM 2418 C C . ILE A 1 312 ? -21.335 -0.192 -20.394 1.00 75.25 312 ILE A C 1
ATOM 2420 O O . ILE A 1 312 ? -20.244 0.347 -20.594 1.00 75.25 312 ILE A O 1
ATOM 2424 N N . GLU A 1 313 ? -22.243 -0.321 -21.358 1.00 62.84 313 GLU A N 1
ATOM 2425 C CA . GLU A 1 313 ? -22.047 0.198 -22.712 1.00 62.84 313 GLU A CA 1
ATOM 2426 C C . GLU A 1 313 ? -21.810 1.720 -22.689 1.00 62.84 313 GLU A C 1
ATOM 2428 O O . GLU A 1 313 ? -22.506 2.461 -22.000 1.00 62.84 313 GLU A O 1
ATOM 2433 N N . GLY A 1 314 ? -20.781 2.190 -23.401 1.00 76.50 314 GLY A N 1
ATOM 2434 C CA . GLY A 1 314 ? -20.396 3.609 -23.450 1.00 76.50 314 GLY A CA 1
ATOM 2435 C C . GLY A 1 314 ? -19.598 4.136 -22.247 1.00 76.50 314 GLY A C 1
ATOM 2436 O O . GLY A 1 314 ? -18.990 5.194 -22.366 1.00 76.50 314 GLY A O 1
ATOM 2437 N N . VAL A 1 315 ? -19.538 3.403 -21.129 1.00 73.50 315 VAL A N 1
ATOM 2438 C CA . VAL A 1 315 ? -18.762 3.782 -19.925 1.00 73.50 315 VAL A CA 1
ATOM 2439 C C . VAL A 1 315 ? -17.564 2.850 -19.705 1.00 73.50 315 VAL A C 1
ATOM 2441 O O . VAL A 1 315 ? -16.510 3.284 -19.250 1.00 73.50 315 VAL A O 1
ATOM 2444 N N . GLY A 1 316 ? -17.696 1.574 -20.076 1.00 75.12 316 GLY A N 1
ATOM 2445 C CA . GLY A 1 316 ? -16.689 0.536 -19.856 1.00 75.12 316 GLY A CA 1
ATOM 2446 C C . GLY A 1 316 ? -16.983 -0.309 -18.616 1.00 75.12 316 GLY A C 1
ATOM 2447 O O . GLY A 1 316 ? -18.124 -0.415 -18.168 1.00 75.12 316 GLY A O 1
ATOM 2448 N N . ALA A 1 317 ? -15.955 -0.960 -18.070 1.00 65.19 317 ALA A N 1
ATOM 2449 C CA . ALA A 1 317 ? -16.089 -1.751 -16.850 1.00 65.19 317 ALA A CA 1
ATOM 2450 C C . ALA A 1 317 ? -16.313 -0.831 -15.642 1.00 65.19 317 ALA A C 1
ATOM 2452 O O . ALA A 1 317 ? -15.398 -0.127 -15.216 1.00 65.19 317 ALA A O 1
ATOM 2453 N N . VAL A 1 318 ? -17.509 -0.876 -15.062 1.00 65.12 318 VAL A N 1
ATOM 2454 C CA . VAL A 1 318 ? -17.852 -0.149 -13.840 1.00 65.12 318 VAL A CA 1
ATOM 2455 C C . VAL A 1 318 ? -17.960 -1.158 -12.704 1.00 65.12 318 VAL A C 1
ATOM 2457 O O . VAL A 1 318 ? -18.598 -2.202 -12.831 1.00 65.12 318 VAL A O 1
ATOM 2460 N N . ARG A 1 319 ? -17.305 -0.883 -11.574 1.00 61.03 319 ARG A N 1
ATOM 2461 C CA . ARG A 1 319 ? -17.525 -1.675 -10.360 1.00 61.03 319 ARG A CA 1
ATOM 2462 C C . ARG A 1 319 ? -18.800 -1.188 -9.693 1.00 61.03 319 ARG A C 1
ATOM 2464 O O . ARG A 1 319 ? -18.905 -0.007 -9.379 1.00 61.03 319 ARG A O 1
ATOM 2471 N N . HIS A 1 320 ? -19.739 -2.103 -9.466 1.00 59.50 320 HIS A N 1
ATOM 2472 C CA . HIS A 1 320 ? -20.859 -1.825 -8.580 1.00 59.50 320 HIS A CA 1
ATOM 2473 C C . HIS A 1 320 ? -20.333 -1.830 -7.142 1.00 59.50 320 HIS A C 1
ATOM 2475 O O . HIS A 1 320 ? -19.806 -2.843 -6.670 1.00 59.50 320 HIS A O 1
ATOM 2481 N N . PHE A 1 321 ? -20.439 -0.688 -6.473 1.00 63.50 321 PHE A N 1
ATOM 2482 C CA . PHE A 1 321 ? -20.286 -0.594 -5.031 1.00 63.50 321 PHE A CA 1
ATOM 2483 C C . PHE A 1 321 ? -21.692 -0.434 -4.475 1.00 63.50 321 PHE A C 1
ATOM 2485 O O . PHE A 1 321 ? -22.367 0.541 -4.796 1.00 63.50 321 PHE A O 1
ATOM 2492 N N . ASP A 1 322 ? -22.143 -1.394 -3.676 1.00 65.81 322 ASP A N 1
ATOM 2493 C CA . ASP A 1 322 ? -23.250 -1.089 -2.779 1.00 65.81 322 ASP A CA 1
ATOM 2494 C C . ASP A 1 322 ? -22.707 -0.097 -1.751 1.00 65.81 322 ASP A C 1
ATOM 2496 O O . ASP A 1 322 ? -21.608 -0.304 -1.226 1.00 65.81 322 ASP A O 1
ATOM 2500 N N . GLU A 1 323 ? -23.436 0.983 -1.469 1.00 70.31 323 GLU A N 1
ATOM 2501 C CA . GLU A 1 323 ? -23.088 1.857 -0.351 1.00 70.31 323 GLU A CA 1
ATOM 2502 C C . GLU A 1 323 ? -23.139 1.026 0.935 1.00 70.31 323 GLU A C 1
ATOM 2504 O O . GLU A 1 323 ? -24.204 0.675 1.448 1.00 70.31 323 GLU A O 1
ATOM 2509 N N . LYS A 1 324 ? -21.958 0.638 1.422 1.00 80.19 324 LYS A N 1
ATOM 2510 C CA . LYS A 1 324 ? -21.804 -0.085 2.678 1.00 80.19 324 LYS A CA 1
ATOM 2511 C C . LYS A 1 324 ? -21.609 0.909 3.814 1.00 80.19 324 LYS A C 1
ATOM 2513 O O . LYS A 1 324 ? -20.952 1.930 3.617 1.00 80.19 324 LYS A O 1
ATOM 2518 N N . PRO A 1 325 ? -22.100 0.592 5.021 1.00 83.50 325 PRO A N 1
ATOM 2519 C CA . PRO A 1 325 ? -21.741 1.340 6.212 1.00 83.50 325 PRO A CA 1
ATOM 2520 C C . PRO A 1 325 ? -20.220 1.407 6.358 1.00 83.50 325 PRO A C 1
ATOM 2522 O O . PRO A 1 325 ? -19.532 0.380 6.347 1.00 83.50 325 PRO A O 1
ATOM 2525 N N . THR A 1 326 ? -19.697 2.614 6.511 1.00 87.06 326 THR A N 1
ATOM 2526 C CA . THR A 1 326 ? -18.282 2.861 6.768 1.00 87.06 326 THR A CA 1
ATOM 2527 C C . THR A 1 326 ? -18.071 3.333 8.198 1.00 87.06 326 THR A C 1
ATOM 2529 O O . THR A 1 326 ? -19.007 3.697 8.913 1.00 87.06 326 THR A O 1
ATOM 2532 N N . GLY A 1 327 ? -16.823 3.294 8.648 1.00 88.06 327 GLY A N 1
ATOM 2533 C CA . GLY A 1 327 ? -16.456 3.962 9.876 1.00 88.06 327 GLY A CA 1
ATOM 2534 C C . GLY A 1 327 ? -14.961 4.166 10.033 1.00 88.06 327 GLY A C 1
ATOM 2535 O O . GLY A 1 327 ? -14.129 3.719 9.240 1.00 88.06 327 GLY A O 1
ATOM 2536 N N . VAL A 1 328 ? -14.636 4.878 11.099 1.00 88.75 328 VAL A N 1
ATOM 2537 C CA . VAL A 1 328 ? -13.302 5.328 11.446 1.00 88.75 328 VAL A CA 1
ATOM 2538 C C . VAL A 1 328 ? -12.731 4.391 12.510 1.00 88.75 328 VAL A C 1
ATOM 2540 O O . VAL A 1 328 ? -13.214 4.397 13.647 1.00 88.75 328 VAL A O 1
ATOM 2543 N N . PRO A 1 329 ? -11.722 3.565 12.183 1.00 89.12 329 PRO A N 1
ATOM 2544 C CA . PRO A 1 329 ? -11.084 2.710 13.169 1.00 89.12 329 PRO A CA 1
ATOM 2545 C C . PRO A 1 329 ? -10.209 3.537 14.114 1.00 89.12 329 PRO A C 1
ATOM 2547 O O . PRO A 1 329 ? -9.312 4.271 13.674 1.00 89.12 329 PRO A O 1
ATOM 2550 N N . VAL A 1 330 ? -10.468 3.390 15.413 1.00 90.19 330 VAL A N 1
ATOM 2551 C CA . VAL A 1 330 ? -9.803 4.132 16.487 1.00 90.19 330 VAL A CA 1
ATOM 2552 C C . VAL A 1 330 ? -9.508 3.202 17.653 1.00 90.19 330 VAL A C 1
ATOM 2554 O O . VAL A 1 330 ? -10.335 2.393 18.064 1.00 90.19 330 VAL A O 1
ATOM 2557 N N . ARG A 1 331 ? -8.321 3.334 18.234 1.00 92.56 331 ARG A N 1
ATOM 2558 C CA . ARG A 1 331 ? -7.974 2.707 19.501 1.00 92.56 331 ARG A CA 1
ATOM 2559 C C . ARG A 1 331 ? -8.194 3.702 20.636 1.00 92.56 331 ARG A C 1
ATOM 2561 O O . ARG A 1 331 ? -7.609 4.782 20.673 1.00 92.56 331 ARG A O 1
ATOM 2568 N N . LEU A 1 332 ? -9.024 3.290 21.579 1.00 94.88 332 LEU A N 1
ATOM 2569 C CA . LEU A 1 332 ? -9.357 3.982 22.809 1.00 94.88 332 LEU A CA 1
ATOM 2570 C C . LEU A 1 332 ? -8.553 3.363 23.958 1.00 94.88 332 LEU A C 1
ATOM 2572 O O . LEU A 1 332 ? -8.804 2.243 24.411 1.00 94.88 332 LEU A O 1
ATOM 2576 N N . ASN A 1 333 ? -7.548 4.097 24.417 1.00 95.81 333 ASN A N 1
ATOM 2577 C CA . ASN A 1 333 ? -6.638 3.691 25.474 1.00 95.81 333 ASN A CA 1
ATOM 2578 C C . ASN A 1 333 ? -7.194 3.981 26.866 1.00 95.81 333 ASN A C 1
ATOM 2580 O O . ASN A 1 333 ? -8.032 4.862 27.051 1.00 95.81 333 ASN A O 1
ATOM 2584 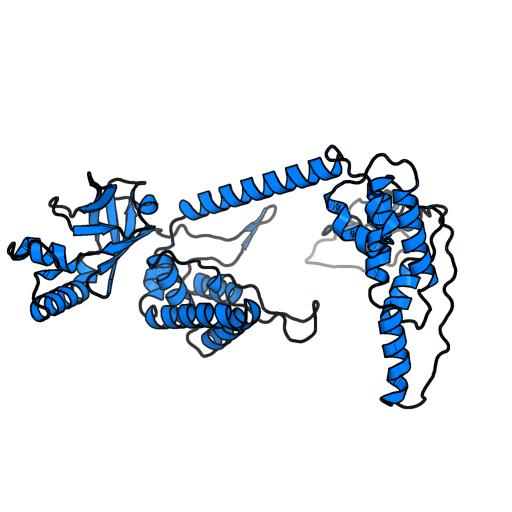N N . ALA A 1 334 ? -6.658 3.271 27.863 1.00 95.50 334 ALA A N 1
ATOM 2585 C CA . ALA A 1 334 ? -6.952 3.492 29.282 1.00 95.50 334 ALA A CA 1
ATOM 2586 C C . ALA A 1 334 ? -8.402 3.203 29.710 1.00 95.50 334 ALA A C 1
ATOM 2588 O O . ALA A 1 334 ? -8.784 3.570 30.820 1.00 95.50 334 ALA A O 1
ATOM 2589 N N . VAL A 1 335 ? -9.199 2.521 28.882 1.00 96.94 335 VAL A N 1
ATOM 2590 C CA . VAL A 1 335 ? -10.620 2.248 29.169 1.00 96.94 335 VAL A CA 1
ATOM 2591 C C . VAL A 1 335 ? -10.787 1.526 30.506 1.00 96.94 335 VAL A C 1
ATOM 2593 O O . VAL A 1 335 ? -11.609 1.928 31.325 1.00 96.94 335 VAL A O 1
ATOM 2596 N N . TRP A 1 336 ? -9.968 0.501 30.770 1.00 96.88 336 TRP A N 1
ATOM 2597 C CA . TRP A 1 336 ? -9.993 -0.237 32.040 1.00 96.88 336 TRP A CA 1
ATOM 2598 C C . TRP A 1 336 ? -9.750 0.655 33.258 1.00 96.88 336 TRP A C 1
ATOM 2600 O O . TRP A 1 336 ? -10.382 0.466 34.295 1.00 96.88 336 TRP A O 1
ATOM 2610 N N . PHE A 1 337 ? -8.847 1.626 33.130 1.00 96.88 337 PHE A N 1
ATOM 2611 C CA . PHE A 1 337 ? -8.458 2.502 34.224 1.00 96.88 337 PHE A CA 1
ATOM 2612 C C . PHE A 1 337 ? -9.533 3.551 34.486 1.00 96.88 337 PHE A C 1
ATOM 2614 O O . PHE A 1 337 ? -9.924 3.760 35.629 1.00 96.88 337 PHE A O 1
ATOM 2621 N N . ASN A 1 338 ? -10.069 4.160 33.429 1.00 95.44 338 ASN A N 1
ATOM 2622 C CA . ASN A 1 338 ? -11.146 5.135 33.553 1.00 95.44 338 ASN A CA 1
ATOM 2623 C C . ASN A 1 338 ? -12.438 4.497 34.077 1.00 95.44 338 ASN A C 1
ATOM 2625 O O . ASN A 1 338 ? -13.100 5.070 34.939 1.00 95.44 338 ASN A O 1
ATOM 2629 N N . TRP A 1 339 ? -12.757 3.277 33.634 1.00 94.25 339 TRP A N 1
ATOM 2630 C CA . TRP A 1 339 ? -13.860 2.495 34.193 1.00 94.25 339 TRP A CA 1
ATOM 2631 C C . TRP A 1 339 ? -13.682 2.243 35.697 1.00 94.25 339 TRP A C 1
ATOM 2633 O O . TRP A 1 339 ? -14.621 2.437 36.469 1.00 94.25 339 TRP A O 1
ATOM 2643 N N . LEU A 1 340 ? -12.471 1.858 36.118 1.00 94.31 340 LEU A N 1
ATOM 2644 C CA . LEU A 1 340 ? -12.149 1.632 37.526 1.00 94.31 340 LEU A CA 1
ATOM 2645 C C . LEU A 1 340 ? -12.270 2.926 38.345 1.00 94.31 340 LEU A C 1
ATOM 2647 O O . LEU A 1 340 ? -12.896 2.926 39.401 1.00 94.31 340 LEU A O 1
ATOM 2651 N N . ARG A 1 341 ? -11.747 4.048 37.831 1.00 93.38 341 ARG A N 1
ATOM 2652 C CA . ARG A 1 341 ? -11.831 5.366 38.482 1.00 93.38 341 ARG A CA 1
ATOM 2653 C C . ARG A 1 341 ? -13.264 5.831 38.704 1.00 93.38 341 ARG A C 1
ATOM 2655 O O . ARG A 1 341 ? -13.548 6.369 39.764 1.00 93.38 341 ARG A O 1
ATOM 2662 N N . VAL A 1 342 ? -14.160 5.617 37.743 1.00 90.62 342 VAL A N 1
ATOM 2663 C CA . VAL A 1 342 ? -15.579 5.986 37.897 1.00 90.62 342 VAL A CA 1
ATOM 2664 C C . VAL A 1 342 ? -16.263 5.143 38.977 1.00 90.62 342 VAL A C 1
ATOM 2666 O O . VAL A 1 342 ? -17.157 5.631 39.660 1.00 90.62 342 VAL A O 1
ATOM 2669 N N . ARG A 1 343 ? -15.857 3.880 39.135 1.00 89.31 343 ARG A N 1
ATOM 2670 C CA . ARG A 1 343 ? -16.499 2.937 40.055 1.00 89.31 343 ARG A CA 1
ATOM 2671 C C . ARG A 1 343 ? -15.974 3.026 41.488 1.00 89.31 343 ARG A C 1
ATOM 2673 O O . ARG A 1 343 ? -16.764 2.898 42.416 1.00 89.31 343 ARG A O 1
ATOM 2680 N N . GLU A 1 344 ? -14.665 3.174 41.651 1.00 89.62 344 GLU A N 1
ATOM 2681 C CA . GLU A 1 344 ? -13.998 3.095 42.957 1.00 89.62 344 GLU A CA 1
ATOM 2682 C C . GLU A 1 344 ? -13.450 4.455 43.402 1.00 89.62 344 GLU A C 1
ATOM 2684 O O . GLU A 1 344 ? -13.478 4.762 44.584 1.00 89.62 344 GLU A O 1
ATOM 2689 N N . GLY A 1 345 ? -13.002 5.313 42.478 1.00 81.06 345 GLY A N 1
ATOM 2690 C CA . GLY A 1 345 ? -12.526 6.669 42.794 1.00 81.06 345 GLY A CA 1
ATOM 2691 C C . GLY A 1 345 ? -11.203 6.751 43.569 1.00 81.06 345 GLY A C 1
ATOM 2692 O O . GLY A 1 345 ? -10.704 7.852 43.780 1.00 81.06 345 GLY A O 1
ATOM 2693 N N . GLU A 1 346 ? -10.614 5.618 43.959 1.00 85.62 346 GLU A N 1
ATOM 2694 C CA . GLU A 1 346 ? -9.461 5.556 44.872 1.00 85.62 346 GLU A CA 1
ATOM 2695 C C . GLU A 1 346 ? -8.096 5.766 44.192 1.00 85.62 346 GLU A C 1
ATOM 2697 O O . GLU A 1 346 ? -7.124 6.118 44.858 1.00 85.62 346 GLU A O 1
ATOM 2702 N N . TYR A 1 347 ? -7.999 5.576 42.872 1.00 90.25 347 TYR A N 1
ATOM 2703 C CA . TYR A 1 347 ? -6.717 5.581 42.154 1.00 90.25 347 TYR A CA 1
ATOM 2704 C C . TYR A 1 347 ? -6.526 6.838 41.296 1.00 90.25 347 TYR A C 1
ATOM 2706 O O . TYR A 1 347 ? -7.348 7.147 40.427 1.00 90.25 347 TYR A O 1
ATOM 2714 N N . ALA A 1 348 ? -5.406 7.538 41.502 1.00 88.38 348 ALA A N 1
ATOM 2715 C CA . ALA A 1 348 ? -5.038 8.727 40.734 1.00 88.38 348 ALA A CA 1
ATOM 2716 C C . ALA A 1 348 ? -4.295 8.369 39.438 1.00 88.38 348 ALA A C 1
ATOM 2718 O O . ALA A 1 348 ? -4.586 8.943 38.386 1.00 88.38 348 ALA A O 1
ATOM 2719 N N . GLN A 1 349 ? -3.382 7.393 39.489 1.00 92.31 349 GLN A N 1
ATOM 2720 C CA . GLN A 1 349 ? -2.574 6.947 38.352 1.00 92.31 349 GLN A CA 1
ATOM 2721 C C . GLN A 1 349 ? -2.689 5.434 38.117 1.00 92.31 349 GLN A C 1
ATOM 2723 O O . GLN A 1 349 ? -3.022 4.656 39.009 1.00 92.31 349 GLN A O 1
ATOM 2728 N N . MET A 1 350 ? -2.384 4.986 36.893 1.00 93.31 350 MET A N 1
ATOM 2729 C CA . MET A 1 350 ? -2.415 3.554 36.549 1.00 93.31 350 MET A CA 1
ATOM 2730 C C . MET A 1 350 ? -1.398 2.723 37.338 1.00 93.31 350 MET A C 1
ATOM 2732 O O . MET A 1 350 ? -1.629 1.534 37.560 1.00 93.31 350 MET A O 1
ATOM 2736 N N . SER A 1 351 ? -0.269 3.331 37.715 1.00 93.50 351 SER A N 1
ATOM 2737 C CA . SER A 1 351 ? 0.786 2.717 38.529 1.00 93.50 351 SER A CA 1
ATOM 2738 C C . SER A 1 351 ? 0.322 2.374 39.938 1.00 93.50 351 SER A C 1
ATOM 2740 O O . SER A 1 351 ? 0.871 1.456 40.543 1.00 93.50 351 SER A O 1
ATOM 2742 N N . ASP A 1 352 ? -0.697 3.076 40.430 1.00 93.38 352 ASP A N 1
ATOM 2743 C CA . ASP A 1 352 ? -1.191 2.944 41.800 1.00 93.38 352 ASP A CA 1
ATOM 2744 C C . ASP A 1 352 ? -2.112 1.727 41.950 1.00 93.38 352 ASP A C 1
ATOM 2746 O O . ASP A 1 352 ? -2.385 1.277 43.060 1.00 93.38 352 ASP A O 1
ATOM 2750 N N . VAL A 1 353 ? -2.591 1.176 40.829 1.00 94.81 353 VAL A N 1
ATOM 2751 C CA . VAL A 1 353 ? -3.538 0.062 40.823 1.00 94.81 353 VAL A CA 1
ATOM 2752 C C . VAL A 1 353 ? -2.791 -1.255 41.056 1.00 94.81 353 VAL A C 1
ATOM 2754 O O . VAL A 1 353 ? -1.968 -1.650 40.217 1.00 94.81 353 VAL A O 1
ATOM 2757 N N . PRO A 1 354 ? -3.108 -2.007 42.129 1.00 96.38 354 PRO A N 1
ATOM 2758 C CA . PRO A 1 354 ? -2.520 -3.320 42.355 1.00 96.38 354 PRO A CA 1
ATOM 2759 C C . PRO A 1 354 ? -2.716 -4.236 41.144 1.00 96.38 354 PRO A C 1
ATOM 2761 O O . PRO A 1 354 ? -3.782 -4.258 40.525 1.00 96.38 354 PRO A O 1
ATOM 2764 N N . LYS A 1 355 ? -1.698 -5.043 40.815 1.00 96.25 355 LYS A N 1
ATOM 2765 C CA . LYS A 1 355 ? -1.707 -5.903 39.616 1.00 96.25 355 LYS A CA 1
ATOM 2766 C C . LYS A 1 355 ? -2.966 -6.775 39.520 1.00 96.25 355 LYS A C 1
ATOM 2768 O O . LYS A 1 355 ? -3.549 -6.882 38.449 1.00 96.25 355 LYS A O 1
ATOM 2773 N N . THR A 1 356 ? -3.412 -7.351 40.633 1.00 96.38 356 THR A N 1
ATOM 2774 C CA . THR A 1 356 ? -4.618 -8.192 40.699 1.00 96.38 356 THR A CA 1
ATOM 2775 C C . THR A 1 356 ? -5.897 -7.424 40.354 1.00 96.38 356 THR A C 1
ATOM 2777 O O . THR A 1 356 ? -6.738 -7.937 39.612 1.00 96.38 356 THR A O 1
ATOM 2780 N N . VAL A 1 357 ? -6.030 -6.187 40.839 1.00 96.25 357 VAL A N 1
ATOM 2781 C CA . VAL A 1 357 ? -7.158 -5.292 40.536 1.00 96.25 357 VAL A CA 1
ATOM 2782 C C . VAL A 1 357 ? -7.117 -4.891 39.064 1.00 96.25 357 VAL A C 1
ATOM 2784 O O . VAL A 1 357 ? -8.106 -5.056 38.351 1.00 96.25 357 VAL A O 1
ATOM 2787 N N . ARG A 1 358 ? -5.945 -4.480 38.567 1.00 96.19 358 ARG A N 1
ATOM 2788 C CA . ARG A 1 358 ? -5.728 -4.140 37.155 1.00 96.19 358 ARG A CA 1
ATOM 2789 C C . ARG A 1 358 ? -6.103 -5.289 36.222 1.00 96.19 358 ARG A C 1
ATOM 2791 O O . ARG A 1 358 ? -6.859 -5.085 35.278 1.00 96.19 358 ARG A O 1
ATOM 2798 N N . ASP A 1 359 ? -5.605 -6.494 36.477 1.00 96.44 359 ASP A N 1
ATOM 2799 C CA . ASP A 1 359 ? -5.846 -7.658 35.616 1.00 96.44 359 ASP A CA 1
ATOM 2800 C C . ASP A 1 359 ? -7.328 -8.091 35.652 1.00 96.44 359 ASP A C 1
ATOM 2802 O O . ASP A 1 359 ? -7.858 -8.634 34.680 1.00 96.44 359 ASP A O 1
ATOM 2806 N N . THR A 1 360 ? -8.034 -7.819 36.754 1.00 96.56 360 THR A N 1
ATOM 2807 C CA . THR A 1 360 ? -9.490 -8.021 36.872 1.00 96.56 360 THR A CA 1
ATOM 2808 C C . THR A 1 360 ? -10.272 -6.960 36.095 1.00 96.56 360 THR A C 1
ATOM 2810 O O . THR A 1 360 ? -11.192 -7.301 35.349 1.00 96.56 360 THR A O 1
ATOM 2813 N N . ALA A 1 361 ? -9.878 -5.688 36.189 1.00 95.94 361 ALA A N 1
ATOM 2814 C CA . ALA A 1 361 ? -10.482 -4.600 35.424 1.00 95.94 361 ALA A CA 1
ATOM 2815 C C . ALA A 1 361 ? -10.293 -4.802 33.912 1.00 95.94 361 ALA A C 1
ATOM 2817 O O . ALA A 1 361 ? -11.252 -4.702 33.149 1.00 95.94 361 ALA A O 1
ATOM 2818 N N . LYS A 1 362 ? -9.085 -5.179 33.470 1.00 97.00 362 LYS A N 1
ATOM 2819 C CA . LYS A 1 362 ? -8.793 -5.485 32.060 1.00 97.00 362 LYS A CA 1
ATOM 2820 C C . LYS A 1 362 ? -9.661 -6.625 31.520 1.00 97.00 362 LYS A C 1
ATOM 2822 O O . LYS A 1 362 ? -10.220 -6.480 30.436 1.00 97.00 362 LYS A O 1
ATOM 2827 N N . ARG A 1 363 ? -9.815 -7.720 32.279 1.00 96.19 363 ARG A N 1
ATOM 2828 C CA . ARG A 1 363 ? -10.729 -8.825 31.924 1.00 96.19 363 ARG A CA 1
ATOM 2829 C C . ARG A 1 363 ? -12.179 -8.359 31.842 1.00 96.19 363 ARG A C 1
ATOM 2831 O O . ARG A 1 363 ? -12.846 -8.641 30.860 1.00 96.19 363 ARG A O 1
ATOM 2838 N N . THR A 1 364 ? -12.621 -7.546 32.800 1.00 96.06 364 THR A N 1
ATOM 2839 C CA . THR A 1 364 ? -13.984 -6.994 32.797 1.00 96.06 364 THR A CA 1
ATOM 2840 C C . THR A 1 364 ? -14.267 -6.160 31.544 1.00 96.06 364 THR A C 1
ATOM 2842 O O . THR A 1 364 ? -15.349 -6.266 30.975 1.00 96.06 364 THR A O 1
ATOM 2845 N N . ILE A 1 365 ? -13.311 -5.340 31.088 1.00 96.56 365 ILE A N 1
ATOM 2846 C CA . ILE A 1 365 ? -13.465 -4.588 29.833 1.00 96.56 365 ILE A CA 1
ATOM 2847 C C . ILE A 1 365 ? -13.515 -5.516 28.619 1.00 96.56 365 ILE A C 1
ATOM 2849 O O . ILE A 1 365 ? -14.301 -5.257 27.713 1.00 96.56 365 ILE A O 1
ATOM 2853 N N . ALA A 1 366 ? -12.728 -6.595 28.602 1.00 93.44 366 ALA A N 1
ATOM 2854 C CA . ALA A 1 366 ? -12.799 -7.595 27.538 1.00 93.44 366 ALA A CA 1
ATOM 2855 C C . ALA A 1 366 ? -14.172 -8.271 27.470 1.00 93.44 366 ALA A C 1
ATOM 2857 O O . ALA A 1 366 ? -14.779 -8.283 26.402 1.00 93.44 366 ALA A O 1
ATOM 2858 N N . ASP A 1 367 ? -14.710 -8.708 28.609 1.00 94.50 367 ASP A N 1
ATOM 2859 C CA . ASP A 1 367 ? -16.032 -9.341 28.681 1.00 94.50 367 ASP A CA 1
ATOM 2860 C C . ASP A 1 367 ? -17.164 -8.372 28.293 1.00 94.50 367 ASP A C 1
ATOM 2862 O O . ASP A 1 367 ? -18.188 -8.778 27.746 1.00 94.50 367 ASP A O 1
ATOM 2866 N N . LYS A 1 368 ? -16.983 -7.071 28.558 1.00 94.88 368 LYS A N 1
ATOM 2867 C CA . LYS A 1 368 ? -17.972 -6.019 28.272 1.00 94.88 368 LYS A CA 1
ATOM 2868 C C . LYS A 1 368 ? -17.765 -5.293 26.947 1.00 94.88 368 LYS A C 1
ATOM 2870 O O . LYS A 1 368 ? -18.520 -4.363 26.673 1.00 94.88 368 LYS A O 1
ATOM 2875 N N . ALA A 1 369 ? -16.787 -5.674 26.126 1.00 93.06 369 ALA A N 1
ATOM 2876 C CA . ALA A 1 369 ? -16.438 -4.922 24.919 1.00 93.06 369 ALA A CA 1
ATOM 2877 C C . ALA A 1 369 ? -17.645 -4.719 23.980 1.00 93.06 369 ALA A C 1
ATOM 2879 O O . ALA A 1 369 ? -17.892 -3.606 23.523 1.00 93.06 369 ALA A O 1
ATOM 2880 N N . GLY A 1 370 ? -18.465 -5.759 23.790 1.00 90.38 370 GLY A N 1
ATOM 2881 C CA . GLY A 1 370 ? -19.682 -5.681 22.976 1.00 90.38 370 GLY A CA 1
ATOM 2882 C C . GLY A 1 370 ? -20.740 -4.708 23.512 1.00 90.38 370 GLY A C 1
ATOM 2883 O O . GLY A 1 370 ? -21.494 -4.143 22.729 1.00 90.38 370 GLY A O 1
ATOM 2884 N N . CYS A 1 371 ? -20.765 -4.434 24.821 1.00 94.44 371 CYS A N 1
ATOM 2885 C CA . CYS A 1 371 ? -21.710 -3.487 25.425 1.00 94.44 371 CYS A CA 1
ATOM 2886 C C . CYS A 1 371 ? -21.396 -2.020 25.097 1.00 94.44 371 CYS A C 1
ATOM 2888 O O . CYS A 1 371 ? -22.218 -1.152 25.377 1.00 94.44 371 CYS A O 1
ATOM 2890 N N . PHE A 1 372 ? -20.213 -1.729 24.547 1.00 94.75 372 PHE A N 1
ATOM 2891 C CA . PHE A 1 372 ? -19.882 -0.391 24.057 1.00 94.75 372 PHE A CA 1
ATOM 2892 C C . PHE A 1 372 ? -20.463 -0.128 22.665 1.00 94.75 372 PHE A C 1
ATOM 2894 O O . PHE A 1 372 ? -20.515 1.026 22.256 1.00 94.75 372 PHE A O 1
ATOM 2901 N N . VAL A 1 373 ? -20.911 -1.157 21.937 1.00 93.12 373 VAL A N 1
ATOM 2902 C CA . VAL A 1 373 ? -21.550 -0.975 20.628 1.00 93.12 373 VAL A CA 1
ATOM 2903 C C . VAL A 1 373 ? -22.884 -0.240 20.797 1.00 93.12 373 VAL A C 1
ATOM 2905 O O . VAL A 1 373 ? -23.674 -0.553 21.683 1.00 93.12 373 VAL A O 1
ATOM 2908 N N . GLY A 1 374 ? -23.116 0.768 19.958 1.00 94.12 374 GLY A N 1
ATOM 2909 C CA . GLY A 1 374 ? -24.236 1.704 20.040 1.00 94.12 374 GLY A CA 1
ATOM 2910 C C . GLY A 1 374 ? -24.012 2.870 21.008 1.00 94.12 374 GLY A C 1
ATOM 2911 O O . GLY A 1 374 ? -24.822 3.794 21.038 1.00 94.12 374 GLY A O 1
ATOM 2912 N N . LEU A 1 375 ? -22.922 2.876 21.784 1.00 96.19 375 LEU A N 1
ATOM 2913 C CA . LEU A 1 375 ? -22.619 3.980 22.690 1.00 96.19 375 LEU A CA 1
ATOM 2914 C C . LEU A 1 375 ? -22.228 5.228 21.892 1.00 96.19 375 LEU A C 1
ATOM 2916 O O . LEU A 1 375 ? -21.284 5.196 21.099 1.00 96.19 375 LEU A O 1
ATOM 2920 N N . THR A 1 376 ? -22.910 6.343 22.153 1.00 97.00 376 THR A N 1
ATOM 2921 C CA . THR A 1 376 ? -22.483 7.652 21.656 1.00 97.00 376 THR A CA 1
ATOM 2922 C C . THR A 1 376 ? -21.386 8.218 22.550 1.00 97.00 376 THR A C 1
ATOM 2924 O O . THR A 1 376 ? -21.556 8.318 23.766 1.00 97.00 376 THR A O 1
ATOM 2927 N N . ILE A 1 377 ? -20.276 8.620 21.945 1.00 96.62 377 ILE A N 1
ATOM 2928 C CA . ILE A 1 377 ? -19.160 9.294 22.604 1.00 96.62 377 ILE A CA 1
ATOM 2929 C C . ILE A 1 377 ? -18.951 10.675 21.988 1.00 96.62 377 ILE A C 1
ATOM 2931 O O . ILE A 1 377 ? -19.304 10.904 20.831 1.00 96.62 377 ILE A O 1
ATOM 2935 N N . SER A 1 378 ? -18.362 11.590 22.749 1.00 96.00 378 SER A N 1
ATOM 2936 C CA . SER A 1 378 ? -17.856 12.857 22.222 1.00 96.00 378 SER A CA 1
ATOM 2937 C C . SER A 1 378 ? -16.340 12.915 22.312 1.00 96.00 378 SER A C 1
ATOM 2939 O O . SER A 1 378 ? -15.753 12.331 23.224 1.00 96.00 378 SER A O 1
ATOM 2941 N N . THR A 1 379 ? -15.702 13.607 21.375 1.00 95.38 379 THR A N 1
ATOM 2942 C CA . THR A 1 379 ? -14.244 13.784 21.347 1.00 95.38 379 THR A CA 1
ATOM 2943 C C . THR A 1 379 ? -13.869 15.243 21.531 1.00 95.38 379 THR A C 1
ATOM 2945 O O . THR A 1 379 ? -14.441 16.120 20.891 1.00 95.38 379 THR A O 1
ATOM 2948 N N . GLU A 1 380 ? -12.900 15.500 22.404 1.00 93.62 380 GLU A N 1
ATOM 2949 C CA . GLU A 1 380 ? -12.417 16.846 22.717 1.00 93.62 380 GLU A CA 1
ATOM 2950 C C . GLU A 1 380 ? -10.900 16.858 22.919 1.00 93.62 380 GLU A C 1
ATOM 2952 O O . GLU A 1 380 ? -10.308 15.845 23.299 1.00 93.62 380 GLU A O 1
ATOM 2957 N N . ILE A 1 381 ? -10.285 18.013 22.667 1.00 93.56 381 ILE A N 1
ATOM 2958 C CA . ILE A 1 381 ? -8.865 18.258 22.920 1.00 93.56 381 ILE A CA 1
ATOM 2959 C C . ILE A 1 381 ? -8.729 18.792 24.349 1.00 93.56 381 ILE A C 1
ATOM 2961 O O . ILE A 1 381 ? -9.419 19.739 24.721 1.00 93.56 381 ILE A O 1
ATOM 2965 N N . THR A 1 382 ? -7.859 18.185 25.148 1.00 90.12 382 THR A N 1
ATOM 2966 C CA . THR A 1 382 ? -7.513 18.661 26.493 1.00 90.12 382 THR A CA 1
ATOM 2967 C C . THR A 1 382 ? -6.484 19.785 26.432 1.00 90.12 382 THR A C 1
ATOM 2969 O O . THR A 1 382 ? -5.782 19.919 25.433 1.00 90.12 382 THR A O 1
ATOM 2972 N N . ASP A 1 383 ? -6.285 20.505 27.536 1.00 86.81 383 ASP A N 1
ATOM 2973 C CA . ASP A 1 383 ? -5.263 21.561 27.639 1.00 86.81 383 ASP A CA 1
ATOM 2974 C C . ASP A 1 383 ? -3.842 21.058 27.305 1.00 86.81 383 ASP A C 1
ATOM 2976 O O . ASP A 1 383 ? -3.056 21.773 26.688 1.00 86.81 383 ASP A O 1
ATOM 2980 N N . ASP A 1 384 ? -3.549 19.789 27.611 1.00 86.12 384 ASP A N 1
ATOM 2981 C CA . ASP A 1 384 ? -2.270 19.130 27.296 1.00 86.12 384 ASP A CA 1
ATOM 2982 C C . ASP A 1 384 ? -2.167 18.622 25.837 1.00 86.12 384 ASP A C 1
ATOM 2984 O O . ASP A 1 384 ? -1.237 17.900 25.481 1.00 86.12 384 ASP A O 1
ATOM 2988 N N . GLY A 1 385 ? -3.141 18.942 24.978 1.00 86.44 385 GLY A N 1
ATOM 2989 C CA . GLY A 1 385 ? -3.161 18.568 23.559 1.00 86.44 385 GLY A CA 1
ATOM 2990 C C . GLY A 1 385 ? -3.575 17.121 23.257 1.00 86.44 385 GLY A C 1
ATOM 2991 O O . GLY A 1 385 ? -3.614 16.725 22.092 1.00 86.44 385 GLY A O 1
ATOM 2992 N N . HIS A 1 386 ? -3.913 16.320 24.269 1.00 90.44 386 HIS A N 1
ATOM 2993 C CA . HIS A 1 386 ? -4.444 14.971 24.077 1.00 90.44 386 HIS A CA 1
ATOM 2994 C C . HIS A 1 386 ? -5.916 14.991 23.663 1.00 90.44 386 HIS A C 1
ATOM 2996 O O . HIS A 1 386 ? -6.675 15.865 24.070 1.00 90.44 386 HIS A O 1
ATOM 3002 N N . ILE A 1 387 ? -6.349 13.979 22.907 1.00 94.12 387 ILE A N 1
ATOM 3003 C CA . ILE A 1 387 ? -7.771 13.802 22.598 1.00 94.12 387 ILE A CA 1
ATOM 3004 C C . ILE A 1 387 ? -8.399 12.800 23.555 1.00 94.12 387 ILE A C 1
ATOM 3006 O O . ILE A 1 387 ? -7.964 11.648 23.659 1.00 94.12 387 ILE A O 1
ATOM 3010 N N . VAL A 1 388 ? -9.467 13.234 24.216 1.00 95.69 388 VAL A N 1
ATOM 3011 C CA . VAL A 1 388 ? -10.265 12.423 25.131 1.00 95.69 388 VAL A CA 1
ATOM 3012 C C . VAL A 1 388 ? -11.591 12.056 24.480 1.00 95.69 388 VAL A C 1
ATOM 3014 O O . VAL A 1 388 ? -12.273 12.901 23.909 1.00 95.69 388 VAL A O 1
ATOM 3017 N N . ALA A 1 389 ? -11.970 10.786 24.610 1.00 96.50 389 ALA A N 1
ATOM 3018 C CA . ALA A 1 389 ? -13.317 10.312 24.340 1.00 96.50 389 ALA A CA 1
ATOM 3019 C C . ALA A 1 389 ? -14.130 10.338 25.642 1.00 96.50 389 ALA A C 1
ATOM 3021 O O . ALA A 1 389 ? -13.761 9.682 26.622 1.00 96.50 389 ALA A O 1
ATOM 3022 N N . ARG A 1 390 ? -15.247 11.067 25.659 1.00 96.56 390 ARG A N 1
ATOM 3023 C CA . ARG A 1 390 ? -16.202 11.110 26.773 1.00 96.56 390 ARG A CA 1
ATOM 3024 C C . ARG A 1 390 ? -17.421 10.249 26.475 1.00 96.56 390 ARG A C 1
ATOM 3026 O O . ARG A 1 390 ? -17.923 10.241 25.355 1.00 96.56 390 ARG A O 1
ATOM 3033 N N . GLY A 1 391 ? -17.893 9.523 27.484 1.00 94.06 391 GLY A N 1
ATOM 3034 C CA . GLY A 1 391 ? -19.160 8.795 27.404 1.00 94.06 391 GLY A CA 1
ATOM 3035 C C . GLY A 1 391 ? -20.379 9.725 27.517 1.00 94.06 391 GLY A C 1
ATOM 3036 O O . GLY A 1 391 ? -20.220 10.912 27.810 1.00 94.06 391 GLY A O 1
ATOM 3037 N N . PRO A 1 392 ? -21.608 9.193 27.385 1.00 90.81 392 PRO A N 1
ATOM 3038 C CA . PRO A 1 392 ? -22.845 9.983 27.424 1.00 90.81 392 PRO A CA 1
ATOM 3039 C C . PRO A 1 392 ? -23.037 10.814 28.699 1.00 90.81 392 PRO A C 1
ATOM 3041 O O . PRO A 1 392 ? -23.673 11.861 28.667 1.00 90.81 392 PRO A O 1
ATOM 3044 N N . SER A 1 393 ? -22.486 10.360 29.827 1.00 89.50 393 SER A N 1
ATOM 3045 C CA . SER A 1 393 ? -22.557 11.060 31.114 1.00 89.50 393 SER A CA 1
ATOM 3046 C C . SER A 1 393 ? -21.459 12.118 31.304 1.00 89.50 393 SER A C 1
ATOM 3048 O O . SER A 1 393 ? -21.301 12.642 32.403 1.00 89.50 393 SER A O 1
ATOM 3050 N N . GLY A 1 394 ? -20.647 12.393 30.278 1.00 91.44 394 GLY A N 1
ATOM 3051 C CA . GLY A 1 394 ? -19.544 13.358 30.326 1.00 91.44 394 GLY A CA 1
ATOM 3052 C C . GLY A 1 394 ? -18.272 12.853 31.017 1.00 91.44 394 GLY A C 1
ATOM 3053 O O . GLY A 1 394 ? -17.258 13.554 31.023 1.00 91.44 394 GLY A O 1
ATOM 3054 N N . HIS A 1 395 ? -18.269 11.640 31.575 1.00 92.94 395 HIS A N 1
ATOM 3055 C CA . HIS A 1 395 ? -17.051 11.048 32.131 1.00 92.94 395 HIS A CA 1
ATOM 3056 C C . HIS A 1 395 ? -16.066 10.671 31.025 1.00 92.94 395 HIS A C 1
ATOM 3058 O O . HIS A 1 395 ? -16.465 10.213 29.950 1.00 92.94 395 HIS A O 1
ATOM 3064 N N . THR A 1 396 ? -14.774 10.817 31.317 1.00 94.94 396 THR A N 1
ATOM 3065 C CA . THR A 1 396 ? -13.702 10.322 30.456 1.00 94.94 396 THR A CA 1
ATOM 3066 C C . THR A 1 396 ? -13.846 8.816 30.302 1.00 94.94 396 THR A C 1
ATOM 3068 O O . THR A 1 396 ? -13.705 8.071 31.268 1.00 94.94 396 THR A O 1
ATOM 3071 N N . LEU A 1 397 ? -14.137 8.371 29.084 1.00 96.19 397 LEU A N 1
ATOM 3072 C CA . LEU A 1 397 ? -14.166 6.958 28.740 1.00 96.19 397 LEU A CA 1
ATOM 3073 C C . LEU A 1 397 ? -12.743 6.475 28.446 1.00 96.19 397 LEU A C 1
ATOM 3075 O O . LEU A 1 397 ? -12.306 5.448 28.963 1.00 96.19 397 LEU A O 1
ATOM 3079 N N . ALA A 1 398 ? -12.010 7.224 27.622 1.00 96.81 398 ALA A N 1
ATOM 3080 C CA . ALA A 1 398 ? -10.711 6.820 27.103 1.00 96.81 398 ALA A CA 1
ATOM 3081 C C . ALA A 1 398 ? -9.908 7.999 26.551 1.00 96.81 398 ALA A C 1
ATOM 3083 O O . ALA A 1 398 ? -10.449 9.077 26.319 1.00 96.81 398 ALA A O 1
ATOM 3084 N N . TYR A 1 399 ? -8.634 7.745 26.267 1.00 95.81 399 TYR A N 1
ATOM 3085 C CA . TYR A 1 399 ? -7.794 8.618 25.448 1.00 95.81 399 TYR A CA 1
ATOM 3086 C C . TYR A 1 399 ? -7.647 8.015 24.055 1.00 95.81 399 TYR A C 1
ATOM 3088 O O . TYR A 1 399 ? -7.503 6.800 23.921 1.00 95.81 399 TYR A O 1
ATOM 3096 N N . VAL A 1 400 ? -7.668 8.841 23.018 1.00 93.81 400 VAL A N 1
ATOM 3097 C CA . VAL A 1 400 ? -7.441 8.381 21.643 1.00 93.81 400 VAL A CA 1
ATOM 3098 C C . VAL A 1 400 ? -5.961 8.043 21.462 1.00 93.81 400 VAL A C 1
ATOM 3100 O O . VAL A 1 400 ? -5.081 8.718 21.992 1.00 93.81 400 VAL A O 1
ATOM 3103 N N . GLN A 1 401 ? -5.678 6.949 20.759 1.00 91.69 401 GLN A N 1
ATOM 3104 C CA . GLN A 1 401 ? -4.318 6.510 20.468 1.00 91.69 401 GLN A CA 1
ATOM 3105 C C . GLN A 1 401 ? -3.549 7.549 19.649 1.00 91.69 401 GLN A C 1
ATOM 3107 O O . GLN A 1 401 ? -4.064 8.085 18.670 1.00 91.69 401 GLN A O 1
ATOM 3112 N N . SER A 1 402 ? -2.280 7.751 20.012 1.00 86.00 402 SER A N 1
ATOM 3113 C CA . SER A 1 402 ? -1.411 8.655 19.267 1.00 86.00 402 SER A CA 1
ATOM 3114 C C . SER A 1 402 ? -1.183 8.185 17.831 1.00 86.00 402 SER A C 1
ATOM 3116 O O . SER A 1 402 ? -0.976 6.989 17.598 1.00 86.00 402 SER A O 1
ATOM 3118 N N . GLY A 1 403 ? -1.258 9.123 16.888 1.00 82.31 403 GLY A N 1
ATOM 3119 C CA . GLY A 1 403 ? -1.279 8.907 15.442 1.00 82.31 403 GLY A CA 1
ATOM 3120 C C . GLY A 1 403 ? -2.685 8.723 14.850 1.00 82.31 403 GLY A C 1
ATOM 3121 O O . GLY A 1 403 ? -2.816 8.585 13.635 1.00 82.31 403 GLY A O 1
ATOM 3122 N N . GLN A 1 404 ? -3.742 8.699 15.670 1.00 85.88 404 GLN A N 1
ATOM 3123 C CA . GLN A 1 404 ? -5.133 8.519 15.223 1.00 85.88 404 GLN A CA 1
ATOM 3124 C C . GLN A 1 404 ? -6.026 9.734 15.524 1.00 85.88 404 GLN A C 1
ATOM 3126 O O . GLN A 1 404 ? -7.211 9.727 15.193 1.00 85.88 404 GLN A O 1
ATOM 3131 N N . GLU A 1 405 ? -5.464 10.795 16.099 1.00 86.94 405 GLU A N 1
ATOM 3132 C CA . GLU A 1 405 ? -6.160 11.997 16.552 1.00 86.94 405 GLU A CA 1
ATOM 3133 C C . GLU A 1 405 ? -6.927 12.696 15.425 1.00 86.94 405 GLU A C 1
ATOM 3135 O O . GLU A 1 405 ? -8.120 12.975 15.545 1.00 86.94 405 GLU A O 1
ATOM 3140 N N . ALA A 1 406 ? -6.267 12.906 14.283 1.00 83.19 406 ALA A N 1
ATOM 3141 C CA . ALA A 1 406 ? -6.854 13.579 13.124 1.00 83.19 406 ALA A CA 1
ATOM 3142 C C . ALA A 1 406 ? -8.118 12.878 12.595 1.00 83.19 406 ALA A C 1
ATOM 3144 O O . ALA A 1 406 ? -8.970 13.516 11.977 1.00 83.19 406 ALA A O 1
ATOM 3145 N N . ARG A 1 407 ? -8.262 11.571 12.854 1.00 84.00 407 ARG A N 1
ATOM 3146 C CA . ARG A 1 407 ? -9.407 10.780 12.395 1.00 84.00 407 ARG A CA 1
ATOM 3147 C C . ARG A 1 407 ? -10.692 11.135 13.139 1.00 84.00 407 ARG A C 1
ATOM 3149 O O . ARG A 1 407 ? -11.763 11.088 12.542 1.00 84.00 407 ARG A O 1
ATOM 3156 N N . VAL A 1 408 ? -10.578 11.502 14.416 1.00 87.06 408 VAL A N 1
ATOM 3157 C CA . VAL A 1 408 ? -11.730 11.790 15.282 1.00 87.06 408 VAL A CA 1
ATOM 3158 C C . VAL A 1 408 ? -12.010 13.275 15.460 1.00 87.06 408 VAL A C 1
ATOM 3160 O O . VAL A 1 408 ? -13.087 13.622 15.914 1.00 87.06 408 VAL A O 1
ATOM 3163 N N . LEU A 1 409 ? -11.089 14.165 15.078 1.00 85.88 409 LEU A N 1
ATOM 3164 C CA . LEU A 1 409 ? -11.306 15.620 15.149 1.00 85.88 409 LEU A CA 1
ATOM 3165 C C . LEU A 1 409 ? -12.264 16.165 14.086 1.00 85.88 409 LEU A C 1
ATOM 3167 O O . LEU A 1 409 ? -12.636 17.334 14.131 1.00 85.88 409 LEU A O 1
ATOM 3171 N N . ARG A 1 410 ? -12.654 15.337 13.118 1.00 81.44 410 ARG A N 1
ATOM 3172 C CA . ARG A 1 410 ? -13.578 15.730 12.046 1.00 81.44 410 ARG A CA 1
ATOM 3173 C C . ARG A 1 410 ? -15.016 15.879 12.517 1.00 81.44 410 ARG A C 1
ATOM 3175 O O . ARG A 1 410 ? -15.803 16.525 11.834 1.00 81.44 410 ARG A O 1
ATOM 3182 N N . ASP A 1 411 ? -15.343 15.269 13.648 1.00 86.06 411 ASP A N 1
ATOM 3183 C CA . ASP A 1 411 ? -16.651 15.359 14.271 1.00 86.06 411 ASP A CA 1
ATOM 3184 C C . ASP A 1 411 ? -16.489 15.443 15.791 1.00 86.06 411 ASP A C 1
ATOM 3186 O O . ASP A 1 411 ? -15.505 14.990 16.373 1.00 86.06 411 ASP A O 1
ATOM 3190 N N . SER A 1 412 ? -17.473 16.039 16.445 1.00 87.56 412 SER A N 1
ATOM 3191 C CA . SER A 1 412 ? -17.525 16.139 17.901 1.00 87.56 412 SER A CA 1
ATOM 3192 C C . SER A 1 412 ? -18.247 14.954 18.535 1.00 87.56 412 SER A C 1
ATOM 3194 O O . SER A 1 412 ? -18.088 14.730 19.736 1.00 87.56 412 SER A O 1
ATOM 3196 N N . ARG A 1 413 ? -19.042 14.199 17.759 1.00 94.31 413 ARG A N 1
ATOM 3197 C CA . ARG A 1 413 ? -19.868 13.094 18.256 1.00 94.31 413 ARG A CA 1
ATOM 3198 C C . ARG A 1 413 ? -19.785 11.869 17.358 1.00 94.31 413 ARG A C 1
ATOM 3200 O O . ARG A 1 413 ? -19.889 11.950 16.140 1.00 94.31 413 ARG A O 1
ATOM 3207 N N . TRP A 1 414 ? -19.670 10.717 18.003 1.00 95.12 414 TRP A N 1
ATOM 3208 C CA . TRP A 1 414 ? -19.440 9.441 17.346 1.00 95.12 414 TRP A CA 1
ATOM 3209 C C . TRP A 1 414 ? -20.301 8.347 17.965 1.00 95.12 414 TRP A C 1
ATOM 3211 O O . TRP A 1 414 ? -20.507 8.338 19.176 1.00 95.12 414 TRP A O 1
ATOM 3221 N N . VAL A 1 415 ? -20.755 7.392 17.162 1.00 95.19 415 VAL A N 1
ATOM 3222 C CA . VAL A 1 415 ? -21.356 6.135 17.620 1.00 95.19 415 VAL A CA 1
ATOM 3223 C C . VAL A 1 415 ? -20.340 5.018 17.444 1.00 95.19 415 VAL A C 1
ATOM 3225 O O . VAL A 1 415 ? -19.751 4.850 16.376 1.00 95.19 415 VAL A O 1
ATOM 3228 N N . ILE A 1 416 ? -20.125 4.238 18.500 1.00 94.38 416 ILE A N 1
ATOM 3229 C CA . ILE A 1 416 ? -19.307 3.029 18.431 1.00 94.38 416 ILE A CA 1
ATOM 3230 C C . ILE A 1 416 ? -20.118 1.950 17.702 1.00 94.38 416 ILE A C 1
ATOM 3232 O O . ILE A 1 416 ? -21.001 1.340 18.291 1.00 94.38 416 ILE A O 1
ATOM 3236 N N . ASN A 1 417 ? -19.819 1.674 16.435 1.00 90.38 417 ASN A N 1
ATOM 3237 C CA . ASN A 1 417 ? -20.479 0.591 15.686 1.00 90.38 417 ASN A CA 1
ATOM 3238 C C . ASN A 1 417 ? -19.841 -0.766 15.926 1.00 90.38 417 ASN A C 1
ATOM 3240 O O . ASN A 1 417 ? -20.444 -1.811 15.693 1.00 90.38 417 ASN A O 1
ATOM 3244 N N . HIS A 1 418 ? -18.589 -0.745 16.363 1.00 88.69 418 HIS A N 1
ATOM 3245 C CA . HIS A 1 418 ? -17.844 -1.948 16.637 1.00 88.69 418 HIS A CA 1
ATOM 3246 C C . HIS A 1 418 ? -16.901 -1.724 17.816 1.00 88.69 418 HIS A C 1
ATOM 3248 O O . HIS A 1 418 ? -16.316 -0.646 17.930 1.00 88.69 418 HIS A O 1
ATOM 3254 N N . ALA A 1 419 ? -16.734 -2.738 18.667 1.00 90.75 419 ALA A N 1
ATOM 3255 C CA . ALA A 1 419 ? -15.801 -2.719 19.785 1.00 90.75 419 ALA A CA 1
ATOM 3256 C C . ALA A 1 419 ? -15.310 -4.130 20.144 1.00 90.75 419 ALA A C 1
ATOM 3258 O O . ALA A 1 419 ? -16.103 -5.030 20.412 1.00 90.75 419 ALA A O 1
ATOM 3259 N N . HIS A 1 420 ? -13.991 -4.287 20.245 1.00 89.44 420 HIS A N 1
ATOM 3260 C CA . HIS A 1 420 ? -13.347 -5.397 20.953 1.00 89.44 420 HIS A CA 1
ATOM 3261 C C . HIS A 1 420 ? -12.294 -4.840 21.913 1.00 89.44 420 HIS A C 1
ATOM 3263 O O . HIS A 1 420 ? -11.852 -3.700 21.751 1.00 89.44 420 HIS A O 1
ATOM 3269 N N . ALA A 1 421 ? -11.880 -5.615 22.918 1.00 91.69 421 ALA A N 1
ATOM 3270 C CA . ALA A 1 421 ? -10.847 -5.171 23.847 1.00 91.69 421 ALA A CA 1
ATOM 3271 C C . ALA A 1 421 ? -9.608 -6.061 23.823 1.00 91.69 421 ALA A C 1
ATOM 3273 O O . ALA A 1 421 ? -9.700 -7.285 23.764 1.00 91.69 421 ALA A O 1
ATOM 3274 N N . LYS A 1 422 ? -8.441 -5.430 23.959 1.00 89.31 422 LYS A N 1
ATOM 3275 C CA . LYS A 1 422 ? -7.157 -6.105 24.168 1.00 89.31 422 LYS A CA 1
ATOM 3276 C C . LYS A 1 422 ? -6.332 -5.297 25.157 1.00 89.31 422 LYS A C 1
ATOM 3278 O O . LYS A 1 422 ? -6.208 -4.077 25.043 1.00 89.31 422 LYS A O 1
ATOM 3283 N N . ASP A 1 423 ? -5.812 -5.986 26.168 1.00 90.44 423 ASP A N 1
ATOM 3284 C CA . ASP A 1 423 ? -5.035 -5.390 27.262 1.00 90.44 423 ASP A CA 1
ATOM 3285 C C . ASP A 1 423 ? -5.746 -4.223 27.993 1.00 90.44 423 ASP A C 1
ATOM 3287 O O . ASP A 1 423 ? -5.122 -3.287 28.492 1.00 90.44 423 ASP A O 1
ATOM 3291 N N . GLY A 1 424 ? -7.082 -4.264 28.052 1.00 91.25 424 GLY A N 1
ATOM 3292 C CA . GLY A 1 424 ? -7.915 -3.230 28.677 1.00 91.25 424 GLY A CA 1
ATOM 3293 C C . GLY A 1 424 ? -8.091 -1.939 27.871 1.00 91.25 424 GLY A C 1
ATOM 3294 O O . GLY A 1 424 ? -8.638 -0.974 28.405 1.00 91.25 424 GLY A O 1
ATOM 3295 N N . ASN A 1 425 ? -7.638 -1.906 26.618 1.00 94.62 425 ASN A N 1
ATOM 3296 C CA . ASN A 1 425 ? -7.963 -0.853 25.655 1.00 94.62 425 ASN A CA 1
ATOM 3297 C C . ASN A 1 425 ? -9.098 -1.335 24.751 1.00 94.62 425 ASN A C 1
ATOM 3299 O O . ASN A 1 425 ? -9.196 -2.537 24.498 1.00 94.62 425 ASN A O 1
ATOM 3303 N N . LEU A 1 426 ? -9.915 -0.412 24.248 1.00 93.62 426 LEU A N 1
ATOM 3304 C CA . LEU A 1 426 ? -10.926 -0.717 23.240 1.00 93.62 426 LEU A CA 1
ATOM 3305 C C . LEU A 1 426 ? -10.388 -0.396 21.850 1.00 93.62 426 LEU A C 1
ATOM 3307 O O . LEU A 1 426 ? -9.777 0.641 21.620 1.00 93.62 426 LEU A O 1
ATOM 3311 N N . TYR A 1 427 ? -10.652 -1.292 20.920 1.00 91.00 427 TYR A N 1
ATOM 3312 C CA . TYR A 1 427 ? -10.418 -1.116 19.501 1.00 91.00 427 TYR A CA 1
ATOM 3313 C C . TYR A 1 427 ? -11.789 -0.989 18.862 1.00 91.00 427 TYR A C 1
ATOM 3315 O O . TYR A 1 427 ? -12.572 -1.945 18.853 1.00 91.00 427 TYR A O 1
ATOM 3323 N N . THR A 1 428 ? -12.097 0.216 18.408 1.00 91.44 428 THR A N 1
ATOM 3324 C CA . THR A 1 428 ? -13.434 0.591 17.979 1.00 91.44 428 THR A CA 1
ATOM 3325 C C . THR A 1 428 ? -13.465 0.976 16.516 1.00 91.44 428 THR A C 1
ATOM 3327 O O . THR A 1 428 ? -12.446 1.308 15.908 1.00 91.44 428 THR A O 1
ATOM 3330 N N . VAL A 1 429 ? -14.670 0.942 15.955 1.00 90.81 429 VAL A N 1
ATOM 3331 C CA . VAL A 1 429 ? -14.970 1.601 14.689 1.00 90.81 429 VAL A CA 1
ATOM 3332 C C . VAL A 1 429 ? -16.111 2.570 14.929 1.00 90.81 429 VAL A C 1
ATOM 3334 O O . VAL A 1 429 ? -17.164 2.181 15.440 1.00 90.81 429 VAL A O 1
ATOM 3337 N N . LEU A 1 430 ? -15.862 3.836 14.619 1.00 91.94 430 LEU A N 1
ATOM 3338 C CA . LEU A 1 430 ? -16.754 4.949 14.904 1.00 91.94 430 LEU A CA 1
ATOM 3339 C C . LEU A 1 430 ? -17.484 5.381 13.629 1.00 91.94 430 LEU A C 1
ATOM 3341 O O . LEU A 1 430 ? -16.840 5.531 12.597 1.00 91.94 430 LEU A O 1
ATOM 3345 N N . SER A 1 431 ? -18.788 5.633 13.682 1.00 91.00 431 SER A N 1
ATOM 3346 C CA . SER A 1 431 ? -19.460 6.475 12.677 1.00 91.00 431 SER A CA 1
ATOM 3347 C C . SER A 1 431 ? -19.878 7.790 13.299 1.00 91.00 431 SER A C 1
ATOM 3349 O O . SER A 1 431 ? -19.971 7.907 14.521 1.00 91.00 431 SER A O 1
ATOM 3351 N N . ARG A 1 432 ? -20.170 8.772 12.453 1.00 89.81 432 ARG A N 1
ATOM 3352 C CA . ARG A 1 432 ? -20.802 10.019 12.887 1.00 89.81 432 ARG A CA 1
ATOM 3353 C C . ARG A 1 432 ? -22.164 9.711 13.521 1.00 89.81 432 ARG A C 1
ATOM 3355 O O . ARG A 1 432 ? -22.824 8.752 13.105 1.00 89.81 432 ARG A O 1
ATOM 3362 N N . ALA A 1 433 ? -22.493 10.448 14.581 1.00 83.56 433 ALA A N 1
ATOM 3363 C CA . ALA A 1 433 ? -23.671 10.224 15.423 1.00 83.56 433 ALA A CA 1
ATOM 3364 C C . ALA A 1 433 ? -24.937 10.919 14.918 1.00 83.56 433 ALA A C 1
ATOM 3366 O O . ALA A 1 433 ? -24.812 12.010 14.319 1.00 83.56 433 ALA A O 1
#

Radius of gyration: 32.88 Å; chains: 1; bounding box: 69×58×100 Å

Foldseek 3Di:
DFDDDPVDPDDTDQEDDDPPDDDDQDDDPPDHDDGPPDHPVPDPPDVVVPDDLADEADWAADDQDDDPDDDPVNCVLVVVQLVQLPCLLVLLVLLQVQCCVLPVHGDSYAHHDSVVSVCSNHPGRTHCVSSLVVSLVSLLVSQVPPSPADAPVCLVVSVVSYDPVSNVSGGHDCPDVVVVVVVVVVVVVVVVVVVVVVVVLPDFAFPLLCVQAVVQLVLLVVLVVQLVVCCVVPNNLRSQVRSQVSLVVDPNLRSLSSVVNNCQLVVHDPVSQCDQFDADPDPPPGDGDHTSVNSNVVSCVVSQQWDDFDQDPPPGTDTDGDPGDGFHKWKFPPQLVLVCCVVPVPDDDPVVQPPVSLVVSLVVCQVCFVVLAQWKWFWDQDPVRWIFTATPVRGGRGTIDPPRNSRRVVDGMWGFNGWGGDSSMITTT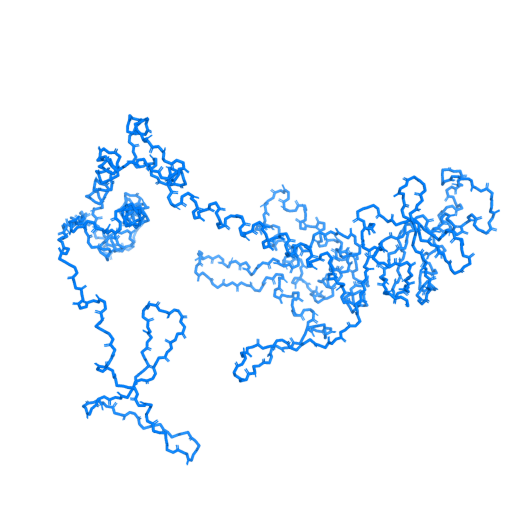TDHD